Protein AF-A0A2V3IZK2-F1 (afdb_monomer_lite)

pLDDT: mean 74.85, std 21.61, range [37.19, 98.44]

InterPro domains:
  IPR001841 Zinc finger, RING-type [PF13639] (96-141)
  IPR001841 Zinc finger, RING-type [PS50089] (97-141)
  IPR001841 Zinc finger, RING-type [SM00184] (97-140)
  IPR013083 Zinc finger, RING/FYVE/PHD-type [G3DSA:3.30.40.10] (54-206)

Organism: NCBI:txid448386

Sequence (424 aa):
MDPDFFPVSSSDSEECQLRERSRQIFDITNSHSDDSVIDLCQTKPKLQFEGITAIVKNMMEDVSTASKRVQVLMQQRTAEHAASSIEEYASSSASECPICREVLFASEACTTMCGHIFHSACIQKLSECKRTKQVSCPICRADVHVGELITIKSGLPEGTSLPSSQQRNDKFGISKERETPLDRAITKALTAFSKFSKEKNMFQKSIAGIQREARMIILEAKREAKAAKSEYLSRVESMKNKEREILKTTSRIAEREERVVVSQEKLNNDLAICAKQKSDLRAMEETLKFKRKEVEQKSRELEEKLFDIAAKERRLVRLKEGLEVKSQVYERKRSQPSMPESPRQRKRRRAESEIGETHTVQSNPFPGKVRLPSAVNRPPPPRRAGQKQRTSSTLGLLSFAPKRGGIQRPIGGVAQRDSKRNRI

Radius of gyration: 71.78 Å; chains: 1; bounding box: 134×84×221 Å

Foldseek 3Di:
DDDDDDDDDPPVVVVVVVVVVVVVVVCVVVVPPPPPVPPPPPPDVPPPVVVVVVVVVVVVVVVVVVVVVVVVVVVVVVVVVLVVVVVVVVVDDFDAAPQPRHGDDLQQWWAFPVGDIHGLVRQVVQCVPDPDNWDADPPPRHTGHNVPIHRRPPPDDDDDDDDDDDDDDDDDDDDDDDDDPVNVVVVVVVVVVVVVVVVVVVVVVVVVVVVVVVVVVVVVVVVVVVVVVVVVVVVVVVVVVVVVVVVVVVVVVVVVVVVVVVVVVVVVVVVVVVVVVVVVVVVVVVVVVVVVVVVVVVVVVVVVVVVVVVVVVVVVVVVVVVVVVVVVVVVVVVVDDDDDDDPPVVVPVVPPPPDDPDDDDDDDDDDDPDDDDDDDPDDDDDDPDDDDDDPDDDDDDDDDDDDDDDDDDDDDDDDDDDDDDDDD

Secondary structure (DSSP, 8-state):
-----PPPPTHHHHHHHHHHHHHHHHHHHHTT--SSTTSSS----TTSHHHHHHHHHHHHHHHHHHHHHHHHHHHHHHHHHHHHHHHHHTTS--PBPTTT--B--TTTEEE-TTS-EEEHHHHHHHHHH-SSS-EE-TTT--EE-GGG-EE------S-------PPP--------PPPPHHHHHHHHHHHHHHHHHHHHHHHHHHHHHHHHHHHHHHHHHHHHHHHHHHHHHHHHHHHHHHHHHHHHHHHHHHHHHHHHHHHHHHHHHHHHHHHHHHHHHHHHHHHHHHHHHHHHHHHHHHHHHHHHHHHHHHHHHHHHHHHHHHHHHHHHHHTS--PPPPGGGGGTTTSSSSS----------------------PPPPPP-----------------PPP--PPPPPP--PPP--------

Structure (mmCIF, N/CA/C/O backbone):
data_AF-A0A2V3IZK2-F1
#
_entry.id   AF-A0A2V3IZK2-F1
#
loop_
_atom_site.group_PDB
_atom_site.id
_atom_site.type_symbol
_atom_site.label_atom_id
_atom_site.label_alt_id
_atom_site.label_comp_id
_atom_site.label_asym_id
_atom_site.label_entity_id
_atom_site.label_seq_id
_atom_site.pdbx_PDB_ins_code
_atom_site.Cartn_x
_atom_site.Cartn_y
_atom_site.Cartn_z
_atom_site.occupancy
_atom_site.B_iso_or_equiv
_atom_site.auth_seq_id
_atom_site.auth_comp_id
_atom_site.auth_asym_id
_atom_site.auth_atom_id
_atom_site.pdbx_PDB_model_num
ATOM 1 N N . MET A 1 1 ? 3.576 -31.011 56.234 1.00 44.28 1 MET A N 1
ATOM 2 C CA . MET A 1 1 ? 4.047 -32.220 55.550 1.00 44.28 1 MET A CA 1
ATOM 3 C C . MET A 1 1 ? 2.864 -32.808 54.785 1.00 44.28 1 MET A C 1
ATOM 5 O O . MET A 1 1 ? 2.187 -33.667 55.322 1.00 44.28 1 MET A O 1
ATOM 9 N N . ASP A 1 2 ? 2.423 -32.340 53.624 1.00 39.38 2 ASP A N 1
ATOM 10 C CA . ASP A 1 2 ? 2.788 -31.231 52.738 1.00 39.38 2 ASP A CA 1
ATOM 11 C C . ASP A 1 2 ? 1.535 -30.884 51.914 1.00 39.38 2 ASP A C 1
ATOM 13 O O . ASP A 1 2 ? 0.814 -31.808 51.531 1.00 39.38 2 ASP A O 1
ATOM 17 N N . PRO A 1 3 ? 1.236 -29.598 51.665 1.00 57.69 3 PRO A N 1
ATOM 18 C CA . PRO A 1 3 ? 0.127 -29.204 50.814 1.00 57.69 3 PRO A CA 1
ATOM 19 C C . PRO A 1 3 ? 0.589 -28.894 49.376 1.00 57.69 3 PRO A C 1
ATOM 21 O O . PRO A 1 3 ? 1.674 -28.365 49.150 1.00 57.69 3 PRO A O 1
ATOM 24 N N . ASP A 1 4 ? -0.311 -29.181 48.436 1.00 47.22 4 ASP A N 1
ATOM 25 C CA . ASP A 1 4 ? -0.507 -28.491 47.156 1.00 47.22 4 ASP A CA 1
ATOM 26 C C . ASP A 1 4 ? 0.540 -28.658 46.038 1.00 47.22 4 ASP A C 1
ATOM 28 O O . ASP A 1 4 ? 1.407 -27.818 45.805 1.00 47.22 4 ASP A O 1
ATOM 32 N N . PHE A 1 5 ? 0.334 -29.696 45.218 1.00 56.94 5 PHE A N 1
ATOM 33 C CA . PHE A 1 5 ? 0.841 -29.781 43.846 1.00 56.94 5 PHE A CA 1
ATOM 34 C C . PHE A 1 5 ? -0.351 -29.677 42.878 1.00 56.94 5 PHE A C 1
ATOM 36 O O . PHE A 1 5 ? -1.009 -30.671 42.569 1.00 56.94 5 PHE A O 1
ATOM 43 N N . PHE A 1 6 ? -0.678 -28.459 42.440 1.00 46.84 6 PHE A N 1
ATOM 44 C CA . PHE A 1 6 ? -1.683 -28.233 41.395 1.00 46.84 6 PHE A CA 1
ATOM 45 C C . PHE A 1 6 ? -1.039 -28.369 40.004 1.00 46.84 6 PHE A C 1
ATOM 47 O O . PHE A 1 6 ? 0.016 -27.775 39.767 1.00 46.84 6 PHE A O 1
ATOM 54 N N . PRO A 1 7 ? -1.653 -29.112 39.065 1.00 50.75 7 PRO A N 1
ATOM 55 C CA . PRO A 1 7 ? -1.159 -29.208 37.700 1.00 50.75 7 PRO A CA 1
ATOM 56 C C . PRO A 1 7 ? -1.420 -27.890 36.964 1.00 50.75 7 PRO A C 1
ATOM 58 O O . PRO A 1 7 ? -2.556 -27.429 36.856 1.00 50.75 7 PRO A O 1
ATOM 61 N N . VAL A 1 8 ? -0.344 -27.283 36.467 1.00 49.44 8 VAL A N 1
ATOM 62 C CA . VAL A 1 8 ? -0.378 -26.092 35.614 1.00 49.44 8 VAL A CA 1
ATOM 63 C C . VAL A 1 8 ? -1.113 -26.438 34.317 1.00 49.44 8 VAL A C 1
ATOM 65 O O . VAL A 1 8 ? -0.774 -27.404 33.633 1.00 49.44 8 VAL A O 1
ATOM 68 N N . SER A 1 9 ? -2.147 -25.660 34.009 1.00 53.31 9 SER A N 1
ATOM 69 C CA . SER A 1 9 ? -2.990 -25.790 32.825 1.00 53.31 9 SER A CA 1
ATOM 70 C C . SER A 1 9 ? -2.188 -25.576 31.541 1.00 53.31 9 SER A C 1
ATOM 72 O O . SER A 1 9 ? -1.465 -24.595 31.392 1.00 53.31 9 SER A O 1
ATOM 74 N N . SER A 1 10 ? -2.370 -26.484 30.585 1.00 56.12 10 SER A N 1
ATOM 75 C CA . SER A 1 10 ? -1.682 -26.587 29.290 1.00 56.12 10 SER A CA 1
ATOM 76 C C . SER A 1 10 ? -1.939 -25.446 28.290 1.00 56.12 10 SER A C 1
ATOM 78 O O . SER A 1 10 ? -1.458 -25.515 27.162 1.00 56.12 10 SER A O 1
ATOM 80 N N . SER A 1 11 ? -2.672 -24.400 28.673 1.00 55.59 11 SER A N 1
ATOM 81 C CA . SER A 1 11 ? -3.034 -23.269 27.808 1.00 55.59 11 SER A CA 1
ATOM 82 C C . SER A 1 11 ? -1.871 -22.305 27.545 1.00 55.59 11 SER A C 1
ATOM 84 O O . SER A 1 11 ? -1.764 -21.762 26.449 1.00 55.59 11 SER A O 1
ATOM 86 N N . ASP A 1 12 ? -0.938 -22.164 28.488 1.00 52.50 12 ASP A N 1
ATOM 87 C CA . ASP A 1 12 ? 0.174 -21.204 28.358 1.00 52.50 12 ASP A CA 1
ATOM 88 C C . ASP A 1 12 ? 1.300 -21.734 27.442 1.00 52.50 12 ASP A C 1
ATOM 90 O O . ASP A 1 12 ? 2.156 -20.988 26.961 1.00 52.50 12 ASP A O 1
ATOM 94 N N . SER A 1 13 ? 1.278 -23.039 27.144 1.00 59.62 13 SER A N 1
ATOM 95 C CA . SER A 1 13 ? 2.205 -23.696 26.216 1.00 59.62 13 SER A CA 1
ATOM 96 C C . SER A 1 13 ? 1.904 -23.347 24.756 1.00 59.62 13 SER A C 1
ATOM 98 O O . SER A 1 13 ? 2.830 -23.170 23.964 1.00 59.62 13 SER A O 1
ATOM 100 N N . GLU A 1 14 ? 0.631 -23.235 24.372 1.00 65.19 14 GLU A N 1
ATOM 101 C CA . GLU A 1 14 ? 0.257 -22.990 22.971 1.00 65.19 14 GLU A CA 1
ATOM 102 C C . GLU A 1 14 ? 0.523 -21.540 22.549 1.00 65.19 14 GLU A C 1
ATOM 104 O O . GLU A 1 14 ? 1.001 -21.294 21.440 1.00 65.19 14 GLU A O 1
ATOM 109 N N . GLU A 1 15 ? 0.320 -20.579 23.452 1.00 71.56 15 GLU A N 1
ATOM 110 C CA . GLU A 1 15 ? 0.592 -19.163 23.182 1.00 71.56 15 GLU A CA 1
ATOM 111 C C . GLU A 1 15 ? 2.104 -18.877 23.080 1.00 71.56 15 GLU A C 1
ATOM 113 O O . GLU A 1 15 ? 2.552 -18.093 22.236 1.00 71.56 15 GLU A O 1
ATOM 118 N N . CYS A 1 16 ? 2.915 -19.596 23.866 1.00 70.62 16 CYS A N 1
ATOM 119 C CA . CYS A 1 16 ? 4.373 -19.569 23.763 1.00 70.62 16 CYS A CA 1
ATOM 120 C C . CYS A 1 16 ? 4.857 -20.186 22.435 1.00 70.62 16 CYS A C 1
ATOM 122 O O . CYS A 1 16 ? 5.690 -19.599 21.742 1.00 70.62 16 CYS A O 1
ATOM 124 N N . GLN A 1 17 ? 4.263 -21.307 22.005 1.00 76.00 17 GLN A N 1
ATOM 125 C CA . GLN A 1 17 ? 4.577 -21.937 20.716 1.00 76.00 17 GLN A CA 1
ATOM 126 C C . GLN A 1 17 ? 4.149 -21.087 19.507 1.00 76.00 17 GLN A C 1
ATOM 128 O O . GLN A 1 17 ? 4.849 -21.084 18.491 1.00 76.00 17 GLN A O 1
ATOM 133 N N . LEU A 1 18 ? 3.046 -20.331 19.597 1.00 74.56 18 LEU A N 1
ATOM 134 C CA . LEU A 1 18 ? 2.645 -19.390 18.545 1.00 74.56 18 LEU A CA 1
ATOM 135 C C . LEU A 1 18 ? 3.605 -18.198 18.441 1.00 74.56 18 LEU A C 1
ATOM 137 O O . LEU A 1 18 ? 3.942 -17.788 17.330 1.00 74.56 18 LEU A O 1
ATOM 141 N N . ARG A 1 19 ? 4.089 -17.658 19.569 1.00 73.62 19 ARG A N 1
ATOM 142 C CA . ARG A 1 19 ? 5.106 -16.589 19.563 1.00 73.62 19 ARG A CA 1
ATOM 143 C C . ARG A 1 19 ? 6.448 -17.066 19.008 1.00 73.62 19 ARG A C 1
ATOM 145 O O . ARG A 1 19 ? 7.068 -16.331 18.240 1.00 73.62 19 ARG A O 1
ATOM 152 N N . GLU A 1 20 ? 6.863 -18.288 19.336 1.00 76.69 20 GLU A N 1
ATOM 153 C CA . GLU A 1 20 ? 8.087 -18.897 18.800 1.00 76.69 20 GLU A CA 1
ATOM 154 C C . GLU A 1 20 ? 7.974 -19.136 17.282 1.00 76.69 20 GLU A C 1
ATOM 156 O O . GLU A 1 20 ? 8.892 -18.813 16.528 1.00 76.69 20 GLU A O 1
ATOM 161 N N . ARG A 1 21 ? 6.811 -19.605 16.798 1.00 73.06 21 ARG A N 1
ATOM 162 C CA . ARG A 1 21 ? 6.537 -19.765 15.357 1.00 73.06 21 ARG A CA 1
ATOM 163 C C . ARG A 1 21 ? 6.494 -18.434 14.610 1.00 73.06 21 ARG A C 1
ATOM 165 O O . ARG A 1 21 ? 7.042 -18.348 13.515 1.00 73.06 21 ARG A O 1
ATOM 172 N N . SER A 1 22 ? 5.905 -17.391 15.191 1.00 72.06 22 SER A N 1
ATOM 173 C CA . SER A 1 22 ? 5.894 -16.053 14.584 1.00 72.06 22 SER A CA 1
ATOM 174 C C . SER A 1 22 ? 7.296 -15.437 14.510 1.00 72.06 22 SER A C 1
ATOM 176 O O . SER A 1 22 ? 7.610 -14.778 13.520 1.00 72.06 22 SER A O 1
ATOM 178 N N . ARG A 1 23 ? 8.173 -15.702 15.492 1.00 71.50 23 ARG A N 1
ATOM 179 C CA . ARG A 1 23 ? 9.599 -15.332 15.415 1.00 71.50 23 ARG A CA 1
ATOM 180 C C . ARG A 1 23 ? 10.340 -16.106 14.327 1.00 71.50 23 ARG A C 1
ATOM 182 O O . ARG A 1 23 ? 11.030 -15.488 13.527 1.00 71.50 23 ARG A O 1
ATOM 189 N N . GLN A 1 24 ? 10.124 -17.419 14.225 1.00 72.06 24 GLN A N 1
ATOM 190 C CA . GLN A 1 24 ? 10.730 -18.233 13.164 1.00 72.06 24 GLN A CA 1
ATOM 191 C C . GLN A 1 24 ? 10.289 -17.795 11.759 1.00 72.06 24 GLN A C 1
ATOM 193 O O . GLN A 1 24 ? 11.104 -17.792 10.842 1.00 72.06 24 GLN A O 1
ATOM 198 N N . ILE A 1 25 ? 9.033 -17.372 11.574 1.00 66.62 25 ILE A N 1
ATOM 199 C CA . ILE A 1 25 ? 8.556 -16.837 10.287 1.00 66.62 25 ILE A CA 1
ATOM 200 C C . ILE A 1 25 ? 9.224 -15.489 9.968 1.00 66.62 25 ILE A C 1
ATOM 202 O O . ILE A 1 25 ? 9.628 -15.277 8.826 1.00 66.62 25 ILE A O 1
ATOM 206 N N . PHE A 1 26 ? 9.402 -14.613 10.963 1.00 61.41 26 PHE A N 1
ATOM 207 C CA . PHE A 1 26 ? 10.073 -13.320 10.781 1.00 61.41 26 PHE A CA 1
ATOM 208 C C . PHE A 1 26 ? 11.566 -13.482 10.435 1.00 61.41 26 PHE A C 1
ATOM 210 O O . PHE A 1 26 ? 12.073 -12.792 9.546 1.00 61.41 26 PHE A O 1
ATOM 217 N N . ASP A 1 27 ? 12.245 -14.453 11.053 1.00 56.09 27 ASP A N 1
ATOM 218 C CA . ASP A 1 27 ? 13.649 -14.773 10.770 1.00 56.09 27 ASP A CA 1
ATOM 219 C C . ASP A 1 27 ? 13.840 -15.420 9.387 1.00 56.09 27 ASP A C 1
ATOM 221 O O . ASP A 1 27 ? 14.833 -15.142 8.717 1.00 56.09 27 ASP A O 1
ATOM 225 N N . ILE A 1 28 ? 12.874 -16.203 8.886 1.00 61.03 28 ILE A N 1
ATOM 226 C CA . ILE A 1 28 ? 12.905 -16.736 7.507 1.00 61.03 28 ILE A CA 1
ATOM 227 C C . ILE A 1 28 ? 12.723 -15.613 6.472 1.00 61.03 28 ILE A C 1
ATOM 229 O O . ILE A 1 28 ? 13.337 -15.654 5.407 1.00 61.03 28 ILE A O 1
ATOM 233 N N . THR A 1 29 ? 11.931 -14.579 6.777 1.00 51.72 29 THR A N 1
ATOM 234 C CA . THR A 1 29 ? 11.730 -13.445 5.856 1.00 51.72 29 THR A CA 1
ATOM 235 C C . THR A 1 29 ? 12.860 -12.411 5.875 1.00 51.72 29 THR A C 1
ATOM 237 O O . THR A 1 29 ? 13.046 -11.727 4.873 1.00 51.72 29 THR A O 1
ATOM 240 N N . ASN A 1 30 ? 13.641 -12.319 6.959 1.00 50.56 30 ASN A N 1
ATOM 241 C CA . ASN A 1 30 ? 14.784 -11.397 7.066 1.00 50.56 30 ASN A CA 1
ATOM 242 C C . ASN A 1 30 ? 16.153 -12.043 6.786 1.00 50.56 30 ASN A C 1
ATOM 244 O O . ASN A 1 30 ? 17.121 -11.320 6.575 1.00 50.56 30 ASN A O 1
ATOM 248 N N . SER A 1 31 ? 16.261 -13.376 6.745 1.00 47.84 31 SER A N 1
ATOM 249 C CA . SER A 1 31 ? 17.516 -14.076 6.403 1.00 47.84 31 SER A CA 1
ATOM 250 C C . SER A 1 31 ? 17.731 -14.300 4.899 1.00 47.84 31 SER A C 1
ATOM 252 O O . SER A 1 31 ? 18.782 -14.799 4.504 1.00 47.84 31 SER A O 1
ATOM 254 N N . HIS A 1 32 ? 16.787 -13.865 4.056 1.00 47.12 32 HIS A N 1
ATOM 255 C CA . HIS A 1 32 ? 16.916 -13.821 2.593 1.00 47.12 32 HIS A CA 1
ATOM 256 C C . HIS A 1 32 ? 17.033 -12.385 2.050 1.00 47.12 32 HIS A C 1
ATOM 258 O O . HIS A 1 32 ? 16.507 -12.052 0.988 1.00 47.12 32 HIS A O 1
ATOM 264 N N . SER A 1 33 ? 17.764 -11.509 2.747 1.00 48.12 33 SER A N 1
ATOM 265 C CA . SER A 1 33 ? 18.458 -10.414 2.062 1.00 48.12 33 SER A CA 1
ATOM 266 C C . SER A 1 33 ? 19.616 -11.024 1.265 1.00 48.12 33 SER A C 1
ATOM 268 O O . SER A 1 33 ? 20.740 -11.151 1.753 1.00 48.12 33 SER A O 1
ATOM 270 N N . ASP A 1 34 ? 19.288 -11.488 0.059 1.00 48.41 34 ASP A N 1
ATOM 271 C CA . ASP A 1 34 ? 20.191 -12.046 -0.945 1.00 48.41 34 ASP A CA 1
ATOM 272 C C . ASP A 1 34 ? 21.212 -10.992 -1.428 1.00 48.41 34 ASP A C 1
ATOM 274 O O . ASP A 1 34 ? 21.143 -10.503 -2.553 1.00 48.41 34 ASP A O 1
ATOM 278 N N . ASP A 1 35 ? 22.217 -10.691 -0.606 1.00 47.41 35 ASP A N 1
ATOM 279 C CA . ASP A 1 35 ? 23.469 -10.057 -1.054 1.00 47.41 35 ASP A CA 1
ATOM 280 C C . ASP A 1 35 ? 24.429 -11.080 -1.702 1.00 47.41 35 ASP A C 1
ATOM 282 O O . ASP A 1 35 ? 25.492 -10.725 -2.206 1.00 47.41 35 ASP A O 1
ATOM 286 N N . SER A 1 36 ? 24.055 -12.365 -1.753 1.00 46.88 36 SER A N 1
ATOM 287 C CA . SER A 1 36 ? 24.892 -13.449 -2.294 1.00 46.88 36 SER A CA 1
ATOM 288 C C . SER A 1 36 ? 24.564 -13.868 -3.736 1.00 46.88 36 SER A C 1
ATOM 290 O O . SER A 1 36 ? 25.292 -14.667 -4.322 1.00 46.88 36 SER A O 1
ATOM 292 N N . VAL A 1 37 ? 23.527 -13.299 -4.367 1.00 48.25 37 VAL A N 1
ATOM 293 C CA . VAL A 1 37 ? 23.154 -13.627 -5.764 1.00 48.25 37 VAL A CA 1
ATOM 294 C C . VAL A 1 37 ? 23.787 -12.664 -6.790 1.00 48.25 37 VAL A C 1
ATOM 296 O O . VAL A 1 37 ? 23.682 -12.872 -7.998 1.00 48.25 37 VAL A O 1
ATOM 299 N N . ILE A 1 38 ? 24.538 -11.649 -6.344 1.00 50.34 38 ILE A N 1
ATOM 300 C CA . ILE A 1 38 ? 25.249 -10.701 -7.230 1.00 50.34 38 ILE A CA 1
ATOM 301 C C . ILE A 1 38 ? 26.705 -11.127 -7.521 1.00 50.34 38 ILE A C 1
ATOM 303 O O . ILE A 1 38 ? 27.403 -10.446 -8.271 1.00 50.34 38 ILE A O 1
ATOM 307 N N . ASP A 1 39 ? 27.170 -12.284 -7.034 1.00 46.69 39 ASP A N 1
ATOM 308 C CA . ASP A 1 39 ? 28.596 -12.644 -7.152 1.00 46.69 39 ASP A CA 1
ATOM 309 C C . ASP A 1 39 ? 28.940 -13.718 -8.202 1.00 46.69 39 ASP A C 1
ATOM 311 O O . ASP A 1 39 ? 30.111 -13.980 -8.468 1.00 46.69 39 ASP A O 1
ATOM 315 N N . LEU A 1 40 ? 27.951 -14.285 -8.909 1.00 46.09 40 LEU A N 1
ATOM 316 C CA . LEU A 1 40 ? 28.215 -15.297 -9.952 1.00 46.09 40 LEU A CA 1
ATOM 317 C C . LEU A 1 40 ? 28.282 -14.752 -11.392 1.00 46.09 40 LEU A C 1
ATOM 319 O O . LEU A 1 40 ? 28.512 -15.512 -12.328 1.00 46.09 40 LEU A O 1
ATOM 323 N N . CYS A 1 41 ? 28.147 -13.434 -11.580 1.00 45.19 41 CYS A N 1
ATOM 324 C CA . CYS A 1 41 ? 28.334 -12.761 -12.878 1.00 45.19 41 CYS A CA 1
ATOM 325 C C . CYS A 1 41 ? 29.611 -11.898 -12.952 1.00 45.19 41 CYS A C 1
ATOM 327 O O . CYS A 1 41 ? 29.826 -11.209 -13.954 1.00 45.19 41 CYS A O 1
ATOM 329 N N . GLN A 1 42 ? 30.470 -11.911 -11.922 1.00 47.53 42 GLN A N 1
ATOM 330 C CA . GLN A 1 42 ? 31.681 -11.075 -11.880 1.00 47.53 42 GLN A CA 1
ATOM 331 C C . GLN A 1 42 ? 32.966 -11.769 -12.347 1.00 47.53 42 GLN A C 1
ATOM 333 O O . GLN A 1 42 ? 33.958 -11.084 -12.608 1.00 47.53 42 GLN A O 1
ATOM 338 N N . THR A 1 43 ? 32.958 -13.078 -12.607 1.00 49.62 43 THR A N 1
ATOM 339 C CA . THR A 1 43 ? 34.060 -13.753 -13.314 1.00 49.62 43 THR A CA 1
ATOM 340 C C . THR A 1 43 ? 33.930 -13.559 -14.827 1.00 49.62 43 THR A C 1
ATOM 342 O O . THR A 1 43 ? 33.874 -14.494 -15.623 1.00 49.62 43 THR A O 1
ATOM 345 N N . LYS A 1 44 ? 33.909 -12.290 -15.255 1.00 51.62 44 LYS A N 1
ATOM 346 C CA . LYS A 1 44 ? 34.204 -11.932 -16.646 1.00 51.62 44 LYS A CA 1
ATOM 347 C C . LYS A 1 44 ? 35.588 -12.495 -16.998 1.00 51.62 44 LYS A C 1
ATOM 349 O O . LYS A 1 44 ? 36.529 -12.245 -16.239 1.00 51.62 44 LYS A O 1
ATOM 354 N N . PRO A 1 45 ? 35.772 -13.151 -18.156 1.00 47.81 45 PRO A N 1
ATOM 355 C CA . PRO A 1 45 ? 37.097 -13.460 -18.680 1.00 47.81 45 PRO A CA 1
ATOM 356 C C . PRO A 1 45 ? 37.774 -12.144 -19.104 1.00 47.81 45 PRO A C 1
ATOM 358 O O . PRO A 1 45 ? 37.766 -11.756 -20.267 1.00 47.81 45 PRO A O 1
ATOM 361 N N . LYS A 1 46 ? 38.325 -11.402 -18.135 1.00 51.31 46 LYS A N 1
ATOM 362 C CA . LYS A 1 46 ? 39.019 -10.120 -18.351 1.00 51.31 46 LYS A CA 1
ATOM 363 C C . LYS A 1 46 ? 40.392 -10.275 -19.020 1.00 51.31 46 LYS A C 1
ATOM 365 O O . LYS A 1 46 ? 40.993 -9.273 -19.374 1.00 51.31 46 LYS A O 1
ATOM 370 N N . LEU A 1 47 ? 40.886 -11.495 -19.238 1.00 51.38 47 LEU A N 1
ATOM 371 C CA . LEU A 1 47 ? 42.294 -11.723 -19.587 1.00 51.38 47 LEU A CA 1
ATOM 372 C C . LEU A 1 47 ? 42.634 -11.804 -21.087 1.00 51.38 47 LEU A C 1
ATOM 374 O O . LEU A 1 47 ? 43.791 -12.048 -21.404 1.00 51.38 47 LEU A O 1
ATOM 378 N N . GLN A 1 48 ? 41.705 -11.561 -22.023 1.00 54.19 48 GLN A N 1
ATOM 379 C CA . GLN A 1 48 ? 42.059 -11.532 -23.462 1.00 54.19 48 GLN A CA 1
ATOM 380 C C . GLN A 1 48 ? 41.496 -10.360 -24.279 1.00 54.19 48 GLN A C 1
ATOM 382 O O . GLN A 1 48 ? 41.861 -10.200 -25.442 1.00 54.19 48 GLN A O 1
ATOM 387 N N . PHE A 1 49 ? 40.656 -9.494 -23.703 1.00 53.81 49 PHE A N 1
ATOM 388 C CA . PHE A 1 49 ? 40.031 -8.420 -24.485 1.00 53.81 49 PHE A CA 1
ATOM 389 C C . PHE A 1 49 ? 40.888 -7.148 -24.580 1.00 53.81 49 PHE A C 1
ATOM 391 O O . PHE A 1 49 ? 40.824 -6.445 -25.587 1.00 53.81 49 PHE A O 1
ATOM 398 N N . GLU A 1 50 ? 41.741 -6.860 -23.591 1.00 60.00 50 GLU A N 1
ATOM 399 C CA . GLU A 1 50 ? 42.557 -5.632 -23.587 1.00 60.00 50 GLU A CA 1
ATOM 400 C C . GLU A 1 50 ? 43.549 -5.583 -24.762 1.00 60.00 50 GLU A C 1
ATOM 402 O O . GLU A 1 50 ? 43.686 -4.541 -25.404 1.00 60.00 50 GLU A O 1
ATOM 407 N N . GLY A 1 51 ? 44.140 -6.724 -25.139 1.00 67.81 51 GLY A N 1
ATOM 408 C CA . GLY A 1 51 ? 45.045 -6.810 -26.291 1.00 67.81 51 GLY A CA 1
ATOM 409 C C . GLY A 1 51 ? 44.349 -6.552 -27.632 1.00 67.81 51 GLY A C 1
ATOM 410 O O . GLY A 1 51 ? 44.846 -5.783 -28.453 1.00 67.81 51 GLY A O 1
ATOM 411 N N . ILE A 1 52 ? 43.157 -7.121 -27.838 1.00 69.56 52 ILE A N 1
ATOM 412 C CA . ILE A 1 52 ? 42.380 -6.914 -29.072 1.00 69.56 52 ILE A CA 1
ATOM 413 C C . ILE A 1 52 ? 41.900 -5.461 -29.160 1.00 69.56 52 ILE A C 1
ATOM 415 O O . ILE A 1 52 ? 41.957 -4.851 -30.228 1.00 69.56 52 ILE A O 1
ATOM 419 N N . THR A 1 53 ? 41.494 -4.871 -28.033 1.00 71.62 53 THR A N 1
ATOM 420 C CA . THR A 1 53 ? 41.027 -3.478 -28.001 1.00 71.62 53 THR A CA 1
ATOM 421 C C . THR A 1 53 ? 42.148 -2.500 -28.368 1.00 71.62 53 THR A C 1
ATOM 423 O O . THR A 1 53 ? 41.909 -1.553 -29.116 1.00 71.62 53 THR A O 1
ATOM 426 N N . ALA A 1 54 ? 43.381 -2.747 -27.911 1.00 73.88 54 ALA A N 1
ATOM 427 C CA . ALA A 1 54 ? 44.543 -1.931 -28.265 1.00 73.88 54 ALA A CA 1
ATOM 428 C C . ALA A 1 54 ? 44.911 -2.043 -29.757 1.00 73.88 54 ALA A C 1
ATOM 430 O O . ALA A 1 54 ? 45.166 -1.029 -30.405 1.00 73.88 54 ALA A O 1
ATOM 431 N N . ILE A 1 55 ? 44.866 -3.254 -30.327 1.00 74.19 55 ILE A N 1
ATOM 432 C CA . ILE A 1 55 ? 45.152 -3.478 -31.754 1.00 74.19 55 ILE A CA 1
ATOM 433 C C . ILE A 1 55 ? 44.120 -2.763 -32.634 1.00 74.19 55 ILE A C 1
ATOM 435 O O . ILE A 1 55 ? 44.490 -2.043 -33.561 1.00 74.19 55 ILE A O 1
ATOM 439 N N . VAL A 1 56 ? 42.828 -2.898 -32.317 1.00 78.12 56 VAL A N 1
ATOM 440 C CA . VAL A 1 56 ? 41.759 -2.220 -33.067 1.00 78.12 56 VAL A CA 1
ATOM 441 C C . VAL A 1 56 ? 41.891 -0.701 -32.954 1.00 78.12 56 VAL A C 1
ATOM 443 O O . VAL A 1 56 ? 41.706 -0.001 -33.949 1.00 78.12 56 VAL A O 1
ATOM 446 N N . LYS A 1 57 ? 42.265 -0.179 -31.779 1.00 82.44 57 LYS A N 1
ATOM 447 C CA . LYS A 1 57 ? 42.473 1.259 -31.581 1.00 82.44 57 LYS A CA 1
ATOM 448 C C . LYS A 1 57 ? 4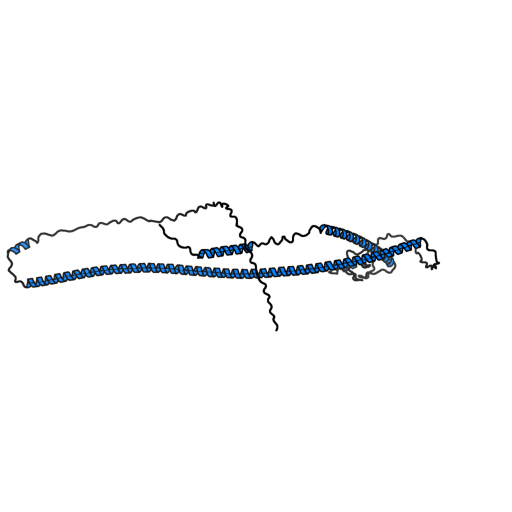3.593 1.806 -32.473 1.00 82.44 57 LYS A C 1
ATOM 450 O O . LYS A 1 57 ? 43.362 2.790 -33.172 1.00 82.44 57 LYS A O 1
ATOM 455 N N . ASN A 1 58 ? 44.742 1.132 -32.528 1.00 82.19 58 ASN A N 1
ATOM 456 C CA . ASN A 1 58 ? 45.859 1.541 -33.389 1.00 82.19 58 ASN A CA 1
ATOM 457 C C . ASN A 1 58 ? 45.474 1.489 -34.877 1.00 82.19 58 ASN A C 1
ATOM 459 O O . ASN A 1 58 ? 45.707 2.442 -35.615 1.00 82.19 58 ASN A O 1
ATOM 463 N N . MET A 1 59 ? 44.777 0.430 -35.307 1.00 79.94 59 MET A N 1
ATOM 464 C CA . MET A 1 59 ? 44.292 0.329 -36.690 1.00 79.94 59 MET A CA 1
ATOM 465 C C . MET A 1 59 ? 43.300 1.446 -37.048 1.00 79.94 59 MET A C 1
ATOM 467 O O . MET A 1 59 ? 43.311 1.954 -38.169 1.00 79.94 59 MET A O 1
ATOM 471 N N . MET A 1 60 ? 42.436 1.854 -36.115 1.00 80.88 60 MET A N 1
ATOM 472 C CA . MET A 1 60 ? 41.503 2.961 -36.339 1.00 80.88 60 MET A CA 1
ATOM 473 C C . MET A 1 60 ? 42.211 4.320 -36.417 1.00 80.88 60 MET A C 1
ATOM 475 O O . MET A 1 60 ? 41.797 5.170 -37.208 1.00 80.88 60 MET A O 1
ATOM 479 N N . GLU A 1 61 ? 43.276 4.532 -35.642 1.00 85.19 61 GLU A N 1
ATOM 480 C CA . GLU A 1 61 ? 44.097 5.747 -35.710 1.00 85.19 61 GLU A CA 1
ATOM 481 C C . GLU A 1 61 ? 44.854 5.847 -37.044 1.00 85.19 61 GLU A C 1
ATOM 483 O O . GLU A 1 61 ? 44.856 6.915 -37.671 1.00 85.19 61 GLU A O 1
ATOM 488 N N . ASP A 1 62 ? 45.380 4.732 -37.554 1.00 83.12 62 ASP A N 1
ATOM 489 C CA . ASP A 1 62 ? 46.031 4.671 -38.868 1.00 83.12 62 ASP A CA 1
ATOM 490 C C . ASP A 1 62 ? 45.046 4.949 -40.012 1.00 83.12 62 ASP A C 1
ATOM 492 O O . ASP A 1 62 ? 45.326 5.753 -40.908 1.00 83.12 62 ASP A O 1
ATOM 496 N N . VAL A 1 63 ? 43.847 4.356 -39.960 1.00 83.31 63 VAL A N 1
ATOM 497 C CA . VAL A 1 63 ? 42.782 4.608 -40.947 1.00 83.31 63 VAL A CA 1
ATOM 498 C C . VAL A 1 63 ? 42.298 6.059 -40.883 1.00 83.31 63 VAL A C 1
ATOM 500 O O . VAL A 1 63 ? 42.096 6.684 -41.925 1.00 83.31 63 VAL A O 1
ATOM 503 N N . SER A 1 64 ? 42.152 6.629 -39.685 1.00 84.00 64 SER A N 1
ATOM 504 C CA . SER A 1 64 ? 41.785 8.040 -39.497 1.00 84.00 64 SER A CA 1
ATOM 505 C C . SER A 1 64 ? 42.842 8.977 -40.088 1.00 84.00 64 SER A C 1
ATOM 507 O O . SER A 1 64 ? 42.519 9.925 -40.809 1.00 84.00 64 SER A O 1
ATOM 509 N N . THR A 1 65 ? 44.120 8.673 -39.864 1.00 86.44 65 THR A N 1
ATOM 510 C CA . THR A 1 65 ? 45.243 9.443 -40.411 1.00 86.44 65 THR A CA 1
ATOM 511 C C . THR A 1 65 ? 45.302 9.341 -41.936 1.00 86.44 65 THR A C 1
ATOM 513 O O . THR A 1 65 ? 45.463 10.357 -42.618 1.00 86.44 65 THR A O 1
ATOM 516 N N . ALA A 1 66 ? 45.094 8.147 -42.496 1.00 81.12 66 ALA A N 1
ATOM 517 C CA . ALA A 1 66 ? 44.997 7.947 -43.939 1.00 81.12 66 ALA A CA 1
ATOM 518 C C . ALA A 1 66 ? 43.798 8.698 -44.547 1.00 81.12 66 ALA A C 1
ATOM 520 O O . ALA A 1 66 ? 43.946 9.354 -45.577 1.00 81.12 66 ALA A O 1
ATOM 521 N N . SER A 1 67 ? 42.637 8.683 -43.882 1.00 82.81 67 SER A N 1
ATOM 522 C CA . SER A 1 67 ? 41.441 9.416 -44.316 1.00 82.81 67 SER A CA 1
ATOM 523 C C . SER A 1 67 ? 41.683 10.924 -44.369 1.00 82.81 67 SER A C 1
ATOM 525 O O . SER A 1 67 ? 41.313 11.567 -45.350 1.00 82.81 67 SER A O 1
ATOM 527 N N . LYS A 1 68 ? 42.352 11.495 -43.359 1.00 83.50 68 LYS A N 1
ATOM 528 C CA . LYS A 1 68 ? 42.714 12.923 -43.346 1.00 83.50 68 LYS A CA 1
ATOM 529 C C . LYS A 1 68 ? 43.648 13.282 -44.500 1.00 83.50 68 LYS A C 1
ATOM 531 O O . LYS A 1 68 ? 43.448 14.303 -45.148 1.00 83.50 68 LYS A O 1
ATOM 536 N N . ARG A 1 69 ? 44.630 12.428 -44.813 1.00 83.75 69 ARG A N 1
ATOM 537 C CA . ARG A 1 69 ? 45.526 12.637 -45.965 1.00 83.75 69 ARG A CA 1
ATOM 538 C C . ARG A 1 69 ? 44.766 12.608 -47.291 1.00 83.75 69 ARG A C 1
ATOM 540 O O . ARG A 1 69 ? 44.992 13.471 -48.131 1.00 83.75 69 ARG A O 1
ATOM 547 N N . VAL A 1 70 ? 43.833 11.669 -47.464 1.00 77.88 70 VAL A N 1
ATOM 548 C CA . VAL A 1 70 ? 42.980 11.607 -48.664 1.00 77.88 70 VAL A CA 1
ATOM 549 C C . VAL A 1 70 ? 42.081 12.842 -48.776 1.00 77.88 70 VAL A C 1
ATOM 551 O O . VAL A 1 70 ? 41.934 13.380 -49.869 1.00 77.88 70 VAL A O 1
ATOM 554 N N . GLN A 1 71 ? 41.528 13.329 -47.662 1.00 79.44 71 GLN A N 1
ATOM 555 C CA . GLN A 1 71 ? 40.707 14.542 -47.640 1.00 79.44 71 GLN A CA 1
ATOM 556 C C . GLN A 1 71 ? 41.507 15.787 -48.045 1.00 79.44 71 GLN A C 1
ATOM 558 O O . GLN A 1 71 ? 41.030 16.566 -48.866 1.00 79.44 71 GLN A O 1
ATOM 563 N N . VAL A 1 72 ? 42.735 15.942 -47.540 1.00 80.75 72 VAL A N 1
ATOM 564 C CA . VAL A 1 72 ? 43.636 17.040 -47.935 1.00 80.75 72 VAL A CA 1
ATOM 565 C C . VAL A 1 72 ? 43.975 16.965 -49.426 1.00 80.75 72 VAL A C 1
ATOM 567 O O . VAL A 1 72 ? 43.903 17.976 -50.118 1.00 80.75 72 VAL A O 1
ATOM 570 N N . LEU A 1 73 ? 44.267 15.771 -49.952 1.00 77.19 73 LEU A N 1
ATOM 571 C CA . LEU A 1 73 ? 44.536 15.584 -51.383 1.00 77.19 73 LEU A CA 1
ATOM 572 C C . LEU A 1 73 ? 43.302 15.878 -52.255 1.00 77.19 73 LEU A C 1
ATOM 574 O O . LEU A 1 73 ? 43.435 16.454 -53.332 1.00 77.19 73 LEU A O 1
ATOM 578 N N . MET A 1 74 ? 42.095 15.522 -51.799 1.00 74.44 74 MET A N 1
ATOM 579 C CA . MET A 1 74 ? 40.855 15.903 -52.486 1.00 74.44 74 MET A CA 1
ATOM 580 C C . MET A 1 74 ? 40.650 17.418 -52.482 1.00 74.44 74 MET A C 1
ATOM 582 O O . MET A 1 74 ? 40.325 17.967 -53.529 1.00 74.44 74 MET A O 1
ATOM 586 N N . GLN A 1 75 ? 40.885 18.090 -51.351 1.00 72.75 75 GLN A N 1
ATOM 587 C CA . GLN A 1 75 ? 40.778 19.549 -51.246 1.00 72.75 75 GLN A CA 1
ATOM 588 C C . GLN A 1 75 ? 41.773 20.268 -52.167 1.00 72.75 75 GLN A C 1
ATOM 590 O O . GLN A 1 75 ? 41.392 21.219 -52.848 1.00 72.75 75 GLN A O 1
ATOM 595 N N . GLN A 1 76 ? 43.016 19.782 -52.246 1.00 78.06 76 GLN A N 1
ATOM 596 C CA . GLN A 1 76 ? 44.025 20.297 -53.178 1.00 78.06 76 GLN A CA 1
ATOM 597 C C . GLN A 1 76 ? 43.563 20.154 -54.629 1.00 78.06 76 GLN A C 1
ATOM 599 O O . GLN A 1 76 ? 43.555 21.130 -55.371 1.00 78.06 76 GLN A O 1
ATOM 604 N N . ARG A 1 77 ? 43.055 18.978 -55.009 1.00 73.38 77 ARG A N 1
ATOM 605 C CA . ARG A 1 77 ? 42.571 18.734 -56.372 1.00 73.38 77 ARG A CA 1
ATOM 606 C C . ARG A 1 77 ? 41.330 19.558 -56.727 1.00 73.38 77 ARG A C 1
ATOM 608 O O . ARG A 1 77 ? 41.182 19.982 -57.868 1.00 73.38 77 ARG A O 1
ATOM 615 N N . THR A 1 78 ? 40.433 19.802 -55.768 1.00 68.44 78 THR A N 1
ATOM 616 C CA . THR A 1 78 ? 39.288 20.703 -55.977 1.00 68.44 78 THR A CA 1
ATOM 617 C C . THR A 1 78 ? 39.716 22.161 -56.075 1.00 68.44 78 THR A C 1
ATOM 619 O O . THR A 1 78 ? 39.113 22.897 -56.844 1.00 68.44 78 THR A O 1
ATOM 622 N N . ALA A 1 79 ? 40.757 22.577 -55.348 1.00 66.44 79 ALA A N 1
ATOM 623 C CA . ALA A 1 79 ? 41.311 23.923 -55.464 1.00 66.44 79 ALA A CA 1
ATOM 624 C C . ALA A 1 79 ? 41.996 24.130 -56.825 1.00 66.44 79 ALA A C 1
ATOM 626 O O . ALA A 1 79 ? 41.793 25.165 -57.448 1.00 66.44 79 ALA A O 1
ATOM 627 N N . GLU A 1 80 ? 42.723 23.126 -57.325 1.00 72.06 80 GLU A N 1
ATOM 628 C CA . GLU A 1 80 ? 43.317 23.132 -58.670 1.00 72.06 80 GLU A CA 1
ATOM 629 C C . GLU A 1 80 ? 42.244 23.176 -59.769 1.00 72.06 80 GLU A C 1
ATOM 631 O O . GLU A 1 80 ? 42.334 23.985 -60.689 1.00 72.06 80 GLU A O 1
ATOM 636 N N . HIS A 1 81 ? 41.181 22.368 -59.657 1.00 66.94 81 HIS A N 1
ATOM 637 C CA . HIS A 1 81 ? 40.059 22.423 -60.600 1.00 66.94 81 HIS A CA 1
ATOM 638 C C . HIS A 1 81 ? 39.266 23.732 -60.508 1.00 66.94 81 HIS A C 1
ATOM 640 O O . HIS A 1 81 ? 38.825 24.236 -61.539 1.00 66.94 81 HIS A O 1
ATOM 646 N N . ALA A 1 82 ? 39.090 24.294 -59.309 1.00 64.31 82 ALA A N 1
ATOM 647 C CA . ALA A 1 82 ? 38.462 25.598 -59.133 1.00 64.31 82 ALA A CA 1
ATOM 648 C C . ALA A 1 82 ? 39.317 26.703 -59.767 1.00 64.31 82 ALA A C 1
ATOM 650 O O . ALA A 1 82 ? 38.775 27.519 -60.499 1.00 64.31 82 ALA A O 1
ATOM 651 N N . ALA A 1 83 ? 40.639 26.687 -59.574 1.00 65.50 83 ALA A N 1
ATOM 652 C CA . ALA A 1 83 ? 41.557 27.626 -60.218 1.00 65.50 83 ALA A CA 1
ATOM 653 C C . ALA A 1 83 ? 41.513 27.509 -61.752 1.00 65.50 83 ALA A C 1
ATOM 655 O O . ALA A 1 83 ? 41.356 28.516 -62.435 1.00 65.50 83 ALA A O 1
ATOM 656 N N . SER A 1 84 ? 41.535 26.283 -62.288 1.00 64.81 84 SER A N 1
ATOM 657 C CA . SER A 1 84 ? 41.421 26.037 -63.733 1.00 64.81 84 SER A CA 1
ATOM 658 C C . SER A 1 84 ? 40.062 26.458 -64.302 1.00 64.81 84 SER A C 1
ATOM 660 O O . SER A 1 84 ? 39.999 26.942 -65.426 1.00 64.81 84 SER A O 1
ATOM 662 N N . SER A 1 85 ? 38.979 26.303 -63.533 1.00 60.31 85 SER A N 1
ATOM 663 C CA . SER A 1 85 ? 37.648 26.766 -63.946 1.00 60.31 85 SER A CA 1
ATOM 664 C C . SER A 1 85 ? 37.561 28.293 -63.889 1.00 60.31 85 SER A C 1
ATOM 666 O O . SER A 1 85 ? 36.953 28.902 -64.756 1.00 60.31 85 SER A O 1
ATOM 668 N N . ILE A 1 86 ? 38.204 28.940 -62.913 1.00 61.62 86 ILE A N 1
ATOM 669 C CA . ILE A 1 86 ? 38.236 30.406 -62.805 1.00 61.62 86 ILE A CA 1
ATOM 670 C C . ILE A 1 86 ? 38.962 31.038 -64.007 1.00 61.62 86 ILE A C 1
ATOM 672 O O . ILE A 1 86 ? 38.495 32.060 -64.506 1.00 61.62 86 ILE A O 1
ATOM 676 N N . GLU A 1 87 ? 40.038 30.430 -64.519 1.00 62.84 87 GLU A N 1
ATOM 677 C CA . GLU A 1 87 ? 40.728 30.923 -65.727 1.00 62.84 87 GLU A CA 1
ATOM 678 C C . GLU A 1 87 ? 39.865 30.812 -66.997 1.00 62.84 87 GLU A C 1
ATOM 680 O O . GLU A 1 87 ? 39.861 31.727 -67.823 1.00 62.84 87 GLU A O 1
ATOM 685 N N . GLU A 1 88 ? 39.069 29.746 -67.130 1.00 61.59 88 GLU A N 1
ATOM 686 C CA . GLU A 1 88 ? 38.134 29.576 -68.252 1.00 61.59 88 GLU A CA 1
ATOM 687 C C . GLU A 1 88 ? 36.925 30.535 -68.143 1.00 61.59 88 GLU A C 1
ATOM 689 O O . GLU A 1 88 ? 36.447 31.062 -69.150 1.00 61.59 88 GLU A O 1
ATOM 694 N N . TYR A 1 89 ? 36.491 30.860 -66.917 1.00 54.81 89 TYR A N 1
ATOM 695 C CA . TYR A 1 89 ? 35.412 31.819 -66.639 1.00 54.81 89 TYR A CA 1
ATOM 696 C C . TYR A 1 89 ? 35.834 33.294 -66.757 1.00 54.81 89 TYR A C 1
ATOM 698 O O . TYR A 1 89 ? 34.995 34.139 -67.065 1.00 54.81 89 TYR A O 1
ATOM 706 N N . ALA A 1 90 ? 37.115 33.634 -66.576 1.00 54.97 90 ALA A N 1
ATOM 707 C CA . ALA A 1 90 ? 37.603 35.010 -66.735 1.00 54.97 90 ALA A CA 1
ATOM 708 C C . ALA A 1 90 ? 37.512 35.524 -68.188 1.00 54.97 90 ALA A 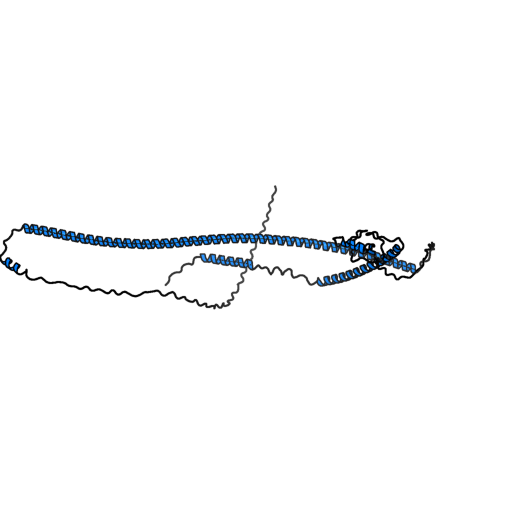C 1
ATOM 710 O O . ALA A 1 90 ? 37.539 36.733 -68.418 1.00 54.97 90 ALA A O 1
ATOM 711 N N . SER A 1 91 ? 37.365 34.620 -69.164 1.00 55.19 91 SER A N 1
ATOM 712 C CA . SER A 1 91 ? 37.271 34.954 -70.592 1.00 55.19 91 SER A CA 1
ATOM 713 C C . SER A 1 91 ? 35.836 34.964 -71.146 1.00 55.19 91 SER A C 1
ATOM 715 O O . SER A 1 91 ? 35.639 35.324 -72.305 1.00 55.19 91 SER A O 1
ATOM 717 N N . SER A 1 92 ? 34.820 34.598 -70.352 1.00 53.09 92 SER A N 1
ATOM 718 C CA . SER A 1 92 ? 33.430 34.475 -70.814 1.00 53.09 92 SER A CA 1
ATOM 719 C C . SER A 1 92 ? 32.469 35.207 -69.873 1.00 53.09 92 SER A C 1
ATOM 721 O O . SER A 1 92 ? 32.228 34.757 -68.762 1.00 53.09 92 SER A O 1
ATOM 723 N N . SER A 1 93 ? 31.970 36.367 -70.321 1.00 52.75 93 SER A N 1
ATOM 724 C CA . SER A 1 93 ? 30.833 37.146 -69.786 1.00 52.75 93 SER A CA 1
ATOM 725 C C . SER A 1 93 ? 30.527 36.993 -68.284 1.00 52.75 93 SER A C 1
ATOM 727 O O . SER A 1 93 ? 29.878 36.032 -67.879 1.00 52.75 93 SER A O 1
ATOM 729 N N . ALA A 1 94 ? 30.939 37.994 -67.497 1.00 61.25 94 ALA A N 1
ATOM 730 C CA . ALA A 1 94 ? 30.572 38.261 -66.101 1.00 61.25 94 ALA A CA 1
ATOM 731 C C . ALA A 1 94 ? 29.401 37.412 -65.557 1.00 61.25 94 ALA A C 1
ATOM 733 O O . ALA A 1 94 ? 28.232 37.711 -65.797 1.00 61.25 94 ALA A O 1
ATOM 734 N N . SER A 1 95 ? 29.715 36.352 -64.808 1.00 74.88 95 SER A N 1
ATOM 735 C CA . SER A 1 95 ? 28.702 35.501 -64.184 1.00 74.88 95 SER A CA 1
ATOM 736 C C . SER A 1 95 ? 27.940 36.277 -63.105 1.00 74.88 95 SER A C 1
ATOM 738 O O . SER A 1 95 ? 28.540 36.782 -62.154 1.00 74.88 95 SER A O 1
ATOM 740 N N . GLU A 1 96 ? 26.620 36.360 -63.235 1.00 93.88 96 GLU A N 1
ATOM 741 C CA . GLU A 1 96 ? 25.734 36.950 -62.229 1.00 93.88 96 GLU A CA 1
ATOM 742 C C . GLU A 1 96 ? 25.478 35.973 -61.072 1.00 93.88 96 GLU A C 1
ATOM 744 O O . GLU A 1 96 ? 25.399 34.755 -61.246 1.00 93.88 96 GLU A O 1
ATOM 749 N N . CYS A 1 97 ? 25.309 36.508 -59.866 1.00 95.12 97 CYS A N 1
ATOM 750 C CA . CYS A 1 97 ? 24.959 35.731 -58.688 1.00 95.12 97 CYS A CA 1
ATOM 751 C C . CYS A 1 97 ? 23.528 35.184 -58.812 1.00 95.12 97 CYS A C 1
ATOM 753 O O . CYS A 1 97 ? 22.590 35.971 -58.919 1.00 95.12 97 CYS A O 1
ATOM 755 N N . PRO A 1 98 ? 23.289 33.869 -58.679 1.00 94.00 98 PRO A N 1
ATOM 756 C CA . PRO A 1 98 ? 21.944 33.304 -58.830 1.00 94.00 98 PRO A CA 1
ATOM 757 C C . PRO A 1 98 ? 20.922 33.775 -57.779 1.00 94.00 98 PRO A C 1
ATOM 759 O O . PRO A 1 98 ? 19.725 33.548 -57.949 1.00 94.00 98 PRO A O 1
ATOM 762 N N . ILE A 1 99 ? 21.379 34.382 -56.674 1.00 95.38 99 ILE A N 1
ATOM 763 C CA . ILE A 1 99 ? 20.525 34.848 -55.570 1.00 95.38 99 ILE A CA 1
ATOM 764 C C . ILE A 1 99 ? 20.063 36.293 -55.802 1.00 95.38 99 ILE A C 1
ATOM 766 O O . ILE A 1 99 ? 18.862 36.547 -55.762 1.00 95.38 99 ILE A O 1
ATOM 770 N N . CYS A 1 100 ? 20.987 37.231 -56.039 1.00 96.31 100 CYS A N 1
ATOM 771 C CA . CYS A 1 100 ? 20.659 38.654 -56.225 1.00 96.31 100 CYS A CA 1
ATOM 772 C C . CYS A 1 100 ? 20.633 39.109 -57.692 1.00 96.31 100 CYS A C 1
ATOM 774 O O . CYS A 1 100 ? 20.112 40.183 -57.967 1.00 96.31 100 CYS A O 1
ATOM 776 N N . ARG A 1 101 ? 21.141 38.291 -58.625 1.00 94.38 101 ARG A N 1
ATOM 777 C CA . ARG A 1 101 ? 21.306 38.596 -60.060 1.00 94.38 101 ARG A CA 1
ATOM 778 C C . ARG A 1 101 ? 22.222 39.786 -60.356 1.00 94.38 101 ARG A C 1
ATOM 780 O O . ARG A 1 101 ? 22.132 40.399 -61.409 1.00 94.38 101 ARG A O 1
ATOM 787 N N . GLU A 1 102 ? 23.113 40.112 -59.427 1.00 95.25 102 GLU A N 1
ATOM 788 C CA . GLU A 1 102 ? 24.154 41.122 -59.624 1.00 95.25 102 GLU A CA 1
ATOM 789 C C . GLU A 1 102 ? 25.463 40.456 -60.056 1.00 95.25 102 GLU A C 1
ATOM 791 O O . GLU A 1 102 ? 25.704 39.282 -59.760 1.00 95.25 102 GLU A O 1
ATOM 796 N N . VAL A 1 103 ? 26.327 41.211 -60.734 1.00 92.00 103 VAL A N 1
ATOM 797 C CA . VAL A 1 103 ? 27.634 40.731 -61.202 1.00 92.00 103 VAL A CA 1
ATOM 798 C C . VAL A 1 103 ? 28.498 40.268 -60.021 1.00 92.00 103 VAL A C 1
ATOM 800 O O . VAL A 1 103 ? 28.615 40.954 -59.003 1.00 92.00 103 VAL A O 1
ATOM 803 N N . LEU A 1 104 ? 29.109 39.086 -60.147 1.00 90.75 104 LEU A N 1
ATOM 804 C CA . LEU A 1 104 ? 30.030 38.553 -59.145 1.00 90.75 104 LEU A CA 1
ATOM 805 C C . LEU A 1 104 ? 31.423 39.167 -59.317 1.00 90.75 104 LEU A C 1
ATOM 807 O O . LEU A 1 104 ? 32.125 38.874 -60.284 1.00 90.75 104 LEU A O 1
ATOM 811 N N . PHE A 1 105 ? 31.856 39.969 -58.345 1.00 87.88 105 PHE A N 1
ATOM 812 C CA . PHE A 1 105 ? 33.253 40.387 -58.240 1.00 87.88 105 PHE A CA 1
ATOM 813 C C . PHE A 1 105 ? 34.081 39.290 -57.564 1.00 87.88 105 PHE A C 1
ATOM 815 O O . PHE A 1 105 ? 33.649 38.699 -56.572 1.00 87.88 105 PHE A O 1
ATOM 822 N N . ALA A 1 106 ? 35.294 39.039 -58.069 1.00 83.25 106 ALA A N 1
ATOM 823 C CA . ALA A 1 106 ? 36.187 38.001 -57.542 1.00 83.25 106 ALA A CA 1
ATOM 824 C C . ALA A 1 106 ? 36.462 38.154 -56.034 1.00 83.25 106 ALA A C 1
ATOM 826 O O . ALA A 1 106 ? 36.587 37.158 -55.331 1.00 83.25 106 ALA A O 1
ATOM 827 N N . SER A 1 107 ? 36.485 39.391 -55.529 1.00 84.94 107 SER A N 1
ATOM 828 C CA . SER A 1 107 ? 36.688 39.718 -54.114 1.00 84.94 107 SER A CA 1
ATOM 829 C C . SER A 1 107 ? 35.542 39.284 -53.195 1.00 84.94 107 SER A C 1
ATOM 831 O O . SER A 1 107 ? 35.755 39.096 -51.999 1.00 84.94 107 SER A O 1
ATOM 833 N N . GLU A 1 108 ? 34.330 39.132 -53.729 1.00 89.94 108 GLU A N 1
ATOM 834 C CA . GLU A 1 108 ? 33.115 38.862 -52.948 1.00 89.94 108 GLU A CA 1
ATOM 835 C C . GLU A 1 108 ? 32.500 37.491 -53.246 1.00 89.94 108 GLU A C 1
ATOM 837 O O . GLU A 1 108 ? 31.586 37.047 -52.540 1.00 89.94 108 GLU A O 1
ATOM 842 N N . ALA A 1 109 ? 33.014 36.806 -54.268 1.00 92.06 109 ALA A N 1
ATOM 843 C CA . ALA A 1 109 ? 32.580 35.488 -54.684 1.00 92.06 109 ALA A CA 1
ATOM 844 C C . ALA A 1 109 ? 33.085 34.387 -53.732 1.00 92.06 109 ALA A C 1
ATOM 846 O O . ALA A 1 109 ? 34.249 34.329 -53.324 1.00 92.06 109 ALA A O 1
ATOM 847 N N . CYS A 1 110 ? 32.190 33.463 -53.400 1.00 93.00 110 CYS A N 1
ATOM 848 C CA . CYS A 1 110 ? 32.490 32.247 -52.660 1.00 93.00 110 CYS A CA 1
ATOM 849 C C . CYS A 1 110 ? 31.958 31.031 -53.416 1.00 93.00 110 CYS A C 1
ATOM 851 O O . CYS A 1 110 ? 30.896 31.092 -54.041 1.00 93.00 110 CYS A O 1
ATOM 853 N N . THR A 1 111 ? 32.693 29.921 -53.342 1.00 93.75 111 THR A N 1
ATOM 854 C CA . THR A 1 111 ? 32.302 28.658 -53.977 1.00 93.75 111 THR A CA 1
ATOM 855 C C . THR A 1 111 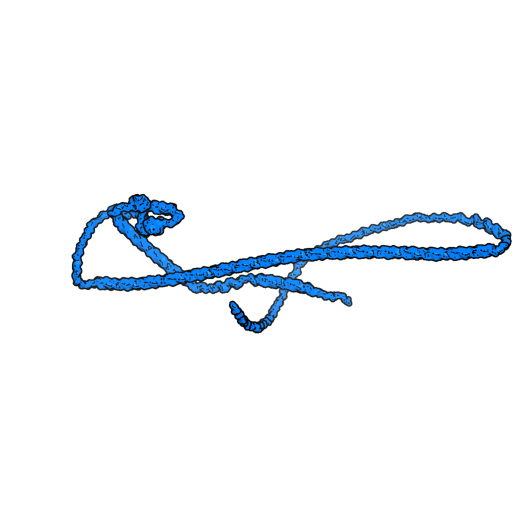? 31.859 27.659 -52.915 1.00 93.75 111 THR A C 1
ATOM 857 O O . THR A 1 111 ? 32.535 27.443 -51.908 1.00 93.75 111 THR A O 1
ATOM 860 N N . THR A 1 112 ? 30.695 27.053 -53.132 1.00 93.69 112 THR A N 1
ATOM 861 C CA . THR A 1 112 ? 30.166 25.964 -52.294 1.00 93.69 112 THR A CA 1
ATOM 862 C C . THR A 1 112 ? 30.881 24.643 -52.596 1.00 93.69 112 THR A C 1
ATOM 864 O O . THR A 1 112 ? 31.422 24.468 -53.683 1.00 93.69 112 THR A O 1
ATOM 867 N N . MET A 1 113 ? 30.828 23.655 -51.692 1.00 90.69 113 MET A N 1
ATOM 868 C CA . MET A 1 113 ? 31.450 22.335 -51.929 1.00 90.69 113 MET A CA 1
ATOM 869 C C . MET A 1 113 ? 30.929 21.608 -53.179 1.00 90.69 113 MET A C 1
ATOM 871 O O . MET A 1 113 ? 31.613 20.755 -53.735 1.00 90.69 113 MET A O 1
ATOM 875 N N . CYS A 1 114 ? 29.719 21.945 -53.629 1.00 92.12 114 CYS A N 1
ATOM 876 C CA . CYS A 1 114 ? 29.140 21.419 -54.861 1.00 92.12 114 CYS A CA 1
ATOM 877 C C . CYS A 1 114 ? 29.584 22.159 -56.139 1.00 92.12 114 CYS A C 1
ATOM 879 O O . CYS A 1 114 ? 29.102 21.819 -57.214 1.00 92.12 114 CYS A O 1
ATOM 881 N N . GLY A 1 115 ? 30.465 23.160 -56.031 1.00 91.12 115 GLY A N 1
ATOM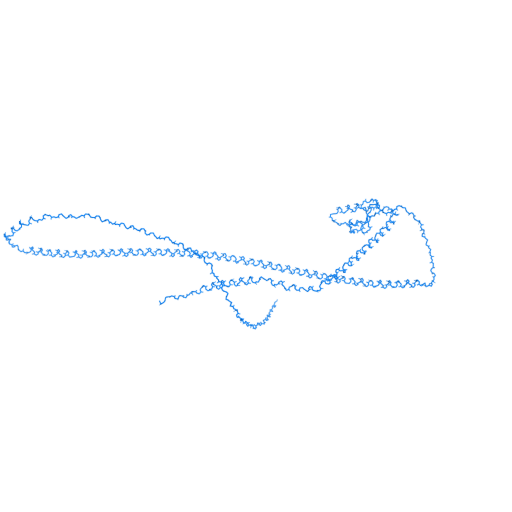 882 C CA . GLY A 1 115 ? 31.060 23.882 -57.162 1.00 91.12 115 GLY A CA 1
ATOM 883 C C . GLY A 1 115 ? 30.311 25.137 -57.626 1.00 91.12 115 GLY A C 1
ATOM 884 O O . GLY A 1 115 ? 30.775 25.808 -58.537 1.00 91.12 115 GLY A O 1
ATOM 885 N N . HIS A 1 116 ? 29.178 25.494 -57.013 1.00 94.25 116 HIS A N 1
ATOM 886 C CA . HIS A 1 116 ? 28.413 26.690 -57.394 1.00 94.25 116 HIS A CA 1
ATOM 887 C C . HIS A 1 116 ? 28.905 27.955 -56.677 1.00 94.25 116 HIS A C 1
ATOM 889 O O . HIS A 1 116 ? 29.185 27.896 -55.472 1.00 94.25 116 HIS A O 1
ATOM 895 N N . ILE A 1 117 ? 28.943 29.078 -57.407 1.00 94.12 117 ILE A N 1
ATOM 896 C CA . ILE A 1 117 ? 29.496 30.373 -56.976 1.00 94.12 117 ILE A CA 1
ATOM 897 C C . ILE A 1 117 ? 28.373 31.366 -56.621 1.00 94.12 117 ILE A C 1
ATOM 899 O O . ILE A 1 117 ? 27.393 31.494 -57.354 1.00 94.12 117 ILE A O 1
ATOM 903 N N . PHE A 1 118 ? 28.520 32.078 -55.500 1.00 95.50 118 PHE A N 1
ATOM 904 C CA . PHE A 1 118 ? 27.592 33.113 -55.013 1.00 95.50 118 PHE A CA 1
ATOM 905 C C . PHE A 1 118 ? 28.364 34.252 -54.333 1.00 95.50 118 PHE A C 1
ATOM 907 O O . PHE A 1 118 ? 29.502 34.042 -53.914 1.00 95.50 118 PHE A O 1
ATOM 914 N N . HIS A 1 119 ? 27.749 35.421 -54.107 1.00 95.94 119 HIS A N 1
ATOM 915 C CA . HIS A 1 119 ? 28.317 36.376 -53.144 1.00 95.94 119 HIS A CA 1
ATOM 916 C C . HIS A 1 119 ? 28.303 35.766 -51.741 1.00 95.94 119 HIS A C 1
ATOM 918 O O . HIS A 1 119 ? 27.294 35.191 -51.314 1.00 95.94 119 HIS A O 1
ATOM 924 N N . SER A 1 120 ? 29.393 35.951 -51.000 1.00 94.56 120 SER A N 1
ATOM 925 C CA . SER A 1 120 ? 29.514 35.514 -49.602 1.00 94.56 120 SER A CA 1
ATOM 926 C C . SER A 1 120 ? 28.365 36.034 -48.726 1.00 94.56 120 SER A C 1
ATOM 928 O O . SER A 1 120 ? 27.750 35.267 -47.983 1.00 94.56 120 SER A O 1
ATOM 930 N N . ALA A 1 121 ? 27.982 37.302 -48.899 1.00 95.38 121 ALA A N 1
ATOM 931 C CA . ALA A 1 121 ? 26.859 37.911 -48.192 1.00 95.38 121 ALA A CA 1
ATOM 932 C C . ALA A 1 121 ? 25.501 37.283 -48.563 1.00 95.38 121 ALA A C 1
ATOM 934 O O . ALA A 1 121 ? 24.635 37.114 -47.704 1.00 95.38 121 ALA A O 1
ATOM 935 N N . CYS A 1 122 ? 25.301 36.909 -49.830 1.00 96.50 122 CYS A N 1
ATOM 936 C CA . CYS A 1 122 ? 24.037 36.341 -50.302 1.00 96.50 122 CYS A CA 1
ATOM 937 C C . CYS A 1 122 ? 23.778 34.951 -49.710 1.00 96.50 122 CYS A C 1
ATOM 939 O O . 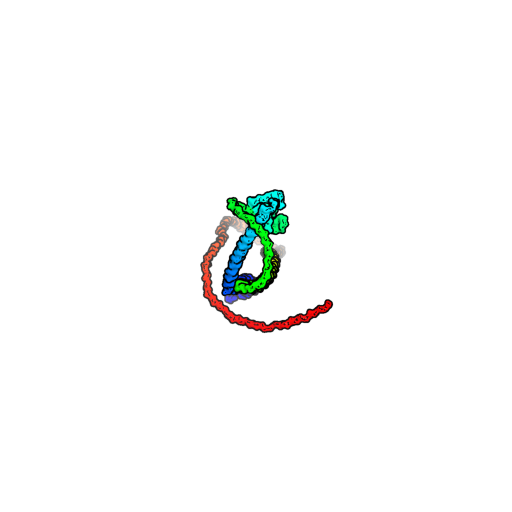CYS A 1 122 ? 22.666 34.665 -49.262 1.00 96.50 122 CYS A O 1
ATOM 941 N N . ILE A 1 123 ? 24.802 34.094 -49.656 1.00 94.31 123 ILE A N 1
ATOM 942 C CA . ILE A 1 123 ? 24.663 32.756 -49.068 1.00 94.31 123 ILE A CA 1
ATOM 943 C C . ILE A 1 123 ? 24.567 32.805 -47.532 1.00 94.31 123 ILE A C 1
ATOM 945 O O . ILE A 1 123 ? 23.836 32.008 -46.942 1.00 94.31 123 ILE A O 1
ATOM 949 N N . GLN A 1 124 ? 25.222 33.777 -46.883 1.00 94.12 124 GLN A N 1
ATOM 950 C CA . GLN A 1 124 ? 25.084 34.017 -45.441 1.00 94.12 124 GLN A CA 1
ATOM 951 C C . GLN A 1 124 ? 23.674 34.488 -45.072 1.00 94.12 124 GLN A C 1
ATOM 953 O O . GLN A 1 124 ? 23.044 33.871 -44.212 1.00 94.12 124 GLN A O 1
ATOM 958 N N . LYS A 1 125 ? 23.113 35.476 -45.780 1.00 95.12 125 LYS A N 1
ATOM 959 C CA . LYS A 1 125 ? 21.719 35.912 -45.574 1.00 95.12 125 LYS A CA 1
ATOM 960 C C . LYS A 1 125 ? 20.726 34.765 -45.764 1.00 95.12 125 LYS A C 1
ATOM 962 O O . LYS A 1 125 ? 19.801 34.603 -44.972 1.00 95.12 125 LYS A O 1
ATOM 967 N N . LEU A 1 126 ? 20.944 33.913 -46.771 1.00 93.81 126 LEU A N 1
ATOM 968 C CA . LEU A 1 126 ? 20.112 32.725 -46.989 1.00 93.81 126 LEU A CA 1
ATOM 969 C C . LEU A 1 126 ? 20.153 31.757 -45.792 1.00 93.81 126 LEU A C 1
ATOM 971 O O . LEU A 1 126 ? 19.157 31.089 -45.509 1.00 93.81 126 LEU A O 1
ATOM 975 N N . SER A 1 127 ? 21.287 31.690 -45.090 1.00 92.38 127 SER A N 1
ATOM 976 C CA . SER A 1 127 ? 21.439 30.889 -43.874 1.00 92.38 127 SER A CA 1
ATOM 977 C C . SER A 1 127 ? 20.700 31.466 -42.674 1.00 92.38 127 SER A C 1
ATOM 979 O O . SER A 1 127 ? 20.061 30.717 -41.941 1.00 92.38 127 SER A O 1
ATOM 981 N N . GLU A 1 128 ? 20.716 32.788 -42.523 1.00 91.81 128 GLU A N 1
ATOM 982 C CA . GLU A 1 128 ? 20.055 33.501 -41.428 1.00 91.81 128 GLU A CA 1
ATOM 983 C C . GLU A 1 128 ? 18.528 33.470 -41.566 1.00 91.81 128 GLU A C 1
ATOM 985 O O . GLU A 1 128 ? 17.809 33.366 -40.573 1.00 91.81 128 GLU A O 1
ATOM 990 N N . CYS A 1 129 ? 18.011 33.495 -42.799 1.00 87.56 129 CYS A N 1
ATOM 991 C CA . CYS A 1 129 ? 16.573 33.418 -43.052 1.00 87.56 129 CYS A CA 1
ATOM 992 C C . CYS A 1 129 ? 15.967 32.033 -42.758 1.00 87.56 129 CYS A C 1
ATOM 994 O O . CYS A 1 129 ? 14.755 31.925 -42.548 1.00 87.56 129 CYS A O 1
ATOM 996 N N . LYS A 1 130 ? 16.764 30.955 -42.743 1.00 84.50 130 LYS A N 1
ATOM 997 C CA . LYS A 1 130 ? 16.268 29.607 -42.435 1.00 84.50 130 LYS A CA 1
ATOM 998 C C . LYS A 1 130 ? 16.335 29.352 -40.927 1.00 84.50 130 LYS A C 1
ATOM 1000 O O . LYS A 1 130 ? 17.390 29.411 -40.315 1.00 84.50 130 LYS A O 1
ATOM 1005 N N . ARG A 1 131 ? 15.208 28.945 -40.324 1.00 80.12 131 ARG A N 1
ATOM 1006 C CA . ARG A 1 131 ? 15.155 28.518 -38.904 1.00 80.12 131 ARG A CA 1
ATOM 1007 C C . ARG A 1 131 ? 16.006 27.275 -38.608 1.00 80.12 131 ARG A C 1
ATOM 1009 O O . ARG A 1 131 ? 16.248 26.947 -37.451 1.00 80.12 131 ARG A O 1
ATOM 1016 N N . THR A 1 132 ? 16.428 26.557 -39.644 1.00 78.75 132 THR A N 1
ATOM 1017 C CA . THR A 1 132 ? 17.249 25.352 -39.555 1.00 78.75 132 THR A CA 1
ATOM 1018 C C . THR A 1 132 ? 18.704 25.680 -39.863 1.00 78.75 132 THR A C 1
ATOM 1020 O O . THR A 1 132 ? 18.984 26.320 -40.870 1.00 78.75 132 THR A O 1
ATOM 1023 N N . LYS A 1 133 ? 19.643 25.138 -39.076 1.00 77.88 133 LYS A N 1
ATOM 1024 C CA . LYS A 1 133 ? 21.101 25.291 -39.284 1.00 77.88 133 LYS A CA 1
ATOM 1025 C C . LYS A 1 133 ? 21.634 24.690 -40.602 1.00 77.88 133 LYS A C 1
ATOM 1027 O O . LYS A 1 133 ? 22.832 24.746 -40.853 1.00 77.88 133 LYS A O 1
ATOM 1032 N N . GLN A 1 134 ? 20.774 24.079 -41.415 1.00 85.56 134 GLN A N 1
ATOM 1033 C CA . GLN A 1 134 ? 21.119 23.464 -42.694 1.00 85.56 134 GLN A CA 1
ATOM 1034 C C . GLN A 1 134 ? 20.649 24.355 -43.848 1.00 85.56 134 GLN A C 1
ATOM 1036 O O . GLN A 1 134 ? 19.454 24.626 -44.003 1.00 85.56 134 GLN A O 1
ATOM 1041 N N . VAL A 1 135 ? 21.605 24.811 -44.655 1.00 92.56 135 VAL A N 1
ATOM 1042 C CA . VAL A 1 135 ? 21.365 25.556 -45.894 1.00 92.56 135 VAL A CA 1
ATOM 1043 C C . VAL A 1 135 ? 21.562 24.600 -47.056 1.00 92.56 135 VAL A C 1
ATOM 1045 O O . VAL A 1 135 ? 22.439 23.751 -47.017 1.00 92.56 135 VAL A O 1
ATOM 1048 N N . SER A 1 136 ? 20.749 24.740 -48.095 1.00 95.38 136 SER A N 1
ATOM 1049 C CA . SER A 1 136 ? 20.819 23.922 -49.305 1.00 95.38 136 SER A CA 1
ATOM 1050 C C . SER A 1 136 ? 21.177 24.829 -50.478 1.00 95.38 136 SER A C 1
ATOM 1052 O O . SER A 1 136 ? 20.618 25.924 -50.579 1.00 95.38 136 SER A O 1
ATOM 1054 N N . CYS A 1 137 ? 22.066 24.386 -51.366 1.00 95.75 137 CYS A N 1
ATOM 1055 C CA . CYS A 1 137 ? 22.482 25.127 -52.553 1.00 95.75 137 CYS A CA 1
ATOM 1056 C C . CYS A 1 137 ? 21.256 25.499 -53.414 1.00 95.75 137 CYS A C 1
ATOM 1058 O O . CYS A 1 137 ? 20.483 24.606 -53.766 1.00 95.75 137 CYS A O 1
ATOM 1060 N N . PRO A 1 138 ? 21.068 26.775 -53.799 1.00 94.38 138 PRO A N 1
ATOM 1061 C CA . PRO A 1 138 ? 19.951 27.182 -54.656 1.00 94.38 138 PRO A CA 1
ATOM 1062 C C . PRO A 1 138 ? 19.917 26.495 -56.027 1.00 94.38 138 PRO A C 1
ATOM 1064 O O . PRO A 1 138 ? 18.837 26.320 -56.583 1.00 94.38 138 PRO A O 1
ATOM 1067 N N . ILE A 1 139 ? 21.077 26.090 -56.558 1.00 94.50 139 ILE A N 1
ATOM 1068 C CA . ILE A 1 139 ? 21.180 25.495 -57.896 1.00 94.50 139 ILE A CA 1
ATOM 1069 C C . ILE A 1 139 ? 20.936 23.981 -57.848 1.00 94.50 139 ILE A C 1
ATOM 1071 O O . ILE A 1 139 ? 20.028 23.483 -58.506 1.00 94.50 139 ILE A O 1
ATOM 1075 N N . CYS A 1 140 ? 21.706 23.237 -57.047 1.00 95.38 140 CYS A N 1
ATOM 1076 C CA . CYS A 1 140 ? 21.650 21.766 -57.041 1.00 95.38 140 CYS A CA 1
ATOM 1077 C C . CYS A 1 140 ? 21.022 21.140 -55.790 1.00 95.38 140 CYS A C 1
ATOM 1079 O O . CYS A 1 140 ? 20.923 19.919 -55.708 1.00 95.38 140 CYS A O 1
ATOM 1081 N N . ARG A 1 141 ? 20.601 21.950 -54.809 1.00 94.88 141 ARG A N 1
ATOM 1082 C CA . ARG A 1 141 ? 20.003 21.516 -53.530 1.00 94.88 141 ARG A CA 1
ATOM 1083 C C . ARG A 1 141 ? 20.902 20.671 -52.618 1.00 94.88 141 ARG A C 1
ATOM 1085 O O . ARG A 1 141 ? 20.410 20.189 -51.606 1.00 94.88 141 ARG A O 1
ATOM 1092 N N . ALA A 1 142 ? 22.193 20.529 -52.923 1.00 94.38 142 ALA A N 1
ATOM 1093 C CA . ALA A 1 142 ? 23.158 19.903 -52.019 1.00 94.38 142 ALA A CA 1
ATOM 1094 C C . ALA A 1 142 ? 23.282 20.689 -50.703 1.00 94.38 142 ALA A C 1
ATOM 1096 O O . ALA A 1 142 ? 23.134 21.913 -50.707 1.00 94.38 142 ALA A O 1
ATOM 1097 N N . ASP A 1 143 ? 23.570 20.007 -49.596 1.00 93.31 143 ASP A N 1
ATOM 1098 C CA . ASP A 1 143 ? 23.782 20.659 -48.302 1.00 93.31 143 ASP A CA 1
ATOM 1099 C C . ASP A 1 143 ? 25.036 21.546 -48.340 1.00 93.31 143 ASP A C 1
ATOM 1101 O O . ASP A 1 143 ? 26.094 21.152 -48.833 1.00 93.31 143 ASP A O 1
ATOM 1105 N N . VAL A 1 144 ? 24.902 22.773 -47.839 1.00 92.88 144 VAL A N 1
ATOM 1106 C CA . VAL A 1 144 ? 25.951 23.794 -47.802 1.00 92.88 144 VAL A CA 1
ATOM 1107 C C . VAL A 1 144 ? 26.224 24.163 -46.350 1.00 92.88 144 VAL A C 1
ATOM 1109 O O . VAL A 1 144 ? 25.356 24.682 -45.643 1.00 92.88 144 VAL A O 1
ATOM 1112 N N . HIS A 1 145 ? 27.461 23.941 -45.915 1.00 90.38 145 HIS A N 1
ATOM 1113 C CA . HIS A 1 145 ? 27.949 24.399 -44.621 1.00 90.38 145 HIS A CA 1
ATOM 1114 C C . HIS A 1 145 ? 28.580 25.786 -44.769 1.00 90.38 145 HIS A C 1
ATOM 1116 O O . HIS A 1 145 ? 29.617 25.950 -45.402 1.00 90.38 145 HIS A O 1
ATOM 1122 N N . VAL A 1 146 ? 27.949 26.800 -44.169 1.00 86.44 146 VAL A N 1
ATOM 1123 C CA . VAL A 1 146 ? 28.375 28.211 -44.275 1.00 86.44 146 VAL A CA 1
ATOM 1124 C C . VAL A 1 146 ? 29.792 28.435 -43.724 1.00 86.44 146 VAL A C 1
ATOM 1126 O O . VAL A 1 146 ? 30.507 29.305 -44.207 1.00 86.44 146 VAL A O 1
ATOM 1129 N N . GLY A 1 147 ? 30.229 27.622 -42.756 1.00 86.69 147 GLY A N 1
ATOM 1130 C CA . GLY A 1 147 ? 31.590 27.674 -42.209 1.00 86.69 147 GLY A CA 1
ATOM 1131 C C . GLY A 1 147 ? 32.680 27.100 -43.123 1.00 86.69 147 GLY A C 1
ATOM 1132 O O . GLY A 1 147 ? 33.855 27.292 -42.836 1.00 86.69 147 GLY A O 1
ATOM 1133 N N . GLU A 1 148 ? 32.312 26.414 -44.208 1.00 86.81 148 GLU A N 1
ATOM 1134 C CA . GLU A 1 148 ? 33.240 25.735 -45.129 1.00 86.81 148 GLU A CA 1
ATOM 1135 C C . GLU A 1 148 ? 33.258 26.382 -46.524 1.00 86.81 148 GLU A C 1
ATOM 1137 O O . GLU A 1 148 ? 33.705 25.779 -47.500 1.00 86.81 148 GLU A O 1
ATOM 1142 N N . LEU A 1 149 ? 32.751 27.612 -46.645 1.00 88.00 149 LEU A N 1
ATOM 1143 C CA . LEU A 1 149 ? 32.764 28.347 -47.906 1.00 88.00 149 LEU A CA 1
ATOM 1144 C C . LEU A 1 149 ? 34.200 28.711 -48.298 1.00 88.00 149 LEU A C 1
ATOM 1146 O O . LEU A 1 149 ? 34.956 29.278 -47.509 1.00 88.00 149 LEU A O 1
ATOM 1150 N N . ILE A 1 150 ? 34.560 28.414 -49.546 1.00 88.56 150 ILE A N 1
ATOM 1151 C CA . ILE A 1 150 ? 35.877 28.739 -50.092 1.00 88.56 150 ILE A CA 1
ATOM 1152 C C . ILE A 1 150 ? 35.793 30.151 -50.678 1.00 88.56 150 ILE A C 1
ATOM 1154 O O . ILE A 1 150 ? 35.199 30.354 -51.740 1.00 88.56 150 ILE A O 1
ATOM 1158 N N . THR A 1 151 ? 36.352 31.137 -49.971 1.00 86.81 151 THR A N 1
ATOM 1159 C CA . THR A 1 151 ? 36.504 32.505 -50.489 1.00 86.81 151 THR A CA 1
ATOM 1160 C C . THR A 1 151 ? 37.595 32.519 -51.550 1.00 86.81 151 THR A C 1
ATOM 1162 O O . THR A 1 151 ? 38.732 32.125 -51.274 1.00 86.81 151 THR A O 1
ATOM 1165 N N . ILE A 1 152 ? 37.265 33.001 -52.747 1.00 82.81 152 ILE A N 1
ATOM 1166 C CA . ILE A 1 152 ? 38.239 33.182 -53.822 1.00 82.81 152 ILE A CA 1
ATOM 1167 C C . ILE A 1 152 ? 39.079 34.405 -53.447 1.00 82.81 152 ILE A C 1
ATOM 1169 O O . ILE A 1 152 ? 38.713 35.544 -53.706 1.00 82.81 152 ILE A O 1
ATOM 1173 N N . LYS A 1 153 ? 40.197 34.193 -52.749 1.00 75.44 153 LYS A N 1
ATOM 1174 C CA . LYS A 1 153 ? 41.149 35.279 -52.513 1.00 75.44 153 LYS A CA 1
ATOM 1175 C C . LYS A 1 153 ? 41.823 35.573 -53.846 1.00 75.44 153 LYS A C 1
ATOM 1177 O O . LYS A 1 153 ? 42.579 34.738 -54.336 1.00 75.44 153 LYS A O 1
ATOM 1182 N N . SER A 1 154 ? 41.556 36.744 -54.416 1.00 60.62 154 SER A N 1
ATOM 1183 C CA . SER A 1 154 ? 42.273 37.294 -55.569 1.00 60.62 154 SER A CA 1
ATOM 1184 C C . SER A 1 154 ? 43.713 37.631 -55.166 1.00 60.62 154 SER A C 1
ATOM 1186 O O . SER A 1 154 ? 44.078 38.785 -54.973 1.00 60.62 154 SER A O 1
ATOM 1188 N N . GLY A 1 155 ? 44.514 36.597 -54.930 1.00 54.16 155 GLY A N 1
ATOM 1189 C CA . GLY A 1 155 ? 45.942 36.687 -54.681 1.00 54.16 155 GLY A CA 1
ATOM 1190 C C . GLY A 1 155 ? 46.685 36.315 -55.950 1.00 54.16 155 GLY A C 1
ATOM 1191 O O . GLY A 1 155 ? 47.255 35.232 -56.012 1.00 54.16 155 GLY A O 1
ATOM 1192 N N . LEU A 1 156 ? 46.656 37.192 -56.953 1.00 43.62 156 LEU A N 1
ATOM 1193 C CA . LEU A 1 156 ? 47.612 37.133 -58.052 1.00 43.62 156 LEU A CA 1
ATOM 1194 C C . LEU A 1 156 ? 48.358 38.475 -58.113 1.00 43.62 156 LEU A C 1
ATOM 1196 O O . LEU A 1 156 ? 47.697 39.512 -58.194 1.00 43.62 156 LEU A O 1
ATOM 1200 N N . PRO A 1 157 ? 49.701 38.485 -58.026 1.00 50.00 157 PRO A N 1
ATOM 1201 C CA . PRO A 1 157 ? 50.490 39.684 -58.270 1.00 50.00 157 PRO A CA 1
ATOM 1202 C C . PRO A 1 157 ? 50.321 40.120 -59.729 1.00 50.00 157 PRO A C 1
ATOM 1204 O O . PRO A 1 157 ? 50.451 39.315 -60.651 1.00 50.00 157 PRO A O 1
ATOM 1207 N N . GLU A 1 158 ? 50.015 41.399 -59.929 1.00 47.84 158 GLU A N 1
ATOM 1208 C CA . GLU A 1 158 ? 49.973 42.035 -61.243 1.00 47.84 158 GLU A CA 1
ATOM 1209 C C . GLU A 1 158 ? 51.324 41.874 -61.956 1.00 47.84 158 GLU A C 1
ATOM 1211 O O . GLU A 1 158 ? 52.356 42.335 -61.471 1.00 47.84 158 GLU A O 1
ATOM 1216 N N . GLY A 1 159 ? 51.305 41.251 -63.138 1.00 50.56 159 GLY A N 1
ATOM 1217 C CA . GLY A 1 159 ? 52.372 41.382 -64.127 1.00 50.56 159 GLY A CA 1
ATOM 1218 C C . GLY A 1 159 ? 53.115 40.094 -64.462 1.00 50.56 159 GLY A C 1
ATOM 1219 O O . GLY A 1 159 ? 54.180 39.813 -63.923 1.00 50.56 159 GLY A O 1
ATOM 1220 N N . THR A 1 160 ? 52.616 39.352 -65.450 1.00 42.50 160 THR A N 1
ATOM 1221 C CA . THR A 1 160 ? 53.468 38.668 -66.440 1.00 42.50 160 THR A CA 1
ATOM 1222 C C . THR A 1 160 ? 52.620 38.259 -67.641 1.00 42.50 160 THR A C 1
ATOM 1224 O O . THR A 1 160 ? 51.843 37.313 -67.601 1.00 42.50 160 THR A O 1
ATOM 1227 N N . SER A 1 161 ? 52.757 39.010 -68.731 1.00 49.09 161 SER A N 1
ATOM 1228 C CA . SER A 1 161 ? 52.253 38.642 -70.051 1.00 49.09 161 SER A CA 1
ATOM 1229 C C . SER A 1 161 ? 53.052 37.455 -70.601 1.00 49.09 161 SER A C 1
ATOM 1231 O O . SER A 1 161 ? 54.273 37.561 -70.738 1.00 49.09 161 SER A O 1
ATOM 1233 N N . LEU A 1 162 ? 52.377 36.363 -70.963 1.00 41.22 162 LEU A N 1
ATOM 1234 C CA . LEU A 1 162 ? 52.941 35.261 -71.751 1.00 41.22 162 LEU A CA 1
ATOM 1235 C C . LEU A 1 162 ? 52.143 35.062 -73.056 1.00 41.22 162 LEU A C 1
ATOM 1237 O O . LEU A 1 162 ? 50.965 35.415 -73.114 1.00 41.22 162 LEU A O 1
ATOM 1241 N N . PRO A 1 163 ? 52.797 34.563 -74.123 1.00 44.00 163 PRO A N 1
ATOM 1242 C CA . PRO A 1 163 ? 52.372 34.778 -75.498 1.00 44.00 163 PRO A CA 1
ATOM 1243 C C . PRO A 1 163 ? 51.419 33.705 -76.034 1.00 44.00 163 PRO A C 1
ATOM 1245 O O . PRO A 1 163 ? 51.562 32.509 -75.771 1.00 44.00 163 PRO A O 1
ATOM 1248 N N . SER A 1 164 ? 50.513 34.161 -76.902 1.00 48.38 164 SER A N 1
ATOM 1249 C CA . SER A 1 164 ? 49.737 33.359 -77.848 1.00 48.38 164 SER A CA 1
ATOM 1250 C C . SER A 1 164 ? 50.602 32.325 -78.564 1.00 48.38 164 SER A C 1
ATOM 1252 O O . SER A 1 164 ? 51.515 32.680 -79.308 1.00 48.38 164 SER A O 1
ATOM 1254 N N . SER A 1 165 ? 50.262 31.048 -78.400 1.00 45.97 165 SER A N 1
ATOM 1255 C CA . SER A 1 165 ? 50.840 29.955 -79.182 1.00 45.97 165 SER A CA 1
ATOM 1256 C C . SER A 1 165 ? 49.732 29.241 -79.949 1.00 45.97 165 SER A C 1
ATOM 1258 O O . SER A 1 165 ? 48.900 28.531 -79.389 1.00 45.97 165 SER A O 1
ATOM 1260 N N . GLN A 1 166 ? 49.721 29.503 -81.256 1.00 45.47 166 GLN A N 1
ATOM 1261 C CA . GLN A 1 166 ? 48.865 28.900 -82.270 1.00 45.47 166 GLN A CA 1
ATOM 1262 C C . GLN A 1 166 ? 49.002 27.372 -82.288 1.00 45.47 166 GLN A C 1
ATOM 1264 O O . GLN A 1 166 ? 50.093 26.836 -82.479 1.00 45.47 166 GLN A O 1
ATOM 1269 N N . GLN A 1 167 ? 47.869 26.678 -82.183 1.00 42.44 167 GLN A N 1
ATOM 1270 C CA . GLN A 1 167 ? 47.741 25.267 -82.536 1.00 42.44 167 GLN A CA 1
ATOM 1271 C C . GLN A 1 167 ? 47.940 25.089 -84.049 1.00 42.44 167 GLN A C 1
ATOM 1273 O O . GLN A 1 167 ? 47.161 25.607 -84.851 1.00 42.44 167 GLN A O 1
ATOM 1278 N N . ARG A 1 168 ? 48.962 24.321 -84.442 1.00 38.09 168 ARG A N 1
ATOM 1279 C CA . ARG A 1 168 ? 49.055 23.700 -85.769 1.00 38.09 168 ARG A CA 1
ATOM 1280 C C . ARG A 1 168 ? 48.708 22.220 -85.643 1.00 38.09 168 ARG A C 1
ATOM 1282 O O . ARG A 1 168 ? 49.348 21.485 -84.898 1.00 38.09 168 ARG A O 1
ATOM 1289 N N . ASN A 1 169 ? 47.675 21.819 -86.374 1.00 48.69 169 ASN A N 1
ATOM 1290 C CA . ASN A 1 169 ? 47.288 20.433 -86.598 1.00 48.69 169 ASN A CA 1
ATOM 1291 C C . ASN A 1 169 ? 48.085 19.891 -87.788 1.00 48.69 169 ASN A C 1
ATOM 1293 O O . ASN A 1 169 ? 47.680 20.122 -88.925 1.00 48.69 169 ASN A O 1
ATOM 1297 N N . ASP A 1 170 ? 49.160 19.142 -87.538 1.00 38.09 170 ASP A N 1
ATOM 1298 C CA . ASP A 1 170 ? 49.859 18.395 -88.586 1.00 38.09 170 ASP A CA 1
ATOM 1299 C C . ASP A 1 170 ? 49.614 16.886 -88.433 1.00 38.09 170 ASP A C 1
ATOM 1301 O O . ASP A 1 170 ? 50.016 16.237 -87.467 1.00 38.09 170 ASP A O 1
ATOM 1305 N N . LYS A 1 171 ? 48.912 16.334 -89.431 1.00 51.28 171 LYS A N 1
ATOM 1306 C CA . LYS A 1 171 ? 48.764 14.901 -89.706 1.00 51.28 171 LYS A CA 1
ATOM 1307 C C . LYS A 1 171 ? 50.128 14.325 -90.098 1.00 51.28 171 LYS A C 1
ATOM 1309 O O . LYS A 1 171 ? 50.582 14.572 -91.211 1.00 51.28 171 LYS A O 1
ATOM 1314 N N . PHE A 1 172 ? 50.721 13.487 -89.251 1.00 38.88 172 PHE A N 1
ATOM 1315 C CA . PHE A 1 172 ? 51.835 12.621 -89.648 1.00 38.88 172 PHE A CA 1
ATOM 1316 C C . PHE A 1 172 ? 51.383 11.163 -89.773 1.00 38.88 172 PHE A C 1
ATOM 1318 O O . PHE A 1 172 ? 50.814 10.578 -88.852 1.00 38.88 172 PHE A O 1
ATOM 1325 N N . GLY A 1 173 ? 51.619 10.599 -90.960 1.00 47.16 173 GLY A N 1
ATOM 1326 C CA . GLY A 1 173 ? 51.400 9.195 -91.285 1.00 47.16 173 GLY A CA 1
ATOM 1327 C C . GLY A 1 173 ? 52.461 8.310 -90.634 1.00 47.16 173 GLY A C 1
ATOM 1328 O O . GLY A 1 173 ? 53.659 8.527 -90.807 1.00 47.16 173 GLY A O 1
ATOM 1329 N N . ILE A 1 174 ? 52.004 7.308 -89.885 1.00 42.72 174 ILE A N 1
ATOM 1330 C CA . ILE A 1 174 ? 52.849 6.369 -89.147 1.00 42.72 174 ILE A CA 1
ATOM 1331 C C . ILE A 1 174 ? 53.395 5.321 -90.118 1.00 42.72 174 ILE A C 1
ATOM 1333 O O . ILE A 1 174 ? 52.668 4.464 -90.624 1.00 42.72 174 ILE A O 1
ATOM 1337 N N . SER A 1 175 ? 54.699 5.403 -90.358 1.00 48.47 175 SER A N 1
ATOM 1338 C CA . SER A 1 175 ? 55.496 4.347 -90.979 1.00 48.47 175 SER A CA 1
ATOM 1339 C C . SER A 1 175 ? 55.861 3.309 -89.910 1.00 48.47 175 SER A C 1
ATOM 1341 O O . SER A 1 175 ? 56.092 3.665 -88.759 1.00 48.47 175 SER A O 1
ATOM 1343 N N . LYS A 1 176 ? 55.889 2.018 -90.268 1.00 51.84 176 LYS A N 1
ATOM 1344 C CA . LYS A 1 176 ? 56.241 0.895 -89.376 1.00 51.84 176 LYS A CA 1
ATOM 1345 C C . LYS A 1 176 ? 57.687 1.020 -88.875 1.00 51.84 176 LYS A C 1
ATOM 1347 O O . LYS A 1 176 ? 58.613 0.554 -89.536 1.00 51.84 176 LYS A O 1
ATOM 1352 N N . GLU A 1 177 ? 57.871 1.623 -87.708 1.00 50.53 177 GLU A N 1
ATOM 1353 C CA . GLU A 1 177 ? 59.161 1.693 -87.025 1.00 50.53 177 GLU A CA 1
ATOM 1354 C C . GLU A 1 177 ? 59.426 0.442 -86.181 1.00 50.53 177 GLU A C 1
ATOM 1356 O O . GLU A 1 177 ? 58.524 -0.205 -85.647 1.00 50.53 177 GLU A O 1
ATOM 1361 N N . ARG A 1 178 ? 60.707 0.075 -86.105 1.00 57.22 178 ARG A N 1
ATOM 1362 C CA . ARG A 1 178 ? 61.216 -0.999 -85.252 1.00 57.22 178 ARG A CA 1
ATOM 1363 C C . ARG A 1 178 ? 61.045 -0.574 -83.793 1.00 57.22 178 ARG A C 1
ATOM 1365 O O . ARG A 1 178 ? 61.571 0.467 -83.418 1.00 57.22 178 ARG A O 1
ATOM 1372 N N . GLU A 1 179 ? 60.356 -1.396 -82.997 1.00 56.06 179 GLU A N 1
ATOM 1373 C CA . GLU A 1 179 ? 60.160 -1.174 -81.557 1.00 56.06 179 GLU A CA 1
ATOM 1374 C C . GLU A 1 179 ? 61.472 -0.785 -80.876 1.00 56.06 179 GLU A C 1
ATOM 1376 O O . GLU A 1 179 ? 62.450 -1.546 -80.875 1.00 56.06 179 GLU A O 1
ATOM 1381 N N . THR A 1 180 ? 61.485 0.396 -80.272 1.00 76.75 180 THR A N 1
ATOM 1382 C CA . THR A 1 180 ? 62.630 0.841 -79.492 1.00 76.75 180 THR A CA 1
ATOM 1383 C C . THR A 1 180 ? 62.670 0.070 -78.162 1.00 76.75 180 THR A C 1
ATOM 1385 O O . THR A 1 180 ? 61.635 -0.380 -77.655 1.00 76.75 180 THR A O 1
ATOM 1388 N N . PRO A 1 181 ? 63.844 -0.100 -77.526 1.00 82.06 181 PRO A N 1
ATOM 1389 C CA . PRO A 1 181 ? 63.936 -0.663 -76.174 1.00 82.06 181 PRO A CA 1
ATOM 1390 C C . PRO A 1 181 ? 63.021 0.036 -75.150 1.00 82.06 181 PRO A C 1
ATOM 1392 O O . PRO A 1 181 ? 62.581 -0.593 -74.184 1.00 82.06 181 PRO A O 1
ATOM 1395 N N . LEU A 1 182 ? 62.696 1.311 -75.389 1.00 84.31 182 LEU A N 1
ATOM 1396 C CA . LEU A 1 182 ? 61.772 2.107 -74.591 1.00 84.31 182 LEU A CA 1
ATOM 1397 C C . LEU A 1 182 ? 60.320 1.609 -74.711 1.00 84.31 182 LEU A C 1
ATOM 1399 O O . LEU A 1 182 ? 59.659 1.440 -73.688 1.00 84.31 182 LEU A O 1
ATOM 1403 N N . ASP A 1 183 ? 59.852 1.262 -75.913 1.00 82.44 183 ASP A N 1
ATOM 1404 C CA . ASP A 1 183 ? 58.486 0.752 -76.139 1.00 82.44 183 ASP A CA 1
ATOM 1405 C C . ASP A 1 183 ? 58.241 -0.581 -75.416 1.00 82.44 183 ASP A C 1
ATOM 1407 O O . ASP A 1 183 ? 57.178 -0.820 -74.828 1.00 82.44 183 ASP A O 1
ATOM 1411 N N . ARG A 1 184 ? 59.268 -1.441 -75.358 1.0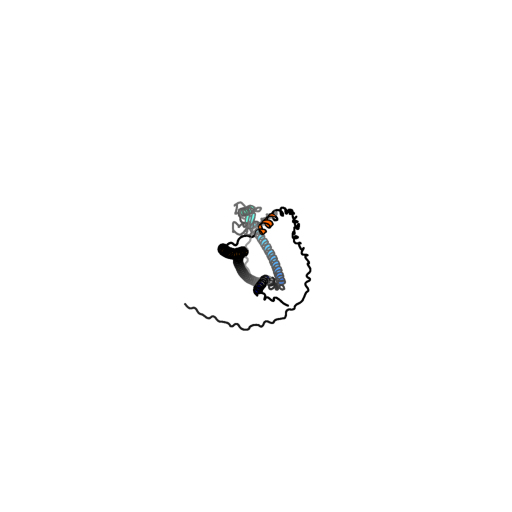0 83.38 184 ARG A N 1
ATOM 1412 C CA . ARG A 1 184 ? 59.222 -2.683 -74.569 1.00 83.38 184 ARG A CA 1
ATOM 1413 C C . ARG A 1 184 ? 59.183 -2.419 -73.066 1.00 83.38 184 ARG A C 1
ATOM 1415 O O . ARG A 1 184 ? 58.496 -3.147 -72.346 1.00 83.38 184 ARG A O 1
ATOM 1422 N N . ALA A 1 185 ? 59.897 -1.405 -72.575 1.00 88.00 185 ALA A N 1
ATOM 1423 C CA . ALA A 1 185 ? 59.851 -1.014 -71.166 1.00 88.00 185 ALA A CA 1
ATOM 1424 C C . ALA A 1 185 ? 58.475 -0.438 -70.785 1.00 88.00 185 ALA A C 1
ATOM 1426 O O . ALA A 1 185 ? 57.906 -0.844 -69.770 1.00 88.00 185 ALA A O 1
ATOM 1427 N N . ILE A 1 186 ? 57.896 0.412 -71.639 1.00 89.50 186 ILE A N 1
ATOM 1428 C CA . ILE A 1 186 ? 56.545 0.965 -71.467 1.00 89.50 186 ILE A CA 1
ATOM 1429 C C . ILE A 1 186 ? 55.507 -0.161 -71.453 1.00 89.50 186 ILE A C 1
ATOM 1431 O O . ILE A 1 186 ? 54.685 -0.231 -70.542 1.00 89.50 186 ILE A O 1
ATOM 1435 N N . THR A 1 187 ? 55.585 -1.110 -72.388 1.00 88.31 187 THR A N 1
ATOM 1436 C CA . THR A 1 187 ? 54.656 -2.252 -72.436 1.00 88.31 187 THR A CA 1
ATOM 1437 C C . THR A 1 187 ? 54.757 -3.128 -71.178 1.00 88.31 187 THR A C 1
ATOM 1439 O O . THR A 1 187 ? 53.740 -3.547 -70.615 1.00 88.31 187 THR A O 1
ATOM 1442 N N . LYS A 1 188 ? 55.970 -3.370 -70.658 1.00 92.31 188 LYS A N 1
ATOM 1443 C CA . LYS A 1 188 ? 56.168 -4.073 -69.375 1.00 92.31 188 LYS A CA 1
ATOM 1444 C C . LYS A 1 188 ? 55.586 -3.296 -68.190 1.00 92.31 188 LYS A C 1
ATOM 1446 O O . LYS A 1 188 ? 54.940 -3.897 -67.334 1.00 92.31 188 LYS A O 1
ATOM 1451 N N . ALA A 1 189 ? 55.753 -1.976 -68.153 1.00 90.88 189 ALA A N 1
ATOM 1452 C CA . ALA A 1 189 ? 55.161 -1.141 -67.113 1.00 90.88 189 ALA A CA 1
ATOM 1453 C C . ALA A 1 189 ? 53.624 -1.173 -67.175 1.00 90.88 189 ALA A C 1
ATOM 1455 O O . ALA A 1 189 ? 52.974 -1.424 -66.163 1.00 90.88 189 ALA A O 1
ATOM 1456 N N . LEU A 1 190 ? 53.027 -1.014 -68.360 1.00 90.81 190 LEU A N 1
ATOM 1457 C CA . LEU A 1 190 ? 51.572 -1.044 -68.549 1.00 90.81 190 LEU A CA 1
ATOM 1458 C C . LEU A 1 190 ? 50.960 -2.401 -68.182 1.00 90.81 190 LEU A C 1
ATOM 1460 O O . LEU A 1 190 ? 49.912 -2.461 -67.535 1.00 90.81 190 LEU A O 1
ATOM 1464 N N . THR A 1 191 ? 51.624 -3.505 -68.536 1.00 90.94 191 THR A N 1
ATOM 1465 C CA . THR A 1 191 ? 51.175 -4.846 -68.129 1.00 90.94 191 THR A CA 1
ATOM 1466 C C . THR A 1 191 ? 51.285 -5.054 -66.615 1.00 90.94 191 THR A C 1
ATOM 1468 O O . THR A 1 191 ? 50.375 -5.643 -66.025 1.00 90.94 191 THR A O 1
ATOM 1471 N N . ALA A 1 192 ? 52.321 -4.521 -65.956 1.00 91.81 192 ALA A N 1
ATOM 1472 C CA . ALA A 1 192 ? 52.430 -4.519 -64.495 1.00 91.81 192 ALA A CA 1
ATOM 1473 C C . ALA A 1 192 ? 51.332 -3.666 -63.827 1.00 91.81 192 ALA A C 1
ATOM 1475 O O . ALA A 1 192 ? 50.673 -4.138 -62.901 1.00 91.81 192 ALA A O 1
ATOM 1476 N N . PHE A 1 193 ? 51.047 -2.466 -64.346 1.00 90.44 193 PHE A N 1
ATOM 1477 C CA . PHE A 1 193 ? 49.938 -1.623 -63.879 1.00 90.44 193 PHE A CA 1
ATOM 1478 C C . PHE A 1 193 ? 48.578 -2.305 -64.049 1.00 90.44 193 PHE A C 1
ATOM 1480 O O . PHE A 1 193 ? 47.733 -2.232 -63.156 1.00 90.44 193 PHE A O 1
ATOM 1487 N N . SER A 1 194 ? 48.363 -3.013 -65.163 1.00 92.00 194 SER A N 1
ATOM 1488 C CA . SER A 1 194 ? 47.138 -3.788 -65.386 1.00 92.00 194 SER A CA 1
ATOM 1489 C C . SER A 1 194 ? 46.969 -4.900 -64.343 1.00 92.00 194 SER A C 1
ATOM 1491 O O . SER A 1 194 ? 45.874 -5.069 -63.801 1.00 92.00 194 SER A O 1
ATOM 1493 N N . LYS A 1 195 ? 48.048 -5.623 -64.001 1.00 93.50 195 LYS A N 1
ATOM 1494 C CA . LYS A 1 195 ? 48.031 -6.640 -62.932 1.00 93.50 195 LYS A CA 1
ATOM 1495 C C . LYS A 1 195 ? 47.722 -6.021 -61.567 1.00 93.50 195 LYS A C 1
ATOM 1497 O O . LYS A 1 195 ? 46.786 -6.467 -60.908 1.00 93.50 195 LYS A O 1
ATOM 1502 N N . PHE A 1 196 ? 48.413 -4.942 -61.202 1.00 92.19 196 PHE A N 1
ATOM 1503 C CA . PHE A 1 196 ? 48.171 -4.223 -59.948 1.00 92.19 196 PHE A CA 1
ATOM 1504 C C . PHE A 1 196 ? 46.731 -3.691 -59.844 1.00 92.19 196 PHE A C 1
ATOM 1506 O O . PHE A 1 196 ? 46.089 -3.798 -58.801 1.00 92.19 196 PHE A O 1
ATOM 1513 N N . SER A 1 197 ? 46.177 -3.166 -60.941 1.00 92.69 197 SER A N 1
ATOM 1514 C CA . SER A 1 197 ? 44.786 -2.697 -60.995 1.00 92.69 197 SER A CA 1
ATOM 1515 C C . SER A 1 197 ? 43.782 -3.829 -60.738 1.00 92.69 197 SER A C 1
ATOM 1517 O O . SER A 1 197 ? 42.819 -3.656 -59.987 1.00 92.69 197 SER A O 1
ATOM 1519 N N . LYS A 1 198 ? 44.025 -5.027 -61.290 1.00 94.06 198 LYS A N 1
ATOM 1520 C CA . LYS A 1 198 ? 43.197 -6.215 -61.017 1.00 94.06 198 LYS A CA 1
ATOM 1521 C C . LYS A 1 198 ? 43.271 -6.634 -59.548 1.00 94.06 198 LYS A C 1
ATOM 1523 O O . LYS A 1 198 ? 42.224 -6.867 -58.946 1.00 94.06 198 LYS A O 1
ATOM 1528 N N . GLU A 1 199 ? 44.464 -6.678 -58.959 1.00 94.06 199 GLU A N 1
ATOM 1529 C CA . GLU A 1 199 ? 44.654 -7.004 -57.536 1.00 94.06 199 GLU A CA 1
ATOM 1530 C C . GLU A 1 199 ? 43.977 -5.979 -56.617 1.00 94.06 199 GLU A C 1
ATOM 1532 O O . GLU A 1 199 ? 43.244 -6.356 -55.702 1.00 94.06 199 GLU A O 1
ATOM 1537 N N . LYS A 1 200 ? 44.111 -4.681 -56.917 1.00 93.19 200 LYS A N 1
ATOM 1538 C CA . LYS A 1 200 ? 43.411 -3.606 -56.200 1.00 93.19 200 LYS A CA 1
ATOM 1539 C C . LYS A 1 200 ? 41.892 -3.787 -56.246 1.00 93.19 200 LYS A C 1
ATOM 1541 O O . LYS A 1 200 ? 41.236 -3.664 -55.213 1.00 93.19 200 LYS A O 1
ATOM 1546 N N . ASN A 1 201 ? 41.331 -4.114 -57.412 1.00 92.19 201 ASN A N 1
ATOM 1547 C CA . ASN A 1 201 ? 39.894 -4.369 -57.557 1.00 92.19 201 ASN A CA 1
ATOM 1548 C C . ASN A 1 201 ? 39.441 -5.606 -56.763 1.00 92.19 201 ASN A C 1
ATOM 1550 O O . ASN A 1 201 ? 38.363 -5.591 -56.168 1.00 92.19 201 ASN A O 1
ATOM 1554 N N . MET A 1 202 ? 40.255 -6.665 -56.713 1.00 93.38 202 MET A N 1
ATOM 1555 C CA . MET A 1 202 ? 39.980 -7.843 -55.881 1.00 93.38 202 MET A CA 1
ATOM 1556 C C . MET A 1 202 ? 39.997 -7.494 -54.387 1.00 93.38 202 MET A C 1
ATOM 1558 O O . MET A 1 202 ? 39.081 -7.872 -53.656 1.00 93.38 202 MET A O 1
ATOM 1562 N N . PHE A 1 203 ? 40.977 -6.705 -53.942 1.00 94.31 203 PHE A N 1
ATOM 1563 C CA . PHE A 1 203 ? 41.072 -6.253 -52.555 1.00 94.31 203 PHE A CA 1
ATOM 1564 C C . PHE A 1 203 ? 39.900 -5.342 -52.158 1.00 94.31 203 PHE A C 1
ATOM 1566 O O . PHE A 1 203 ? 39.290 -5.541 -51.110 1.00 94.31 203 PHE A O 1
ATOM 1573 N N . GLN A 1 204 ? 39.504 -4.405 -53.026 1.00 92.69 204 GLN A N 1
ATOM 1574 C CA . GLN A 1 204 ? 38.327 -3.556 -52.804 1.00 92.69 204 GLN A CA 1
ATOM 1575 C C . GLN A 1 204 ? 37.032 -4.371 -52.692 1.00 92.69 204 GLN A C 1
ATOM 1577 O O . GLN A 1 204 ? 36.213 -4.102 -51.811 1.00 92.69 204 GLN A O 1
ATOM 1582 N N . LYS A 1 205 ? 36.854 -5.401 -53.533 1.00 95.00 205 LYS A N 1
ATOM 1583 C CA . LYS A 1 205 ? 35.716 -6.328 -53.422 1.00 95.00 205 LYS A CA 1
ATOM 1584 C C . LYS A 1 205 ? 35.730 -7.095 -52.098 1.00 95.00 205 LYS A C 1
ATOM 1586 O O . LYS A 1 205 ? 34.671 -7.246 -51.491 1.00 95.00 205 LYS A O 1
ATOM 1591 N N . SER A 1 206 ? 36.904 -7.532 -51.640 1.00 96.19 206 SER A N 1
ATOM 1592 C CA . SER A 1 206 ? 37.070 -8.205 -50.346 1.00 96.19 206 SER A CA 1
ATOM 1593 C C . SER A 1 206 ? 36.701 -7.286 -49.174 1.00 96.19 206 SER A C 1
ATOM 1595 O O . SER A 1 206 ? 35.862 -7.651 -48.352 1.00 96.19 206 SER A O 1
ATOM 1597 N N . ILE A 1 207 ? 37.202 -6.042 -49.161 1.00 94.69 207 ILE A N 1
ATOM 1598 C CA . ILE A 1 207 ? 36.830 -5.031 -48.155 1.00 94.69 207 ILE A CA 1
ATOM 1599 C C . ILE A 1 207 ? 35.315 -4.808 -48.138 1.00 94.69 207 ILE A C 1
ATOM 1601 O O . ILE A 1 207 ? 34.706 -4.806 -47.071 1.00 94.69 207 ILE A O 1
ATOM 1605 N N . ALA A 1 208 ? 34.685 -4.651 -49.305 1.00 93.88 208 ALA A N 1
ATOM 1606 C CA . ALA A 1 208 ? 33.237 -4.479 -49.393 1.00 93.88 208 ALA A CA 1
ATOM 1607 C C . ALA A 1 208 ? 32.458 -5.723 -48.917 1.00 93.88 208 ALA A C 1
ATOM 1609 O O . ALA A 1 208 ? 31.321 -5.604 -48.456 1.00 93.88 208 ALA A O 1
ATOM 1610 N N . GLY A 1 209 ? 33.038 -6.922 -49.034 1.00 95.88 209 GLY A N 1
ATOM 1611 C CA . GLY A 1 209 ? 32.521 -8.152 -48.430 1.00 95.88 209 GLY A CA 1
ATOM 1612 C C . GLY A 1 209 ? 32.550 -8.088 -46.904 1.00 95.88 209 GLY A C 1
ATOM 1613 O O . GLY A 1 209 ? 31.496 -8.152 -46.275 1.00 95.88 209 GLY A O 1
ATOM 1614 N N . ILE A 1 210 ? 33.729 -7.839 -46.332 1.00 95.00 210 ILE A N 1
ATOM 1615 C CA . ILE A 1 210 ? 33.943 -7.739 -44.878 1.00 95.00 210 ILE A CA 1
ATOM 1616 C C . ILE A 1 210 ? 33.067 -6.638 -44.265 1.00 95.00 210 ILE A C 1
ATOM 1618 O O . ILE A 1 210 ? 32.444 -6.829 -43.225 1.00 95.00 210 ILE A O 1
ATOM 1622 N N . GLN A 1 211 ? 32.948 -5.483 -44.927 1.00 94.81 211 GLN A N 1
ATOM 1623 C CA . GLN A 1 211 ? 32.091 -4.390 -44.463 1.00 94.81 211 GLN A CA 1
ATOM 1624 C C . GLN A 1 211 ? 30.605 -4.768 -44.443 1.00 94.81 211 GLN A C 1
ATOM 1626 O O . GLN A 1 211 ? 29.877 -4.315 -43.558 1.00 94.81 211 GLN A O 1
ATOM 1631 N N . ARG A 1 212 ? 30.129 -5.575 -45.400 1.00 96.56 212 ARG A N 1
ATOM 1632 C CA . ARG A 1 212 ? 28.743 -6.070 -45.399 1.00 96.56 212 ARG A CA 1
ATOM 1633 C C . ARG A 1 212 ? 28.512 -7.052 -44.258 1.00 96.56 212 ARG A C 1
ATOM 1635 O O . ARG A 1 212 ? 27.515 -6.919 -43.557 1.00 96.56 212 ARG A O 1
ATOM 1642 N N . GLU A 1 213 ? 29.441 -7.973 -44.042 1.00 96.69 213 GLU A N 1
ATOM 1643 C CA . GLU A 1 213 ? 29.371 -8.942 -42.947 1.00 96.69 213 GLU A CA 1
ATOM 1644 C C . GLU A 1 213 ? 29.394 -8.251 -41.575 1.00 96.69 213 GLU A C 1
ATOM 1646 O O . GLU A 1 213 ? 28.499 -8.465 -40.759 1.00 96.69 213 GLU A O 1
ATOM 1651 N N . ALA A 1 214 ? 30.308 -7.299 -41.366 1.00 96.00 214 ALA A N 1
ATOM 1652 C CA . ALA A 1 214 ? 30.360 -6.497 -40.144 1.00 96.00 214 ALA A CA 1
ATOM 1653 C C . ALA A 1 214 ? 29.055 -5.718 -39.895 1.00 96.00 214 ALA A C 1
ATOM 1655 O O . ALA A 1 214 ? 28.576 -5.644 -38.763 1.00 96.00 214 ALA A O 1
ATOM 1656 N N . ARG A 1 215 ? 28.431 -5.160 -40.946 1.00 96.62 215 ARG A N 1
ATOM 1657 C CA . ARG A 1 215 ? 27.119 -4.497 -40.827 1.00 96.62 215 ARG A CA 1
ATOM 1658 C C . ARG A 1 215 ? 26.021 -5.469 -40.399 1.00 96.62 215 ARG A C 1
ATOM 1660 O O . ARG A 1 215 ? 25.181 -5.078 -39.592 1.00 96.62 215 ARG A O 1
ATOM 1667 N N . MET A 1 216 ? 26.025 -6.700 -40.909 1.00 97.44 216 MET A N 1
ATOM 1668 C CA . MET A 1 216 ? 25.050 -7.721 -40.515 1.00 97.44 216 MET A CA 1
ATOM 1669 C C . MET A 1 216 ? 25.204 -8.106 -39.043 1.00 97.44 216 MET A C 1
ATOM 1671 O O . MET A 1 216 ? 24.216 -8.049 -38.314 1.00 97.44 216 MET A O 1
ATOM 1675 N N . ILE A 1 217 ? 26.435 -8.353 -38.584 1.00 96.06 217 ILE A N 1
ATOM 1676 C CA . ILE A 1 217 ? 26.734 -8.662 -37.175 1.00 96.06 217 ILE A CA 1
ATOM 1677 C C . ILE A 1 217 ? 26.275 -7.519 -36.255 1.00 96.06 217 ILE A C 1
ATOM 1679 O O . ILE A 1 217 ? 25.620 -7.748 -35.241 1.00 96.06 217 ILE A O 1
ATOM 1683 N N . ILE A 1 218 ? 26.545 -6.260 -36.624 1.00 96.06 218 ILE A N 1
ATOM 1684 C CA . ILE A 1 218 ? 26.101 -5.094 -35.841 1.00 96.06 218 ILE A CA 1
ATOM 1685 C C . ILE A 1 218 ? 24.569 -5.004 -35.782 1.00 96.06 218 ILE A C 1
ATOM 1687 O O . ILE A 1 218 ? 24.009 -4.631 -34.748 1.00 96.06 218 ILE A O 1
ATOM 1691 N N . LEU A 1 219 ? 23.871 -5.292 -36.883 1.00 97.06 219 LEU A N 1
ATOM 1692 C CA . LEU A 1 219 ? 22.407 -5.266 -36.917 1.00 97.06 219 LEU A CA 1
ATOM 1693 C C . LEU A 1 219 ? 21.795 -6.386 -36.074 1.00 97.06 219 LEU A C 1
ATOM 1695 O O . LEU A 1 219 ? 20.797 -6.144 -35.394 1.00 97.06 219 LEU A O 1
ATOM 1699 N N . GLU A 1 220 ? 22.387 -7.575 -36.092 1.00 97.62 220 GLU A N 1
ATOM 1700 C CA . GLU A 1 220 ? 21.975 -8.708 -35.267 1.00 97.62 220 GLU A CA 1
ATOM 1701 C C . GLU A 1 220 ? 22.175 -8.414 -33.777 1.00 97.62 220 GLU A C 1
ATOM 1703 O O . GLU A 1 220 ? 21.202 -8.434 -33.023 1.00 97.62 220 GLU A O 1
ATOM 1708 N N . ALA A 1 221 ? 23.361 -7.946 -33.382 1.00 95.94 221 ALA A N 1
ATOM 1709 C CA . ALA A 1 221 ? 23.635 -7.523 -32.008 1.00 95.94 221 ALA A CA 1
ATOM 1710 C C . ALA A 1 221 ? 22.668 -6.421 -31.526 1.00 95.94 221 ALA A C 1
ATOM 1712 O O . ALA A 1 221 ? 22.219 -6.417 -30.379 1.00 95.94 221 ALA A O 1
ATOM 1713 N N . LYS A 1 222 ? 22.277 -5.484 -32.406 1.00 97.00 222 LYS A N 1
ATOM 1714 C CA . LYS A 1 222 ? 21.257 -4.467 -32.086 1.00 97.00 222 LYS A CA 1
ATOM 1715 C C . LYS A 1 222 ? 19.865 -5.068 -31.876 1.00 97.00 222 LYS A C 1
ATOM 1717 O O . LYS A 1 222 ? 19.117 -4.563 -31.037 1.00 97.00 222 LYS A O 1
ATOM 1722 N N . ARG A 1 223 ? 19.491 -6.104 -32.634 1.00 97.19 223 ARG A N 1
ATOM 1723 C CA . ARG A 1 223 ? 18.210 -6.810 -32.457 1.00 97.19 223 ARG A CA 1
ATOM 1724 C C . ARG A 1 223 ? 18.191 -7.568 -31.138 1.00 97.19 223 ARG A C 1
ATOM 1726 O O . ARG A 1 223 ? 17.225 -7.418 -30.395 1.00 97.19 223 ARG A O 1
ATOM 1733 N N . GLU A 1 224 ? 19.264 -8.283 -30.816 1.00 96.81 224 GLU A N 1
ATOM 1734 C CA . GLU A 1 224 ? 19.416 -8.988 -29.540 1.00 96.81 224 GLU A CA 1
ATOM 1735 C C . GLU A 1 224 ? 19.383 -8.021 -28.355 1.00 96.81 224 GLU A C 1
ATOM 1737 O O . GLU A 1 224 ? 18.615 -8.220 -27.417 1.00 96.81 224 GLU A O 1
ATOM 1742 N N . ALA A 1 225 ? 20.111 -6.902 -28.430 1.00 95.69 225 ALA A N 1
ATOM 1743 C CA . ALA A 1 225 ? 20.079 -5.874 -27.391 1.00 95.69 225 ALA A CA 1
ATOM 1744 C C . ALA A 1 225 ? 18.671 -5.280 -27.199 1.00 95.69 225 ALA A C 1
ATOM 1746 O O . ALA A 1 225 ? 18.247 -5.013 -26.072 1.00 95.69 225 ALA A O 1
ATOM 1747 N N . LYS A 1 226 ? 17.915 -5.087 -28.289 1.00 97.44 226 LYS A N 1
ATOM 1748 C CA . LYS A 1 226 ? 16.521 -4.626 -28.220 1.00 97.44 226 LYS A CA 1
ATOM 1749 C C . LYS A 1 226 ? 15.607 -5.685 -27.593 1.00 97.44 226 LYS A C 1
ATOM 1751 O O . LYS A 1 226 ? 14.764 -5.321 -26.774 1.00 97.44 226 LYS A O 1
ATOM 1756 N N . ALA A 1 227 ? 15.784 -6.958 -27.946 1.00 97.06 227 ALA A N 1
ATOM 1757 C CA . ALA A 1 227 ? 15.036 -8.072 -27.370 1.00 97.06 227 ALA A CA 1
ATOM 1758 C C . ALA A 1 227 ? 15.307 -8.197 -25.861 1.00 97.06 227 ALA A C 1
ATOM 1760 O O . ALA A 1 227 ? 14.367 -8.122 -25.070 1.00 97.06 227 ALA A O 1
ATOM 1761 N N . ALA A 1 228 ? 16.579 -8.222 -25.454 1.00 96.75 228 ALA A N 1
ATOM 1762 C CA . ALA A 1 228 ? 16.991 -8.261 -24.051 1.00 96.75 228 ALA A CA 1
ATOM 1763 C C . ALA A 1 228 ? 16.452 -7.060 -23.254 1.00 96.75 228 ALA A C 1
ATOM 1765 O O . ALA A 1 228 ? 15.947 -7.214 -22.142 1.00 96.75 228 ALA A O 1
ATOM 1766 N N . LYS A 1 229 ? 16.475 -5.852 -23.839 1.00 98.12 229 LYS A N 1
ATOM 1767 C CA . LYS A 1 229 ? 15.871 -4.664 -23.216 1.00 98.12 229 LYS A CA 1
ATOM 1768 C C . LYS A 1 229 ? 14.361 -4.825 -23.022 1.00 98.12 229 LYS A C 1
ATOM 1770 O O . LYS A 1 229 ? 13.846 -4.431 -21.978 1.00 98.12 229 LYS A O 1
ATOM 1775 N N . SER A 1 230 ? 13.646 -5.372 -24.006 1.00 97.69 230 SER A N 1
ATOM 1776 C CA . SER A 1 230 ? 12.198 -5.590 -23.895 1.00 97.69 230 SER A CA 1
ATOM 1777 C C . SER A 1 230 ? 11.843 -6.636 -22.834 1.00 97.69 230 SER A C 1
ATOM 1779 O O . SER A 1 230 ? 10.924 -6.414 -22.048 1.00 97.69 230 SER A O 1
ATOM 1781 N N . GLU A 1 231 ? 12.623 -7.714 -22.735 1.00 98.19 231 GLU A N 1
ATOM 1782 C CA . GLU A 1 231 ? 12.466 -8.745 -21.707 1.00 98.19 231 GLU A CA 1
ATOM 1783 C C . GLU A 1 231 ? 12.724 -8.181 -20.304 1.00 98.19 231 GLU A C 1
ATOM 1785 O O . GLU A 1 231 ? 11.917 -8.374 -19.392 1.00 98.19 231 GLU A O 1
ATOM 1790 N N . TYR A 1 232 ? 13.795 -7.397 -20.142 1.00 97.25 232 TYR A N 1
ATOM 1791 C CA . TYR A 1 232 ? 14.098 -6.708 -18.889 1.00 97.25 232 TYR A CA 1
ATOM 1792 C C . TYR A 1 232 ? 12.948 -5.794 -18.444 1.00 97.25 232 TYR A C 1
ATOM 1794 O O . TYR A 1 232 ? 12.515 -5.862 -17.294 1.00 97.25 232 TYR A O 1
ATOM 1802 N N . LEU A 1 233 ? 12.405 -4.975 -19.353 1.00 97.50 233 LEU A N 1
ATOM 1803 C CA . LEU A 1 233 ? 11.269 -4.101 -19.043 1.00 97.50 233 LEU A CA 1
ATOM 1804 C C . LEU A 1 233 ? 10.018 -4.901 -18.652 1.00 97.50 233 LEU A C 1
ATOM 1806 O O . LEU A 1 233 ? 9.344 -4.536 -17.690 1.00 97.50 233 LEU A O 1
ATOM 1810 N N . SER A 1 234 ? 9.745 -6.019 -19.331 1.00 98.00 234 SER A N 1
ATOM 1811 C CA . SER A 1 234 ? 8.647 -6.922 -18.965 1.00 98.00 234 SER A CA 1
ATOM 1812 C C . SER A 1 234 ? 8.833 -7.515 -17.563 1.00 98.00 234 SER A C 1
ATOM 1814 O O . SER A 1 234 ? 7.874 -7.620 -16.795 1.00 98.00 234 SER A O 1
ATOM 1816 N N . ARG A 1 235 ? 10.067 -7.874 -17.189 1.00 97.88 235 ARG A N 1
ATOM 1817 C CA . ARG A 1 235 ? 10.388 -8.375 -15.845 1.00 97.88 235 ARG A CA 1
ATOM 1818 C C . ARG A 1 235 ? 10.200 -7.296 -14.780 1.00 97.88 235 ARG A C 1
ATOM 1820 O O . ARG A 1 235 ? 9.628 -7.585 -13.732 1.00 97.88 235 ARG A O 1
ATOM 1827 N N . VAL A 1 236 ? 10.625 -6.061 -15.049 1.00 97.31 236 VAL A N 1
ATOM 1828 C CA . VAL A 1 236 ? 10.411 -4.918 -14.146 1.00 97.31 236 VAL A CA 1
ATOM 1829 C C . VAL A 1 236 ? 8.918 -4.653 -13.937 1.00 97.31 236 VAL A C 1
ATOM 1831 O O . VAL A 1 236 ? 8.490 -4.488 -12.797 1.00 97.31 236 VAL A O 1
ATOM 1834 N N . GLU A 1 237 ? 8.105 -4.682 -14.994 1.00 98.31 237 GLU A N 1
ATOM 1835 C CA . GLU A 1 237 ? 6.653 -4.497 -14.868 1.00 98.31 237 GLU A CA 1
ATOM 1836 C C . GLU A 1 237 ? 5.989 -5.643 -14.083 1.00 98.31 237 GLU A C 1
ATOM 1838 O O . GLU A 1 237 ? 5.131 -5.409 -13.231 1.00 98.31 237 GLU A O 1
ATOM 1843 N N . SER A 1 238 ? 6.439 -6.887 -14.285 1.00 98.00 238 SER A N 1
ATOM 1844 C CA . SER A 1 238 ? 5.996 -8.027 -13.473 1.00 98.00 238 SER A CA 1
ATOM 1845 C C . SER A 1 238 ? 6.342 -7.855 -11.988 1.00 98.00 238 SER A C 1
ATOM 1847 O O . SER A 1 238 ? 5.506 -8.157 -11.135 1.00 98.00 238 SER A O 1
ATOM 1849 N N . MET A 1 239 ? 7.528 -7.330 -11.657 1.00 96.62 239 MET A N 1
ATOM 1850 C CA . MET A 1 239 ? 7.901 -7.040 -10.266 1.00 96.62 239 MET A CA 1
ATOM 1851 C C . MET A 1 239 ? 7.026 -5.942 -9.653 1.00 96.62 239 MET A C 1
ATOM 1853 O O . MET A 1 239 ? 6.516 -6.137 -8.554 1.00 96.62 239 MET A O 1
ATOM 1857 N N . LYS A 1 240 ? 6.749 -4.854 -10.382 1.00 97.94 240 LYS A N 1
ATOM 1858 C CA . LYS A 1 240 ? 5.812 -3.805 -9.934 1.00 97.94 240 LYS A CA 1
ATOM 1859 C C . LYS A 1 240 ? 4.398 -4.341 -9.704 1.00 97.94 240 LYS A C 1
ATOM 1861 O O . LYS A 1 240 ? 3.714 -3.931 -8.771 1.00 97.94 240 LYS A O 1
ATOM 1866 N N . ASN A 1 241 ? 3.938 -5.276 -10.537 1.00 97.94 241 ASN A N 1
ATOM 1867 C CA . ASN A 1 241 ? 2.656 -5.953 -10.325 1.00 97.94 241 ASN A CA 1
ATOM 1868 C C . ASN A 1 241 ? 2.651 -6.778 -9.037 1.00 97.94 241 ASN A C 1
ATOM 1870 O O . ASN A 1 241 ? 1.697 -6.686 -8.268 1.00 97.94 241 ASN A O 1
ATOM 1874 N N . LYS A 1 242 ? 3.722 -7.534 -8.771 1.00 98.25 242 LYS A N 1
ATOM 1875 C CA . LYS A 1 242 ? 3.868 -8.282 -7.515 1.00 98.25 242 LYS A CA 1
ATOM 1876 C C . LYS A 1 242 ? 3.900 -7.351 -6.305 1.00 98.25 242 LYS A C 1
ATOM 1878 O O . LYS A 1 242 ? 3.216 -7.627 -5.330 1.00 98.25 242 LYS A O 1
ATOM 1883 N N . GLU A 1 243 ? 4.616 -6.235 -6.386 1.00 98.12 243 GLU A N 1
ATOM 1884 C CA . GLU A 1 243 ? 4.654 -5.214 -5.333 1.00 98.12 243 GLU A CA 1
ATOM 1885 C C . GLU A 1 243 ? 3.258 -4.637 -5.044 1.00 98.12 243 GLU A C 1
ATOM 1887 O O . GLU A 1 243 ? 2.843 -4.571 -3.888 1.00 98.12 243 GLU A O 1
ATOM 1892 N N . ARG A 1 244 ? 2.475 -4.315 -6.086 1.00 98.25 244 ARG A N 1
ATOM 1893 C CA . ARG A 1 244 ? 1.072 -3.886 -5.934 1.00 98.25 244 ARG A CA 1
ATOM 1894 C C . ARG A 1 244 ? 0.204 -4.941 -5.245 1.00 98.25 244 ARG A C 1
ATOM 1896 O O . ARG A 1 244 ? -0.633 -4.586 -4.419 1.00 98.25 244 ARG A O 1
ATOM 1903 N N . GLU A 1 245 ? 0.382 -6.219 -5.570 1.00 98.38 245 GLU A N 1
ATOM 1904 C CA . GLU A 1 245 ? -0.346 -7.305 -4.903 1.00 98.38 245 GLU A CA 1
ATOM 1905 C C . GLU A 1 245 ? 0.080 -7.468 -3.439 1.00 98.38 245 GLU A C 1
ATOM 1907 O O . GLU A 1 245 ? -0.787 -7.590 -2.574 1.00 98.38 245 GLU A O 1
ATOM 1912 N N . ILE A 1 246 ? 1.380 -7.368 -3.135 1.00 97.50 246 ILE A N 1
ATOM 1913 C CA . ILE A 1 246 ? 1.881 -7.372 -1.753 1.00 97.50 246 ILE A CA 1
ATOM 1914 C C . ILE A 1 246 ? 1.229 -6.232 -0.963 1.00 97.50 246 ILE A C 1
ATOM 1916 O O . ILE A 1 246 ? 0.627 -6.487 0.077 1.00 97.50 246 ILE A O 1
ATOM 1920 N N . LEU A 1 247 ? 1.229 -5.004 -1.489 1.00 97.94 247 LEU A N 1
ATOM 1921 C CA . LEU A 1 247 ? 0.596 -3.855 -0.831 1.00 97.94 247 LEU A CA 1
ATOM 1922 C C . LEU A 1 247 ? -0.903 -4.070 -0.567 1.00 97.94 247 LEU A C 1
ATOM 1924 O O . LEU A 1 247 ? -1.385 -3.764 0.525 1.00 97.94 247 LEU A O 1
ATOM 1928 N N . LYS A 1 248 ? -1.644 -4.659 -1.517 1.00 98.25 248 LYS A N 1
ATOM 1929 C CA . LYS A 1 248 ? -3.056 -5.026 -1.304 1.00 98.25 248 LYS A CA 1
ATOM 1930 C C . LYS A 1 248 ? -3.216 -6.051 -0.183 1.00 98.25 248 LYS A C 1
ATOM 1932 O O . LYS A 1 248 ? -4.141 -5.935 0.619 1.00 98.25 248 LYS A O 1
ATOM 1937 N N . THR A 1 249 ? -2.347 -7.062 -0.120 1.00 97.56 249 THR A N 1
ATOM 1938 C CA . THR A 1 249 ? -2.399 -8.063 0.957 1.00 97.56 249 THR A CA 1
ATOM 1939 C C . THR A 1 249 ? -2.073 -7.455 2.317 1.00 97.56 249 THR A C 1
ATOM 1941 O O . THR A 1 249 ? -2.811 -7.708 3.266 1.00 97.56 249 THR A O 1
ATOM 1944 N N . THR A 1 250 ? -1.068 -6.582 2.398 1.00 97.25 250 THR A N 1
ATOM 1945 C CA . THR A 1 250 ? -0.711 -5.855 3.623 1.00 97.25 250 THR A CA 1
ATOM 1946 C C . THR A 1 250 ? -1.865 -4.978 4.109 1.00 97.25 250 THR A C 1
ATOM 1948 O O . THR A 1 250 ? -2.205 -5.025 5.286 1.00 97.25 250 THR A O 1
ATOM 1951 N N . SER A 1 251 ? -2.549 -4.260 3.209 1.00 98.12 251 SER A N 1
ATOM 1952 C CA . SER A 1 251 ? -3.738 -3.465 3.561 1.00 98.12 251 SER A CA 1
ATOM 1953 C C . SER A 1 251 ? -4.861 -4.332 4.142 1.00 98.12 251 SER A C 1
ATOM 1955 O O . SER A 1 251 ? -5.464 -3.977 5.151 1.00 98.12 251 SER A O 1
ATOM 1957 N N . ARG A 1 252 ? -5.119 -5.511 3.557 1.00 97.94 252 ARG A N 1
ATOM 1958 C CA . ARG A 1 252 ? -6.130 -6.452 4.077 1.00 97.94 252 ARG A CA 1
ATOM 1959 C C . ARG A 1 252 ? -5.764 -7.012 5.451 1.00 97.94 252 ARG A C 1
ATOM 1961 O O . ARG A 1 252 ? -6.663 -7.303 6.238 1.00 97.94 252 ARG A O 1
ATOM 1968 N N . ILE A 1 253 ? -4.473 -7.217 5.721 1.00 96.56 253 ILE A N 1
ATOM 1969 C CA . ILE A 1 253 ? -3.986 -7.650 7.037 1.00 96.56 253 ILE A CA 1
ATOM 1970 C C . ILE A 1 253 ? -4.213 -6.534 8.059 1.00 96.56 253 ILE A C 1
ATOM 1972 O O . ILE A 1 253 ? -4.833 -6.803 9.083 1.00 96.56 253 ILE A O 1
ATOM 1976 N N . ALA A 1 254 ? -3.848 -5.291 7.736 1.00 97.44 254 ALA A N 1
ATOM 1977 C CA . ALA A 1 254 ? -4.070 -4.139 8.613 1.00 97.44 254 ALA A CA 1
ATOM 1978 C C . ALA A 1 254 ? -5.557 -3.967 8.992 1.00 97.44 254 ALA A C 1
ATOM 1980 O O . ALA A 1 254 ? -5.889 -3.843 10.167 1.00 97.44 254 ALA A O 1
ATOM 1981 N N . GLU A 1 255 ? -6.481 -4.082 8.031 1.00 98.00 255 GLU A N 1
ATOM 1982 C CA . GLU A 1 255 ? -7.927 -4.051 8.318 1.00 98.00 255 GLU A CA 1
ATOM 1983 C C . GLU A 1 255 ? -8.394 -5.208 9.221 1.00 98.00 255 GLU A C 1
ATOM 1985 O O . GLU A 1 255 ? -9.374 -5.095 9.960 1.00 98.00 255 GLU A O 1
ATOM 1990 N N . ARG A 1 256 ? -7.764 -6.389 9.123 1.00 98.00 256 ARG A N 1
ATOM 1991 C CA . ARG A 1 256 ? -8.070 -7.516 10.021 1.00 98.00 256 ARG A CA 1
ATOM 1992 C C . ARG A 1 256 ? -7.558 -7.243 11.427 1.00 98.00 256 ARG A C 1
ATOM 1994 O O . ARG A 1 256 ? -8.292 -7.525 12.368 1.00 98.00 256 ARG A O 1
ATOM 2001 N N . GLU A 1 257 ? -6.359 -6.691 11.563 1.00 97.75 257 GLU A N 1
ATOM 2002 C CA . GLU A 1 257 ? -5.792 -6.305 12.856 1.00 97.75 257 GLU A CA 1
ATOM 2003 C C . GLU A 1 257 ? -6.656 -5.246 13.544 1.00 97.75 257 GLU A C 1
ATOM 2005 O O . GLU A 1 257 ? -7.002 -5.418 14.709 1.00 97.75 257 GLU A O 1
ATOM 2010 N N . GLU A 1 258 ? -7.124 -4.231 12.814 1.00 97.88 258 GLU A N 1
ATOM 2011 C CA . GLU A 1 258 ? -8.049 -3.224 13.346 1.00 97.88 258 GLU A CA 1
ATOM 2012 C C . GLU A 1 258 ? -9.352 -3.859 13.864 1.00 97.88 258 GLU A C 1
ATOM 2014 O O . GLU A 1 258 ? -9.777 -3.594 14.990 1.00 97.88 258 GLU A O 1
ATOM 2019 N N . ARG A 1 259 ? -9.952 -4.786 13.102 1.00 97.62 259 ARG A N 1
ATOM 2020 C CA . ARG A 1 259 ? -11.141 -5.534 13.556 1.00 97.62 259 ARG A CA 1
ATOM 2021 C C . ARG A 1 259 ? -10.877 -6.363 14.813 1.00 97.62 259 ARG A C 1
ATOM 2023 O O . ARG A 1 259 ? -11.766 -6.469 15.662 1.00 97.62 259 ARG A O 1
ATOM 2030 N N . VAL A 1 260 ? -9.694 -6.964 14.935 1.00 97.81 260 VAL A N 1
ATOM 2031 C CA . VAL A 1 260 ? -9.300 -7.724 16.131 1.00 97.81 260 VAL A CA 1
ATOM 2032 C C . VAL A 1 260 ? -9.147 -6.791 17.329 1.00 97.81 260 VAL A C 1
ATOM 2034 O O . VAL A 1 260 ? -9.675 -7.107 18.390 1.00 97.81 260 VAL A O 1
ATOM 2037 N N . VAL A 1 261 ? -8.519 -5.624 17.162 1.00 97.62 261 VAL A N 1
ATOM 2038 C CA . VAL A 1 261 ? -8.380 -4.617 18.228 1.00 97.62 261 VAL A CA 1
ATOM 2039 C C . VAL A 1 261 ? -9.749 -4.141 18.719 1.00 97.62 261 VAL A C 1
ATOM 2041 O O . VAL A 1 261 ? -10.008 -4.183 19.920 1.00 97.62 261 VAL A O 1
ATOM 2044 N N . VAL A 1 262 ? -10.663 -3.787 17.808 1.00 97.56 262 VAL A N 1
ATOM 2045 C CA . VAL A 1 262 ? -12.036 -3.379 18.164 1.00 97.56 262 VAL A CA 1
ATOM 2046 C C . VAL A 1 262 ? -12.786 -4.507 18.884 1.00 97.56 262 VAL A C 1
ATOM 2048 O O . VAL A 1 262 ? -13.479 -4.277 19.876 1.00 97.56 262 VAL A O 1
ATOM 2051 N N . SER A 1 263 ? -12.631 -5.751 18.420 1.00 97.69 263 SER A N 1
ATOM 2052 C CA . SER A 1 263 ? -13.250 -6.916 19.067 1.00 97.69 263 SER A CA 1
ATOM 2053 C C . SER A 1 263 ? -12.686 -7.160 20.470 1.00 97.69 263 SER A C 1
ATOM 2055 O O . SER A 1 263 ? -13.442 -7.481 21.387 1.00 97.69 263 SER A O 1
ATOM 2057 N N . GLN A 1 264 ? -11.378 -6.966 20.657 1.00 97.69 264 GLN A N 1
ATOM 2058 C CA . GLN A 1 264 ? -10.708 -7.099 21.948 1.00 97.69 264 GLN A CA 1
ATOM 2059 C C . GLN A 1 264 ? -11.163 -6.021 22.938 1.00 97.69 264 GLN A C 1
ATOM 2061 O O . GLN A 1 264 ? -11.402 -6.320 24.107 1.00 97.69 264 GLN A O 1
ATOM 2066 N N . GLU A 1 265 ? -11.321 -4.777 22.485 1.00 98.25 265 GLU A N 1
ATOM 2067 C CA . GLU A 1 265 ? -11.836 -3.687 23.317 1.00 98.25 265 GLU A CA 1
ATOM 2068 C C . GLU A 1 265 ? -13.272 -3.963 23.778 1.00 98.25 265 GLU A C 1
ATOM 2070 O O . GLU A 1 265 ? -13.590 -3.798 24.957 1.00 98.25 265 GLU A O 1
ATOM 2075 N N . LYS A 1 266 ? -14.123 -4.481 22.883 1.00 98.19 266 LYS A N 1
ATOM 2076 C CA . LYS A 1 266 ? -15.479 -4.914 23.238 1.00 98.19 266 LYS A CA 1
ATOM 2077 C C . LYS A 1 266 ? -15.469 -6.008 24.312 1.00 98.19 266 LYS A C 1
ATOM 2079 O O . LYS A 1 266 ? -16.163 -5.870 25.313 1.00 98.19 266 LYS A O 1
ATOM 2084 N N . LEU A 1 267 ? -14.642 -7.042 24.145 1.00 98.12 267 LEU A N 1
ATOM 2085 C CA . LEU A 1 267 ? -14.464 -8.108 25.140 1.00 98.12 267 LEU A CA 1
ATOM 2086 C C . LEU A 1 267 ? -13.996 -7.566 26.498 1.00 98.12 267 LEU A C 1
ATOM 2088 O O . LEU A 1 267 ? -14.513 -7.974 27.536 1.00 98.12 267 LEU A O 1
ATOM 2092 N N . ASN A 1 268 ? -13.056 -6.620 26.505 1.00 97.38 268 ASN A N 1
ATOM 2093 C CA . ASN A 1 268 ? -12.580 -5.987 27.736 1.00 97.38 268 ASN A CA 1
ATOM 2094 C C . ASN A 1 268 ? -13.688 -5.172 28.429 1.00 97.38 268 ASN A C 1
ATOM 2096 O O . ASN A 1 268 ? -13.816 -5.230 29.654 1.00 97.38 268 ASN A O 1
ATOM 2100 N N . ASN A 1 269 ? -14.516 -4.456 27.662 1.00 97.88 269 ASN A N 1
ATOM 2101 C CA . ASN A 1 269 ? -15.674 -3.729 28.187 1.00 97.88 269 ASN A CA 1
ATOM 2102 C C . ASN A 1 269 ? -16.724 -4.683 28.777 1.00 97.88 269 ASN A C 1
ATOM 2104 O O . ASN A 1 269 ? -17.193 -4.463 29.895 1.00 97.88 269 ASN A O 1
ATOM 2108 N N . ASP A 1 270 ? -17.038 -5.776 28.080 1.00 97.50 270 ASP A N 1
ATOM 2109 C CA . ASP A 1 270 ? -17.973 -6.800 28.558 1.00 97.50 270 ASP A CA 1
ATOM 2110 C C . ASP A 1 270 ? -17.459 -7.471 29.849 1.00 97.50 270 ASP A C 1
ATOM 2112 O O . ASP A 1 270 ? -18.217 -7.675 30.804 1.00 97.50 270 ASP A O 1
ATOM 2116 N N . LEU A 1 271 ? -16.151 -7.744 29.936 1.00 98.25 271 LEU A N 1
ATOM 2117 C CA . LEU A 1 271 ? -15.506 -8.245 31.154 1.00 98.25 271 LEU A CA 1
ATOM 2118 C C . LEU A 1 271 ? -15.600 -7.247 32.315 1.00 98.25 271 LEU A C 1
ATOM 2120 O O . LEU A 1 271 ? -15.874 -7.653 33.448 1.00 98.25 271 LEU A O 1
ATOM 2124 N N . ALA A 1 272 ? -15.417 -5.950 32.056 1.00 97.88 272 ALA A N 1
ATOM 2125 C CA . ALA A 1 272 ? -15.558 -4.908 33.071 1.00 97.88 272 ALA A CA 1
ATOM 2126 C C . ALA A 1 272 ? -17.003 -4.804 33.593 1.00 97.88 272 ALA A C 1
ATOM 2128 O O . ALA A 1 272 ? -17.219 -4.688 34.805 1.00 97.88 272 ALA A O 1
ATOM 2129 N N . ILE A 1 273 ? -17.999 -4.917 32.706 1.00 97.81 273 ILE A N 1
ATOM 2130 C CA . ILE A 1 273 ? -19.421 -4.956 33.077 1.00 97.81 273 ILE A CA 1
ATOM 2131 C C . ILE A 1 273 ? -19.711 -6.181 33.955 1.00 97.81 273 ILE A C 1
ATOM 2133 O O . ILE A 1 273 ? -20.291 -6.034 35.033 1.00 97.81 273 ILE A O 1
ATOM 2137 N N . CYS A 1 274 ? -19.253 -7.370 33.554 1.00 97.56 274 CYS A N 1
ATOM 2138 C CA . CYS A 1 274 ? -19.396 -8.596 34.345 1.00 97.56 274 CYS A CA 1
ATOM 2139 C C . CYS A 1 274 ? -18.731 -8.478 35.728 1.00 97.56 274 CYS A C 1
ATOM 2141 O O . CYS A 1 274 ? -19.296 -8.908 36.738 1.00 97.56 274 CYS A O 1
ATOM 2143 N N . ALA A 1 275 ? -17.543 -7.869 35.804 1.00 97.81 275 ALA A N 1
ATOM 2144 C CA . ALA A 1 275 ? -16.843 -7.647 37.067 1.00 97.81 275 ALA A CA 1
ATOM 2145 C C . ALA A 1 275 ? -17.648 -6.743 38.016 1.00 97.81 275 ALA A C 1
ATOM 2147 O O . ALA A 1 275 ? -17.763 -7.060 39.204 1.00 97.81 275 ALA A O 1
ATOM 2148 N N . LYS A 1 276 ? -18.258 -5.674 37.485 1.00 98.12 276 LYS A N 1
ATOM 2149 C CA . LYS A 1 276 ? -19.140 -4.775 38.241 1.00 98.12 276 LYS A CA 1
ATOM 2150 C C . LYS A 1 276 ? -20.411 -5.482 38.721 1.00 98.12 276 LYS A C 1
ATOM 2152 O O . LYS A 1 276 ? -20.743 -5.420 39.900 1.00 98.12 276 LYS A O 1
ATOM 2157 N N . GLN A 1 277 ? -21.083 -6.237 37.854 1.00 98.06 277 GLN A N 1
ATOM 2158 C CA . GLN A 1 277 ? -22.261 -7.019 38.252 1.00 98.06 277 GLN A CA 1
ATOM 2159 C C . GLN A 1 277 ? -21.926 -8.007 39.379 1.00 98.06 277 GLN A C 1
ATOM 2161 O O . GLN A 1 277 ? -22.681 -8.150 40.340 1.00 98.06 277 GLN A O 1
ATOM 2166 N N . LYS A 1 278 ? -20.750 -8.644 39.319 1.00 98.25 278 LYS A N 1
ATOM 2167 C CA . LYS A 1 278 ? -20.272 -9.544 40.375 1.00 98.25 278 LYS A CA 1
ATOM 2168 C C . LYS A 1 278 ? -19.955 -8.818 41.688 1.00 98.25 278 LYS A C 1
ATOM 2170 O O . LYS A 1 278 ? -20.090 -9.429 42.750 1.00 98.25 278 LYS A O 1
ATOM 2175 N N . SER A 1 279 ? -19.492 -7.565 41.663 1.00 97.06 279 SER A N 1
ATOM 2176 C CA . SER A 1 279 ? -19.329 -6.777 42.896 1.00 97.06 279 SER A CA 1
ATOM 2177 C C . SER A 1 279 ? -20.674 -6.357 43.481 1.00 97.06 279 SER A C 1
ATOM 2179 O O . SER A 1 279 ? -20.859 -6.470 44.692 1.00 97.06 279 SER A O 1
ATOM 2181 N N . ASP A 1 280 ? -21.623 -5.962 42.632 1.00 97.81 280 ASP A N 1
ATOM 2182 C CA . ASP A 1 280 ? -22.961 -5.536 43.052 1.00 97.81 280 ASP A CA 1
ATOM 2183 C C . ASP A 1 280 ? -23.734 -6.702 43.689 1.00 97.81 280 ASP A C 1
ATOM 2185 O O . ASP A 1 280 ? -24.305 -6.553 44.770 1.00 97.81 280 ASP A O 1
ATOM 2189 N N . LEU A 1 281 ? -23.661 -7.901 43.096 1.00 98.12 281 LEU A N 1
ATOM 2190 C CA . LEU A 1 281 ? -24.230 -9.123 43.678 1.00 98.12 281 LEU A CA 1
ATOM 2191 C C . LEU A 1 281 ? -23.636 -9.439 45.056 1.00 98.12 281 LEU A C 1
ATOM 2193 O O . LEU A 1 281 ? -24.382 -9.729 45.989 1.00 98.12 281 LEU A O 1
ATOM 2197 N N . ARG A 1 282 ? -22.313 -9.316 45.223 1.00 98.12 282 ARG A N 1
ATOM 2198 C CA . ARG A 1 282 ? -21.663 -9.518 46.530 1.00 98.12 282 ARG A CA 1
ATOM 2199 C C . ARG A 1 282 ? -22.122 -8.492 47.571 1.00 98.12 282 ARG A C 1
ATOM 2201 O O . ARG A 1 282 ? -22.365 -8.857 48.718 1.00 98.12 282 ARG A O 1
ATOM 2208 N N . ALA A 1 283 ? -22.294 -7.229 47.184 1.00 98.06 283 ALA A N 1
ATOM 2209 C CA . ALA A 1 283 ? -22.825 -6.195 48.075 1.00 98.06 283 ALA A CA 1
ATOM 2210 C C . ALA A 1 283 ? -24.288 -6.469 48.481 1.00 98.06 283 ALA A C 1
ATOM 2212 O O . ALA A 1 283 ? -24.661 -6.291 49.647 1.00 98.06 283 ALA A O 1
ATOM 2213 N N . MET A 1 284 ? -25.113 -6.952 47.546 1.00 97.94 284 MET A N 1
ATOM 2214 C CA . MET A 1 284 ? -26.482 -7.387 47.837 1.00 97.94 284 MET A CA 1
ATOM 2215 C C . MET A 1 284 ? -26.509 -8.583 48.796 1.00 97.94 284 MET A C 1
ATOM 2217 O O . MET A 1 284 ? -27.290 -8.573 49.748 1.00 97.94 284 MET A O 1
ATOM 2221 N N . GLU A 1 285 ? -25.648 -9.584 48.600 1.00 98.44 285 GLU A N 1
ATOM 2222 C CA . GLU A 1 285 ? -25.535 -10.741 49.498 1.00 98.44 285 GLU A CA 1
ATOM 2223 C C . GLU A 1 285 ? -25.160 -10.332 50.926 1.00 98.44 285 GLU A C 1
ATOM 2225 O O . GLU A 1 285 ? -25.791 -10.793 51.877 1.00 98.44 285 GLU A O 1
ATOM 2230 N N . GLU A 1 286 ? -24.187 -9.435 51.099 1.00 98.44 286 GLU A N 1
ATOM 2231 C CA . GLU A 1 286 ? -23.814 -8.916 52.423 1.00 98.44 286 GLU A CA 1
ATOM 2232 C C . GLU A 1 286 ? -24.962 -8.137 53.081 1.00 98.44 286 GLU A C 1
ATOM 2234 O O . GLU A 1 286 ? -25.250 -8.317 54.268 1.00 98.44 286 GLU A O 1
ATOM 2239 N N . THR A 1 287 ? -25.703 -7.348 52.299 1.00 98.12 287 THR A N 1
ATOM 2240 C CA . THR A 1 287 ? -26.903 -6.646 52.785 1.00 98.12 287 THR A CA 1
ATOM 2241 C C . THR A 1 287 ? -27.981 -7.633 53.245 1.00 98.12 287 THR A C 1
ATOM 2243 O O . THR A 1 287 ? -28.606 -7.446 54.291 1.00 98.12 287 THR A O 1
ATOM 2246 N N . LEU A 1 288 ? -28.195 -8.718 52.494 1.00 98.12 288 LEU A N 1
ATOM 2247 C CA . LEU A 1 288 ? -29.134 -9.776 52.869 1.00 98.12 288 LEU A CA 1
ATOM 2248 C C . LEU A 1 288 ? -28.671 -10.542 54.112 1.00 98.12 288 LEU A C 1
ATOM 2250 O O . LEU A 1 288 ? -29.502 -10.847 54.966 1.00 98.12 288 LEU A O 1
ATOM 2254 N N . LYS A 1 289 ? -27.370 -10.816 54.262 1.00 98.31 289 LYS A N 1
ATOM 2255 C CA . LYS A 1 289 ? -26.811 -11.419 55.484 1.00 98.31 289 LYS A CA 1
ATOM 2256 C C . LYS A 1 289 ? -27.066 -10.539 56.706 1.00 98.31 289 LYS A C 1
ATOM 2258 O O . LYS A 1 289 ? -27.459 -11.060 57.747 1.00 98.31 289 LYS A O 1
ATOM 2263 N N . PHE A 1 290 ? -26.887 -9.223 56.582 1.00 98.12 290 PHE A N 1
ATOM 2264 C CA . PHE A 1 290 ? -27.187 -8.283 57.663 1.00 98.12 290 PHE A CA 1
ATOM 2265 C C . PHE A 1 290 ? -28.672 -8.320 58.051 1.00 98.12 290 PHE A C 1
ATOM 2267 O O . PHE A 1 290 ? -28.993 -8.518 59.222 1.00 98.12 290 PHE A O 1
ATOM 2274 N N . LYS A 1 291 ? -29.581 -8.242 57.069 1.00 98.12 291 LYS A N 1
ATOM 2275 C CA . LYS A 1 291 ? -31.031 -8.338 57.311 1.00 98.12 291 LYS A CA 1
ATOM 2276 C C . LYS A 1 291 ? -31.441 -9.669 57.948 1.00 98.12 291 LYS A C 1
ATOM 2278 O O . LYS A 1 291 ? -32.299 -9.679 58.823 1.00 98.12 291 LYS A O 1
ATOM 2283 N N . ARG A 1 292 ? -30.825 -10.792 57.552 1.00 97.94 292 ARG A N 1
ATOM 2284 C CA . ARG A 1 292 ? -31.069 -12.101 58.188 1.00 97.94 292 ARG A CA 1
ATOM 2285 C C . ARG A 1 292 ? -30.697 -12.082 59.669 1.00 97.94 292 ARG A C 1
ATOM 2287 O O . ARG A 1 292 ? -31.518 -12.475 60.488 1.00 97.94 292 ARG A O 1
ATOM 2294 N N . LYS A 1 293 ? -29.521 -11.550 60.020 1.00 98.25 293 LYS A N 1
ATOM 2295 C CA . LYS A 1 293 ? -29.097 -11.404 61.424 1.00 98.25 293 LYS A CA 1
ATOM 2296 C C . LYS A 1 293 ? -30.039 -10.507 62.230 1.00 98.25 293 LYS A C 1
ATOM 2298 O O . LYS A 1 293 ? -30.321 -10.810 63.384 1.00 98.25 293 LYS A O 1
ATOM 2303 N N . GLU A 1 294 ? -30.541 -9.430 61.628 1.00 98.38 294 GLU A N 1
ATOM 2304 C CA . GLU A 1 294 ? -31.522 -8.541 62.262 1.00 98.38 294 GLU A CA 1
ATOM 2305 C C . GLU A 1 294 ? -32.846 -9.270 62.553 1.00 98.38 294 GLU A C 1
ATOM 2307 O O . GLU A 1 294 ? -33.398 -9.149 63.646 1.00 98.38 294 GLU A O 1
ATOM 2312 N N . VAL A 1 295 ? -33.341 -10.069 61.601 1.00 98.19 295 VAL A N 1
ATOM 2313 C CA . VAL A 1 295 ? -34.540 -10.902 61.792 1.00 98.19 295 VAL A CA 1
ATOM 2314 C C . VAL A 1 295 ? -34.307 -11.965 62.867 1.00 98.19 295 VAL A C 1
ATOM 2316 O O . VAL A 1 295 ? -35.150 -12.129 63.743 1.00 98.19 295 VAL A O 1
ATOM 2319 N N . GLU A 1 296 ? -33.158 -12.645 62.862 1.00 98.19 296 GLU A N 1
ATOM 2320 C CA . GLU A 1 296 ? -32.782 -13.621 63.897 1.00 98.19 296 GLU A CA 1
ATOM 2321 C C . GLU A 1 296 ? -32.679 -12.986 65.290 1.00 98.19 296 GLU A C 1
ATOM 2323 O O . GLU A 1 296 ? -33.030 -13.608 66.292 1.00 98.19 296 GLU A O 1
ATOM 2328 N N . GLN A 1 297 ? -32.188 -11.749 65.384 1.00 98.38 297 GLN A N 1
ATOM 2329 C CA . GLN A 1 297 ? -32.166 -11.005 66.640 1.00 98.38 297 GLN A CA 1
ATOM 2330 C C . GLN A 1 297 ? -33.589 -10.681 67.111 1.00 98.38 297 GLN A C 1
ATOM 2332 O O . GLN A 1 297 ? -33.936 -10.993 68.247 1.00 98.38 297 GLN A O 1
ATOM 2337 N N . LYS A 1 298 ? -34.432 -10.130 66.231 1.00 98.19 298 LYS A N 1
ATOM 2338 C CA . LYS A 1 298 ? -35.841 -9.834 66.541 1.00 98.19 298 LYS A CA 1
ATOM 2339 C C . LYS A 1 298 ? -36.621 -11.088 66.945 1.00 98.19 298 LYS A C 1
ATOM 2341 O O . LYS A 1 298 ? -37.451 -11.018 67.845 1.00 98.19 298 LYS A O 1
ATOM 2346 N N . SER A 1 299 ? -36.338 -12.232 66.319 1.00 98.25 299 SER A N 1
ATOM 2347 C CA . SER A 1 299 ? -36.917 -13.526 66.699 1.00 98.25 299 SER A CA 1
ATOM 2348 C C . SER A 1 299 ? -36.550 -13.897 68.136 1.00 98.25 299 SER A C 1
ATOM 2350 O O . SER A 1 299 ? -37.435 -14.203 68.929 1.00 98.25 299 SER A O 1
ATOM 2352 N N . ARG A 1 300 ? -35.266 -13.784 68.503 1.00 98.25 300 ARG A N 1
ATOM 2353 C CA . ARG A 1 300 ? -34.793 -14.051 69.872 1.00 98.25 300 ARG A CA 1
ATOM 2354 C C . ARG A 1 300 ? -35.427 -13.122 70.910 1.00 98.25 300 ARG A C 1
ATOM 2356 O O . ARG A 1 300 ? -35.848 -13.584 71.963 1.00 98.25 300 ARG A O 1
ATOM 2363 N N . GLU A 1 301 ? -35.559 -11.832 70.602 1.00 98.25 301 GLU A N 1
ATOM 2364 C CA . GLU A 1 301 ? -36.240 -10.868 71.483 1.00 98.25 301 GLU A CA 1
ATOM 2365 C C . GLU A 1 301 ? -37.727 -11.212 71.690 1.00 98.25 301 GLU A C 1
ATOM 2367 O O . GLU A 1 301 ? -38.282 -10.993 72.768 1.00 98.25 301 GLU A O 1
ATOM 2372 N N . LEU A 1 302 ? -38.403 -11.734 70.661 1.00 98.31 302 LEU A N 1
ATOM 2373 C CA . LEU A 1 302 ? -39.789 -12.194 70.776 1.00 98.31 302 LEU A CA 1
ATOM 2374 C C . LEU A 1 302 ? -39.899 -13.479 71.602 1.00 98.31 302 LEU A C 1
ATOM 2376 O O . LEU A 1 302 ? -40.810 -13.585 72.421 1.00 98.31 302 LEU A O 1
ATOM 2380 N N . GLU A 1 303 ? -38.977 -14.425 71.429 1.00 98.19 303 GLU A N 1
ATOM 2381 C CA . GLU A 1 303 ? -38.909 -15.651 72.235 1.00 98.19 303 GLU A CA 1
ATOM 2382 C C . GLU A 1 303 ? -38.715 -15.343 73.726 1.00 98.19 303 GLU A C 1
ATOM 2384 O O . GLU A 1 303 ? -39.412 -15.908 74.569 1.00 98.19 303 GLU A O 1
ATOM 2389 N N . GLU A 1 304 ? -37.841 -14.390 74.058 1.00 98.31 304 GLU A N 1
ATOM 2390 C CA . GLU A 1 304 ? -37.639 -13.921 75.434 1.00 98.31 304 GLU A CA 1
ATOM 2391 C C . GLU A 1 304 ? -38.923 -13.307 76.018 1.00 98.31 304 GLU A C 1
ATOM 2393 O O . GLU A 1 304 ? -39.358 -13.668 77.114 1.00 98.31 304 GLU A O 1
ATOM 2398 N N . LYS A 1 305 ? -39.613 -12.452 75.251 1.00 98.12 305 LYS A N 1
ATOM 2399 C CA . LYS A 1 305 ? -40.904 -11.877 75.667 1.00 98.12 305 LYS A CA 1
ATOM 2400 C C . LYS A 1 305 ? -41.976 -12.943 75.890 1.00 98.12 305 LYS A C 1
ATOM 2402 O O . LYS A 1 305 ? -42.759 -12.829 76.833 1.00 98.12 305 LYS A O 1
ATOM 2407 N N . LEU A 1 306 ? -42.033 -13.970 75.041 1.00 98.25 306 LEU A N 1
ATOM 2408 C CA . LEU A 1 306 ? -42.958 -15.094 75.215 1.00 98.25 306 LEU A CA 1
ATOM 2409 C C . LEU A 1 306 ? -42.642 -15.883 76.488 1.00 98.25 306 LEU A C 1
ATOM 2411 O O . LEU A 1 306 ? -43.560 -16.252 77.224 1.00 98.25 306 LEU A O 1
ATOM 2415 N N . PHE A 1 307 ? -41.359 -16.091 76.788 1.00 98.06 307 PHE A N 1
ATOM 2416 C CA . PHE A 1 307 ? -40.932 -16.736 78.026 1.00 98.06 307 PHE A CA 1
ATOM 2417 C C . PHE A 1 307 ? -41.378 -15.948 79.270 1.00 98.06 307 PHE A C 1
ATOM 2419 O O . PHE A 1 307 ? -41.921 -16.536 80.214 1.00 98.06 307 PHE A O 1
ATOM 2426 N N . ASP A 1 308 ? -41.236 -14.621 79.249 1.00 97.56 308 ASP A N 1
ATOM 2427 C CA . ASP A 1 308 ? -41.702 -13.727 80.314 1.00 97.56 308 ASP A CA 1
ATOM 2428 C C . ASP A 1 308 ? -43.224 -13.750 80.492 1.00 97.56 308 ASP A C 1
ATOM 2430 O O . ASP A 1 308 ? -43.724 -13.771 81.623 1.00 97.56 308 ASP A O 1
ATOM 2434 N N . ILE A 1 309 ? -43.979 -13.749 79.390 1.00 97.06 309 ILE A N 1
ATOM 2435 C CA . ILE A 1 309 ? -45.443 -13.867 79.421 1.00 97.06 309 ILE A CA 1
ATOM 2436 C C . ILE A 1 309 ? -45.839 -15.196 80.067 1.00 97.06 309 ILE A C 1
ATOM 2438 O O . ILE A 1 309 ? -46.604 -15.195 81.031 1.00 97.06 309 ILE A O 1
ATOM 2442 N N . ALA A 1 310 ? -45.244 -16.309 79.635 1.00 97.56 310 ALA A N 1
ATOM 2443 C CA . ALA A 1 310 ? -45.507 -17.622 80.216 1.00 97.56 310 ALA A CA 1
ATOM 2444 C C . ALA A 1 310 ? -45.150 -17.678 81.716 1.00 97.56 310 ALA A C 1
ATOM 2446 O O . ALA A 1 310 ? -45.839 -18.319 82.514 1.00 97.56 310 ALA A O 1
ATOM 2447 N N . ALA A 1 311 ? -44.086 -16.990 82.148 1.00 97.69 311 ALA A N 1
ATOM 2448 C CA . ALA A 1 311 ? -43.739 -16.876 83.565 1.00 97.69 311 ALA A CA 1
ATOM 2449 C C . ALA A 1 311 ? -44.787 -16.081 84.365 1.00 97.69 311 ALA A C 1
ATOM 2451 O O . ALA A 1 311 ? -45.152 -16.483 85.477 1.00 97.69 311 ALA A O 1
ATOM 2452 N N . LYS A 1 312 ? -45.305 -14.982 83.802 1.00 97.75 312 LYS A N 1
ATOM 2453 C CA . LYS A 1 312 ? -46.396 -14.195 84.399 1.00 97.75 312 LYS A CA 1
ATOM 2454 C C . LYS A 1 312 ? -47.688 -15.001 84.492 1.00 97.75 312 LYS A C 1
ATOM 2456 O O . LYS A 1 312 ? -48.319 -14.977 85.546 1.00 97.75 312 LYS A O 1
ATOM 2461 N N . GLU A 1 313 ? -48.042 -15.759 83.459 1.00 97.75 313 GLU A N 1
ATOM 2462 C CA . GLU A 1 313 ? -49.197 -16.664 83.475 1.00 97.75 313 GLU A CA 1
ATOM 2463 C C . GLU A 1 313 ? -49.078 -17.703 84.591 1.00 97.75 313 GLU A C 1
ATOM 2465 O O . GLU A 1 313 ? -49.986 -17.824 85.413 1.00 97.75 313 GLU A O 1
ATOM 2470 N N . ARG A 1 314 ? -47.922 -18.372 84.720 1.00 97.31 314 ARG A N 1
ATOM 2471 C CA . ARG A 1 314 ? -47.668 -19.305 85.835 1.00 97.31 314 ARG A CA 1
ATOM 2472 C C . ARG A 1 314 ? -47.847 -18.639 87.202 1.00 97.31 314 ARG A C 1
ATOM 2474 O O . ARG A 1 314 ? -48.375 -19.255 88.127 1.00 97.31 314 ARG A O 1
ATOM 2481 N N . ARG A 1 315 ? -47.423 -17.381 87.355 1.00 96.88 315 ARG A N 1
ATOM 2482 C CA . ARG A 1 315 ? -47.612 -16.616 88.599 1.00 96.88 315 ARG A CA 1
ATOM 2483 C C . ARG A 1 315 ? -49.082 -16.280 88.852 1.00 96.88 315 ARG A C 1
ATOM 2485 O O . ARG A 1 315 ? -49.525 -16.388 89.993 1.00 96.88 315 ARG A O 1
ATOM 2492 N N . LEU A 1 316 ? -49.827 -15.889 87.819 1.00 96.81 316 LEU A N 1
ATOM 2493 C CA . LEU A 1 316 ? -51.263 -15.617 87.911 1.00 96.81 316 LEU A CA 1
ATOM 2494 C C . LEU A 1 316 ? -52.049 -16.870 88.299 1.00 96.81 316 LEU A C 1
ATOM 2496 O O . LEU A 1 316 ? -52.913 -16.780 89.166 1.00 96.81 316 LEU A O 1
ATOM 2500 N N . VAL A 1 317 ? -51.703 -18.032 87.738 1.00 97.50 317 VAL A N 1
ATOM 2501 C CA . VAL A 1 317 ? -52.291 -19.324 88.126 1.00 97.50 317 VAL A CA 1
ATOM 2502 C C . VAL A 1 317 ? -52.077 -19.586 89.620 1.00 97.50 317 VAL A C 1
ATOM 2504 O O . VAL A 1 317 ? -53.051 -19.781 90.339 1.00 97.50 317 VAL A O 1
ATOM 2507 N N . ARG A 1 318 ? -50.843 -19.452 90.129 1.00 96.00 318 ARG A N 1
ATOM 2508 C CA . ARG A 1 318 ? -50.552 -19.613 91.572 1.00 96.00 318 ARG A CA 1
ATOM 2509 C C . ARG A 1 318 ? -51.308 -18.622 92.459 1.00 96.00 318 ARG A C 1
ATOM 2511 O O . ARG A 1 318 ? -51.739 -18.967 93.556 1.00 96.00 318 ARG A O 1
ATOM 2518 N N . LEU A 1 319 ? -51.440 -17.366 92.023 1.00 96.06 319 LEU A N 1
ATOM 2519 C CA . LEU A 1 319 ? -52.209 -16.357 92.759 1.00 96.06 319 LEU A CA 1
ATOM 2520 C C . LEU A 1 319 ? -53.698 -16.707 92.792 1.00 96.06 319 LEU A C 1
ATOM 2522 O O . LEU A 1 319 ? -54.325 -16.555 93.839 1.00 96.06 319 LEU A O 1
ATOM 2526 N N . LYS A 1 320 ? -54.246 -17.195 91.675 1.00 96.62 320 LYS A N 1
ATOM 2527 C CA . LYS A 1 320 ? -55.632 -17.655 91.574 1.00 96.62 320 LYS A CA 1
ATOM 2528 C C . LYS A 1 320 ? -55.888 -18.831 92.518 1.00 96.62 320 LYS A C 1
ATOM 2530 O O . LYS A 1 320 ? -56.801 -18.742 93.330 1.00 96.62 320 LYS A O 1
ATOM 2535 N N . GLU A 1 321 ? -55.028 -19.849 92.496 1.00 95.62 321 GLU A N 1
ATOM 2536 C CA . GLU A 1 321 ? -55.074 -20.983 93.433 1.00 95.62 321 GLU A CA 1
ATOM 2537 C C . GLU A 1 321 ? -55.005 -20.508 94.895 1.00 95.62 321 GLU A C 1
ATOM 2539 O O . GLU A 1 321 ? -55.800 -20.919 95.738 1.00 95.62 321 GLU A O 1
ATOM 2544 N N . GLY A 1 322 ? -54.099 -19.575 95.206 1.00 93.62 322 GLY A N 1
ATOM 2545 C CA . GLY A 1 322 ? -53.974 -19.011 96.551 1.00 93.62 322 GLY A CA 1
ATOM 2546 C C . GLY A 1 322 ? -55.209 -18.226 97.015 1.00 93.62 322 GLY A C 1
ATOM 2547 O O . GLY A 1 322 ? -55.551 -18.264 98.199 1.00 93.62 322 GLY A O 1
ATOM 2548 N N . LEU A 1 323 ? -55.886 -17.514 96.110 1.00 94.69 323 LEU A N 1
ATOM 2549 C CA . LEU A 1 323 ? -57.147 -16.821 96.402 1.00 94.69 323 LEU A CA 1
ATOM 2550 C C . LEU A 1 323 ? -58.298 -17.805 96.617 1.00 94.69 323 LEU A C 1
ATOM 2552 O O . LEU A 1 323 ? -59.087 -17.617 97.540 1.00 94.69 323 LEU A O 1
ATOM 2556 N N . GLU A 1 324 ? -58.361 -18.867 95.820 1.00 94.06 324 GLU A N 1
ATOM 2557 C CA . GLU A 1 324 ? -59.370 -19.919 95.933 1.00 94.06 324 GLU A CA 1
ATOM 2558 C C . GLU A 1 324 ? -59.260 -20.651 97.279 1.00 94.06 324 GLU A C 1
ATOM 2560 O O . GLU A 1 324 ? -60.245 -20.765 98.010 1.00 94.06 324 GLU A O 1
ATOM 2565 N N . VAL A 1 325 ? -58.038 -21.004 97.698 1.00 92.81 325 VAL A N 1
ATOM 2566 C CA . VAL A 1 325 ? -57.768 -21.560 99.036 1.00 92.81 325 VAL A CA 1
ATOM 2567 C C . VAL A 1 325 ? -58.167 -20.581 100.145 1.00 92.81 325 VAL A C 1
ATOM 2569 O O . VAL A 1 325 ? -58.816 -20.975 101.115 1.00 92.81 325 VAL A O 1
ATOM 2572 N N . LYS A 1 326 ? -57.818 -19.290 100.029 1.00 91.75 326 LYS A N 1
ATOM 2573 C CA . LYS A 1 326 ? -58.226 -18.271 101.017 1.00 91.75 326 LYS A CA 1
ATOM 2574 C C . LYS A 1 326 ? -59.745 -18.138 101.113 1.00 91.75 326 LYS A C 1
ATOM 2576 O O . LYS A 1 326 ? -60.252 -18.010 102.226 1.00 91.75 326 LYS A O 1
ATOM 2581 N N . SER A 1 327 ? -60.455 -18.185 99.986 1.00 91.25 327 SER A N 1
ATOM 2582 C CA . SER A 1 327 ? -61.921 -18.154 99.956 1.00 91.25 327 SER A CA 1
ATOM 2583 C C . SER A 1 327 ? -62.506 -19.353 100.698 1.00 91.25 327 SER A C 1
ATOM 2585 O O . SER A 1 327 ? -63.337 -19.172 101.584 1.00 91.25 327 SER A O 1
ATOM 2587 N N . GLN A 1 328 ? -61.994 -20.561 100.441 1.00 89.12 328 GLN A N 1
ATOM 2588 C CA . GLN A 1 328 ? -62.428 -21.770 101.150 1.00 89.12 328 GLN A CA 1
ATOM 2589 C C . GLN A 1 328 ? -62.173 -21.678 102.663 1.00 89.12 328 GLN A C 1
ATOM 2591 O O . GLN A 1 328 ? -63.007 -22.089 103.469 1.00 89.12 328 GLN A O 1
ATOM 2596 N N . VAL A 1 329 ? -61.029 -21.123 103.083 1.00 87.25 329 VAL A N 1
ATOM 2597 C CA . VAL A 1 329 ? -60.728 -20.896 104.508 1.00 87.25 329 VAL A CA 1
ATOM 2598 C C . VAL A 1 329 ? -61.693 -19.886 105.125 1.00 87.25 329 VAL A C 1
ATOM 2600 O O . VAL A 1 329 ? -62.137 -20.082 106.257 1.00 87.25 329 VAL A O 1
ATOM 2603 N N . TYR A 1 330 ? -62.010 -18.808 104.408 1.00 86.19 330 TYR A N 1
ATOM 2604 C CA . TYR A 1 330 ? -62.967 -17.806 104.865 1.00 86.19 330 TYR A CA 1
ATOM 2605 C C . TYR A 1 330 ? -64.365 -18.409 105.036 1.00 86.19 330 TYR A C 1
ATOM 2607 O O . TYR A 1 330 ? -64.978 -18.217 106.084 1.00 86.19 330 TYR A O 1
ATOM 2615 N N . GLU A 1 331 ? -64.829 -19.208 104.074 1.00 82.56 331 GLU A N 1
ATOM 2616 C CA . GLU A 1 331 ? -66.083 -19.955 104.193 1.00 82.56 331 GLU A CA 1
ATOM 2617 C C . GLU A 1 331 ? -66.064 -20.904 105.393 1.00 82.56 331 GLU A C 1
ATOM 2619 O O . GLU A 1 331 ? -66.969 -20.847 106.218 1.00 82.56 331 GLU A O 1
ATOM 2624 N N . ARG A 1 332 ? -64.996 -21.693 105.587 1.00 80.12 332 ARG A N 1
ATOM 2625 C CA . ARG A 1 332 ? -64.864 -22.568 106.768 1.00 80.12 332 ARG A CA 1
ATOM 2626 C C . ARG A 1 332 ? -64.907 -21.802 108.089 1.00 80.12 332 ARG A C 1
ATOM 2628 O O . ARG A 1 332 ? -65.541 -22.268 109.031 1.00 80.12 332 ARG A O 1
ATOM 2635 N N . LYS A 1 333 ? -64.240 -20.645 108.178 1.00 76.94 333 LYS A N 1
ATOM 2636 C CA . LYS A 1 333 ? -64.274 -19.785 109.374 1.00 76.94 333 LYS A CA 1
ATOM 2637 C C . LYS A 1 333 ? -65.656 -19.188 109.608 1.00 76.94 333 LYS A C 1
ATOM 2639 O O . LYS A 1 333 ? -66.083 -19.107 110.751 1.00 76.94 333 LYS A O 1
ATOM 2644 N N . ARG A 1 334 ? -66.358 -18.801 108.541 1.00 74.44 334 ARG A N 1
ATOM 2645 C CA . ARG A 1 334 ? -67.743 -18.322 108.610 1.00 74.44 334 ARG A CA 1
ATOM 2646 C C . ARG A 1 334 ? -68.697 -19.407 109.123 1.00 74.44 334 ARG A C 1
ATOM 2648 O O . ARG A 1 334 ? -69.676 -19.076 109.780 1.00 74.44 334 ARG A O 1
ATOM 2655 N N . SER A 1 335 ? -68.386 -20.677 108.869 1.00 72.12 335 SER A N 1
ATOM 2656 C CA . SER A 1 335 ? -69.152 -21.839 109.338 1.00 72.12 335 SER A CA 1
ATOM 2657 C C . SER A 1 335 ? -68.813 -22.302 110.765 1.00 72.12 335 SER A C 1
ATOM 2659 O O . SER A 1 335 ? -69.458 -23.230 111.251 1.00 72.12 335 SER A O 1
ATOM 2661 N N . GLN A 1 336 ? -67.816 -21.717 111.446 1.00 48.59 336 GLN A N 1
ATOM 2662 C CA . GLN A 1 336 ? -67.493 -22.069 112.836 1.00 48.59 336 GLN A CA 1
ATOM 2663 C C . GLN A 1 336 ? -68.305 -21.222 113.840 1.00 48.59 336 GLN A C 1
ATOM 2665 O O . GLN A 1 336 ? -68.332 -19.998 113.712 1.00 48.59 336 GLN A O 1
ATOM 2670 N N . PRO A 1 337 ? -68.927 -21.827 114.874 1.00 47.03 337 PRO A N 1
ATOM 2671 C CA . PRO A 1 337 ? -69.620 -21.091 115.934 1.00 47.03 337 PRO A CA 1
ATOM 2672 C C . PRO A 1 337 ? -68.636 -20.262 116.772 1.00 47.03 337 PRO A C 1
ATOM 2674 O O . PRO A 1 337 ? -67.609 -20.770 117.224 1.00 47.03 337 PRO A O 1
ATOM 2677 N N . SER A 1 338 ? -68.953 -18.988 117.004 1.00 40.75 338 SER A N 1
ATOM 2678 C CA . SER A 1 338 ? -68.148 -18.079 117.825 1.00 40.75 338 SER A CA 1
ATOM 2679 C C . SER A 1 338 ? -68.121 -18.525 119.292 1.00 40.75 338 SER A C 1
ATOM 2681 O O . SER A 1 338 ? -69.146 -18.482 119.972 1.00 40.75 338 SER A O 1
ATOM 2683 N N . MET A 1 339 ? -66.947 -18.904 119.798 1.00 47.25 339 MET A N 1
ATOM 2684 C CA . MET A 1 339 ? -66.702 -19.046 121.237 1.00 47.25 339 MET A CA 1
ATOM 2685 C C . MET A 1 339 ? -66.404 -17.667 121.863 1.00 47.25 339 MET A C 1
ATOM 2687 O O . MET A 1 339 ? -65.749 -16.846 121.218 1.00 47.25 339 MET A O 1
ATOM 2691 N N . PRO A 1 340 ? -66.859 -17.392 123.100 1.00 43.75 340 PRO A N 1
ATOM 2692 C CA . PRO A 1 340 ? -66.738 -16.080 123.734 1.00 43.75 340 PRO A CA 1
ATOM 2693 C C . PRO A 1 340 ? -65.290 -15.744 124.128 1.00 43.75 340 PRO A C 1
ATOM 2695 O O . PRO A 1 340 ? -64.566 -16.562 124.696 1.00 43.75 340 PRO A O 1
ATOM 2698 N N . GLU A 1 341 ? -64.877 -14.513 123.821 1.00 40.44 341 GLU A N 1
ATOM 2699 C CA . GLU A 1 341 ? -63.537 -13.984 124.085 1.00 40.44 341 GLU A CA 1
ATOM 2700 C C . GLU A 1 341 ? -63.221 -13.872 125.587 1.00 40.44 341 GLU A C 1
ATOM 2702 O O . GLU A 1 341 ? -64.019 -13.403 126.399 1.00 40.44 341 GLU A O 1
ATOM 2707 N N . SER A 1 342 ? -61.993 -14.254 125.947 1.00 49.16 342 SER A N 1
ATOM 2708 C CA . SER A 1 342 ? -61.461 -14.182 127.310 1.00 49.16 342 SER A CA 1
ATOM 2709 C C . SER A 1 342 ? -60.924 -12.774 127.652 1.00 49.16 342 SER A C 1
ATOM 2711 O O . SER A 1 342 ? -60.116 -12.224 126.893 1.00 49.16 342 SER A O 1
ATOM 2713 N N . PRO A 1 343 ? -61.248 -12.205 128.835 1.00 53.09 343 PRO A N 1
ATOM 2714 C CA . PRO A 1 343 ? -60.852 -10.853 129.261 1.00 53.09 343 PRO A CA 1
ATOM 2715 C C . PRO A 1 343 ? -59.341 -10.544 129.290 1.00 53.09 343 PRO A C 1
ATOM 2717 O O . PRO A 1 343 ? -58.955 -9.375 129.355 1.00 53.09 343 PRO A O 1
ATOM 2720 N N . ARG A 1 344 ? -58.451 -11.548 129.227 1.00 49.94 344 ARG A N 1
ATOM 2721 C CA . ARG A 1 344 ? -56.989 -11.334 129.299 1.00 49.94 344 ARG A CA 1
ATOM 2722 C C . ARG A 1 344 ? -56.356 -10.812 128.003 1.00 49.94 344 ARG A C 1
ATOM 2724 O O . ARG A 1 344 ? -55.271 -10.238 128.063 1.00 49.94 344 ARG A O 1
ATOM 2731 N N . GLN A 1 345 ? -57.018 -10.927 126.851 1.00 50.81 345 GLN A N 1
ATOM 2732 C CA . GLN A 1 345 ? -56.451 -10.472 125.569 1.00 50.81 345 GLN A CA 1
ATOM 2733 C C . GLN A 1 345 ? -56.608 -8.960 125.321 1.00 50.81 345 GLN A C 1
ATOM 2735 O O . GLN A 1 345 ? -55.871 -8.386 124.518 1.00 50.81 345 GLN A O 1
ATOM 2740 N N . ARG A 1 346 ? -57.468 -8.272 126.087 1.00 52.16 346 ARG A N 1
ATOM 2741 C CA . ARG A 1 346 ? -57.693 -6.820 125.961 1.00 52.16 346 ARG A CA 1
ATOM 2742 C C . ARG A 1 346 ? -56.520 -5.958 126.454 1.00 52.16 346 ARG A C 1
ATOM 2744 O O . ARG A 1 346 ? -56.412 -4.807 126.048 1.00 52.16 346 ARG A O 1
ATOM 2751 N N . LYS A 1 347 ? -55.617 -6.498 127.287 1.00 51.19 347 LYS A N 1
ATOM 2752 C CA . LYS A 1 347 ? -54.469 -5.747 127.839 1.00 51.19 347 LYS A CA 1
ATOM 2753 C C . LYS A 1 347 ? -53.214 -5.747 126.959 1.00 51.19 347 LYS A C 1
ATOM 2755 O O . LYS A 1 347 ? -52.388 -4.860 127.124 1.00 51.19 347 LYS A O 1
ATOM 2760 N N . ARG A 1 348 ? -53.072 -6.676 126.005 1.00 48.62 348 ARG A N 1
ATOM 2761 C CA . ARG A 1 348 ? -51.863 -6.760 125.158 1.00 48.62 348 ARG A CA 1
ATOM 2762 C C . ARG A 1 348 ? -51.889 -5.809 123.955 1.00 48.62 348 ARG A C 1
ATOM 2764 O O . ARG A 1 348 ? -50.850 -5.300 123.567 1.00 48.62 348 ARG A O 1
ATOM 2771 N N . ARG A 1 349 ? -53.077 -5.465 123.442 1.00 49.81 349 ARG A N 1
ATOM 2772 C CA . ARG A 1 349 ? -53.236 -4.535 122.304 1.00 49.81 349 ARG A CA 1
ATOM 2773 C C . ARG A 1 349 ? -52.961 -3.058 122.614 1.00 49.81 349 ARG A C 1
ATOM 2775 O O . ARG A 1 349 ? -52.914 -2.266 121.685 1.00 49.81 349 ARG A O 1
ATOM 2782 N N . ARG A 1 350 ? -52.771 -2.678 123.883 1.00 51.22 350 ARG A N 1
ATOM 2783 C CA . ARG A 1 350 ? -52.363 -1.309 124.256 1.00 51.22 350 ARG A CA 1
ATOM 2784 C C . ARG A 1 350 ? -50.844 -1.111 124.353 1.00 51.22 350 ARG A C 1
ATOM 2786 O O . ARG A 1 350 ? -50.434 0.022 124.532 1.00 51.22 350 ARG A O 1
ATOM 2793 N N . ALA A 1 351 ? -50.029 -2.164 124.228 1.00 46.75 351 ALA A N 1
ATOM 2794 C CA . ALA A 1 351 ? -48.568 -2.070 124.371 1.00 46.75 351 ALA A CA 1
ATOM 2795 C C . ALA A 1 351 ? -47.790 -2.116 123.037 1.00 46.75 351 ALA A C 1
ATOM 2797 O O . ALA A 1 351 ? -46.574 -1.986 123.044 1.00 46.75 351 ALA A O 1
ATOM 2798 N N . GLU A 1 352 ? -48.463 -2.289 121.893 1.00 44.72 352 GLU A N 1
ATOM 2799 C CA . GLU A 1 352 ? -47.813 -2.410 120.571 1.00 44.72 352 GLU A CA 1
ATOM 2800 C C . GLU A 1 352 ? -48.086 -1.204 119.648 1.00 44.72 352 GLU A C 1
ATOM 2802 O O . GLU A 1 352 ? -47.804 -1.264 118.456 1.00 44.72 352 GLU A O 1
ATOM 2807 N N . SER A 1 353 ? -48.606 -0.088 120.182 1.00 50.09 353 SER A N 1
ATOM 2808 C CA . SER A 1 353 ? -48.805 1.164 119.429 1.00 50.09 353 SER A CA 1
ATOM 2809 C C . SER A 1 353 ? -47.720 2.226 119.666 1.00 50.09 353 SER A C 1
ATOM 2811 O O . SER A 1 353 ? -47.934 3.371 119.288 1.00 50.09 353 SER A O 1
ATOM 2813 N N . GLU A 1 354 ? -46.587 1.885 120.293 1.00 50.03 354 GLU A N 1
ATOM 2814 C CA . GLU A 1 354 ? -45.585 2.879 120.735 1.00 50.03 354 GLU A CA 1
ATOM 2815 C C . GLU A 1 354 ? -44.134 2.633 120.276 1.00 50.03 354 GLU A C 1
ATOM 2817 O O . GLU A 1 354 ? -43.221 3.298 120.754 1.00 50.03 354 GLU A O 1
ATOM 2822 N N . ILE A 1 355 ? -43.871 1.734 119.320 1.00 48.16 355 ILE A N 1
ATOM 2823 C CA . ILE A 1 355 ? -42.506 1.535 118.794 1.00 48.16 355 ILE A CA 1
ATOM 2824 C C . ILE A 1 355 ? -42.553 1.413 117.269 1.00 48.16 355 ILE A C 1
ATOM 2826 O O . ILE A 1 355 ? -43.022 0.400 116.755 1.00 48.16 355 ILE A O 1
ATOM 2830 N N . GLY A 1 356 ? -42.038 2.420 116.548 1.00 42.19 356 GLY A N 1
ATOM 2831 C CA . GLY A 1 356 ? -41.645 2.220 115.148 1.00 42.19 356 GLY A CA 1
ATOM 2832 C C . GLY A 1 356 ? -41.739 3.383 114.157 1.00 42.19 356 GLY A C 1
ATOM 2833 O O . GLY A 1 356 ? -41.761 3.109 112.962 1.00 42.19 356 GLY A O 1
ATOM 2834 N N . GLU A 1 357 ? -41.776 4.651 114.575 1.00 49.66 357 GLU A N 1
ATOM 2835 C CA . GLU A 1 357 ? -41.314 5.750 113.711 1.00 49.66 357 GLU A CA 1
ATOM 2836 C C . GLU A 1 357 ? -39.784 5.800 113.771 1.00 49.66 357 GLU A C 1
ATOM 2838 O O . GLU A 1 357 ? -39.226 6.048 114.835 1.00 49.66 357 GLU A O 1
ATOM 2843 N N . THR A 1 358 ? -39.116 5.507 112.651 1.00 49.59 358 THR A N 1
ATOM 2844 C CA . THR A 1 358 ? -37.814 6.036 112.179 1.00 49.59 358 THR A CA 1
ATOM 2845 C C . THR A 1 358 ? -37.199 5.042 111.191 1.00 49.59 358 THR A C 1
ATOM 2847 O O . THR A 1 358 ? -36.960 3.894 111.530 1.00 49.59 358 THR A O 1
ATOM 2850 N N . HIS A 1 359 ? -36.987 5.475 109.946 1.00 47.09 359 HIS A N 1
ATOM 2851 C CA . HIS A 1 359 ? -35.760 5.267 109.162 1.00 47.09 359 HIS A CA 1
ATOM 2852 C C . HIS A 1 359 ? -35.960 5.839 107.752 1.00 47.09 359 HIS A C 1
ATOM 2854 O O . HIS A 1 359 ? -36.363 5.171 106.802 1.00 47.09 359 HIS A O 1
ATOM 2860 N N . THR A 1 360 ? -35.642 7.124 107.636 1.00 48.34 360 THR A N 1
ATOM 2861 C CA . THR A 1 360 ? -35.155 7.766 106.418 1.00 48.34 360 THR A CA 1
ATOM 2862 C C . THR A 1 360 ? -33.875 7.055 105.964 1.00 48.34 360 THR A C 1
ATOM 2864 O O . THR A 1 360 ? -32.834 7.172 106.607 1.00 48.34 360 THR A O 1
ATOM 2867 N N . VAL A 1 361 ? -33.928 6.310 104.855 1.00 45.00 361 VAL A N 1
ATOM 2868 C CA . VAL A 1 361 ? -32.716 5.828 104.174 1.00 45.00 361 VAL A CA 1
ATOM 2869 C C . VAL A 1 361 ? -32.363 6.817 103.075 1.00 45.00 361 VAL A C 1
ATOM 2871 O O . VAL A 1 361 ? -32.900 6.812 101.972 1.00 45.00 361 VAL A O 1
ATOM 2874 N N . GLN A 1 362 ? -31.447 7.694 103.458 1.00 47.47 362 GLN A N 1
ATOM 2875 C CA . GLN A 1 362 ? -30.627 8.535 102.612 1.00 47.47 362 GLN A CA 1
ATOM 2876 C C . GLN A 1 362 ? -29.539 7.636 101.998 1.00 47.47 362 GLN A C 1
ATOM 2878 O O . GLN A 1 362 ? -28.738 7.051 102.727 1.00 47.47 362 GLN A O 1
ATOM 2883 N N . SER A 1 363 ? -29.488 7.504 100.672 1.00 45.31 363 SER A N 1
ATOM 2884 C CA . SER A 1 363 ? -28.292 7.010 99.983 1.00 45.31 363 SER A CA 1
ATOM 2885 C C . SER A 1 363 ? -27.985 7.873 98.759 1.00 45.31 363 SER A C 1
ATOM 2887 O O . SER A 1 363 ? -28.854 8.267 97.985 1.00 45.31 363 SER A O 1
ATOM 2889 N N . ASN A 1 364 ? -26.714 8.258 98.712 1.00 42.53 364 ASN A N 1
ATOM 2890 C CA . ASN A 1 364 ? -26.126 9.352 97.954 1.00 42.53 364 ASN A CA 1
ATOM 2891 C C . ASN A 1 364 ? -26.143 9.188 96.424 1.00 42.53 364 ASN A C 1
ATOM 2893 O O . ASN A 1 364 ? -26.108 8.067 95.915 1.00 42.53 364 ASN A O 1
ATOM 2897 N N . PRO A 1 365 ? -26.016 10.313 95.693 1.00 54.31 365 PRO A N 1
ATOM 2898 C CA . PRO A 1 365 ? -25.605 10.332 94.300 1.00 54.31 365 PRO A CA 1
ATOM 2899 C C . PRO A 1 365 ? -24.073 10.215 94.210 1.00 54.31 365 PRO A C 1
ATOM 2901 O O . PRO A 1 365 ? -23.347 11.021 94.787 1.00 54.31 365 PRO A O 1
ATOM 2904 N N . PHE A 1 366 ? -23.559 9.244 93.454 1.00 41.94 366 PHE A N 1
ATOM 2905 C CA . PHE A 1 366 ? -22.160 9.245 93.011 1.00 41.94 366 PHE A CA 1
ATOM 2906 C C . PHE A 1 366 ? -22.107 9.374 91.482 1.00 41.94 366 PHE A C 1
ATOM 2908 O O . PHE A 1 366 ? -22.627 8.501 90.784 1.00 41.94 366 PHE A O 1
ATOM 2915 N N . PRO A 1 367 ? -21.468 10.424 90.931 1.00 52.00 367 PRO A N 1
ATOM 2916 C CA . PRO A 1 367 ? -21.196 10.525 89.507 1.00 52.00 367 PRO A CA 1
ATOM 2917 C C . PRO A 1 367 ? -19.927 9.727 89.185 1.00 52.00 367 PRO A C 1
ATOM 2919 O O . PRO A 1 367 ? -18.802 10.144 89.471 1.00 52.00 367 PRO A O 1
ATOM 2922 N N . GLY A 1 368 ? -20.100 8.557 88.575 1.00 42.72 368 GLY A N 1
ATOM 2923 C CA . GLY A 1 368 ? -19.000 7.811 87.976 1.00 42.72 368 GLY A CA 1
ATOM 2924 C C . GLY A 1 368 ? -18.458 8.554 86.756 1.00 42.72 368 GLY A C 1
ATOM 2925 O O . GLY A 1 368 ? -19.055 8.521 85.685 1.00 42.72 368 GLY A O 1
ATOM 2926 N N . LYS A 1 369 ? -17.305 9.213 86.914 1.00 52.53 369 LYS A N 1
ATOM 2927 C CA . LYS A 1 369 ? -16.438 9.637 85.808 1.00 52.53 369 LYS A CA 1
ATOM 2928 C C . LYS A 1 369 ? -16.084 8.412 84.957 1.00 52.53 369 LYS A C 1
ATOM 2930 O O . LYS A 1 369 ? -15.204 7.640 85.332 1.00 52.53 369 LYS A O 1
ATOM 2935 N N . VAL A 1 370 ? -16.715 8.258 83.796 1.00 49.97 370 VAL A N 1
ATOM 2936 C CA . VAL A 1 370 ? -16.195 7.383 82.741 1.00 49.97 370 VAL A CA 1
ATOM 2937 C C . VAL A 1 370 ? -15.104 8.157 82.010 1.00 49.97 370 VAL A C 1
ATOM 2939 O O . VAL A 1 370 ? -15.351 9.180 81.372 1.00 49.97 370 VAL A O 1
ATOM 2942 N N . ARG A 1 371 ? -13.866 7.684 82.168 1.00 43.44 371 ARG A N 1
ATOM 2943 C CA . ARG A 1 371 ? -12.711 8.105 81.377 1.00 43.44 371 ARG A CA 1
ATOM 2944 C C . ARG A 1 371 ? -12.997 7.863 79.892 1.00 43.44 371 ARG A C 1
ATOM 2946 O O . ARG A 1 371 ? -13.299 6.742 79.496 1.00 43.44 371 ARG A O 1
ATOM 2953 N N . LEU A 1 372 ? -12.810 8.903 79.086 1.00 54.66 372 LEU A N 1
ATOM 2954 C CA . LEU A 1 372 ? -12.490 8.787 77.665 1.00 54.66 372 LEU A CA 1
ATOM 2955 C C . LEU A 1 372 ? -11.234 7.914 77.493 1.00 54.66 372 LEU A C 1
ATOM 2957 O O . LEU A 1 372 ? -10.212 8.224 78.114 1.00 54.66 372 LEU A O 1
ATOM 2961 N N . PRO A 1 373 ? -11.230 6.893 76.624 1.00 53.38 373 PRO A N 1
ATOM 2962 C CA . PRO A 1 373 ? -9.992 6.443 76.023 1.00 53.38 373 PRO A CA 1
ATOM 2963 C C . PRO A 1 373 ? -9.627 7.399 74.879 1.00 53.38 373 PRO A C 1
ATOM 2965 O O . PRO A 1 373 ? -10.185 7.349 73.784 1.00 53.38 373 PRO A O 1
ATOM 2968 N N . SER A 1 374 ? -8.650 8.267 75.141 1.00 51.91 374 SER A N 1
ATOM 2969 C CA . SER A 1 374 ? -7.760 8.770 74.095 1.00 51.91 374 SER A CA 1
ATOM 2970 C C . SER A 1 374 ? -6.972 7.592 73.530 1.00 51.91 374 SER A C 1
ATOM 2972 O O . SER A 1 374 ? -6.123 7.050 74.229 1.00 51.91 374 SER A O 1
ATOM 2974 N N . ALA A 1 375 ? -7.221 7.218 72.277 1.00 44.25 375 ALA A N 1
ATOM 2975 C CA . ALA A 1 375 ? -6.222 6.590 71.411 1.00 44.25 375 ALA A CA 1
ATOM 2976 C C . ALA A 1 375 ? -6.716 6.607 69.961 1.00 44.25 375 ALA A C 1
ATOM 2978 O O . ALA A 1 375 ? -7.371 5.690 69.470 1.00 44.25 375 ALA A O 1
ATOM 2979 N N . VAL A 1 376 ? -6.370 7.686 69.265 1.00 51.62 376 VAL A N 1
ATOM 2980 C CA . VAL A 1 376 ? -6.339 7.745 67.806 1.00 51.62 376 VAL A CA 1
ATOM 2981 C C . VAL A 1 376 ? -5.264 6.762 67.332 1.00 51.62 376 VAL A C 1
ATOM 2983 O O . VAL A 1 376 ? -4.087 7.104 67.270 1.00 51.62 376 VAL A O 1
ATOM 2986 N N . ASN A 1 377 ? -5.655 5.535 66.993 1.00 48.03 377 ASN A N 1
ATOM 2987 C CA . ASN A 1 377 ? -4.831 4.653 66.170 1.00 48.03 377 ASN A CA 1
ATOM 2988 C C . ASN A 1 377 ? -4.991 5.083 64.709 1.00 48.03 377 ASN A C 1
ATOM 2990 O O . ASN A 1 377 ? -5.851 4.587 63.983 1.00 48.03 377 ASN A O 1
ATOM 2994 N N . ARG A 1 378 ? -4.164 6.042 64.278 1.00 53.72 378 ARG A N 1
ATOM 2995 C CA . ARG A 1 378 ? -3.888 6.233 62.850 1.00 53.72 378 ARG A CA 1
ATOM 2996 C C . ARG A 1 378 ? -2.918 5.134 62.400 1.00 53.72 378 ARG A C 1
ATOM 2998 O O . ARG A 1 378 ? -1.863 4.998 63.020 1.00 53.72 378 ARG A O 1
ATOM 3005 N N . PRO A 1 379 ? -3.216 4.379 61.331 1.00 67.06 379 PRO A N 1
ATOM 3006 C CA . PRO A 1 379 ? -2.225 3.507 60.716 1.00 67.06 379 PRO A CA 1
ATOM 3007 C C . PRO A 1 379 ? -1.095 4.348 60.087 1.00 67.06 379 PRO A C 1
ATOM 3009 O O . PRO A 1 379 ? -1.360 5.441 59.573 1.00 67.06 379 PRO A O 1
ATOM 3012 N N . PRO A 1 380 ? 0.165 3.876 60.114 1.00 69.94 380 PRO A N 1
ATOM 3013 C CA . PRO A 1 380 ? 1.265 4.557 59.441 1.00 69.94 380 PRO A CA 1
ATOM 3014 C C . PRO A 1 380 ? 1.103 4.461 57.912 1.00 69.94 380 PRO A C 1
ATOM 3016 O O . PRO A 1 380 ? 0.587 3.457 57.412 1.00 69.94 380 PRO A O 1
ATOM 3019 N N . PRO A 1 381 ? 1.557 5.465 57.140 1.00 68.31 381 PRO A N 1
ATOM 3020 C CA . PRO A 1 381 ? 1.557 5.381 55.685 1.00 68.31 381 PRO A CA 1
ATOM 3021 C C . PRO A 1 381 ? 2.556 4.314 55.200 1.00 68.31 381 PRO A C 1
ATOM 3023 O O . PRO A 1 381 ? 3.593 4.097 55.839 1.00 68.31 381 PRO A O 1
ATOM 3026 N N . PRO A 1 382 ? 2.293 3.659 54.055 1.00 63.25 382 PRO A N 1
ATOM 3027 C CA . PRO A 1 382 ? 3.198 2.657 53.514 1.00 63.25 382 PRO A CA 1
ATOM 3028 C C . PRO A 1 382 ? 4.531 3.298 53.108 1.00 63.25 382 PRO A C 1
ATOM 3030 O O . PRO A 1 382 ? 4.590 4.246 52.321 1.00 63.25 382 PRO A O 1
ATOM 3033 N N . ARG A 1 383 ? 5.624 2.749 53.650 1.00 50.38 383 ARG A N 1
ATOM 3034 C CA . ARG A 1 383 ? 6.995 3.048 53.229 1.00 50.38 383 ARG A CA 1
ATOM 3035 C C . ARG A 1 383 ? 7.158 2.679 51.753 1.00 50.38 383 ARG A C 1
ATOM 3037 O O . ARG A 1 383 ? 7.048 1.512 51.389 1.00 50.38 383 ARG A O 1
ATOM 3044 N N . ARG A 1 384 ? 7.489 3.667 50.916 1.00 50.66 384 ARG A N 1
ATOM 3045 C CA . ARG A 1 384 ? 8.056 3.443 49.579 1.00 50.66 384 ARG A CA 1
ATOM 3046 C C . ARG A 1 384 ? 9.379 2.690 49.731 1.00 50.66 384 ARG A C 1
ATOM 3048 O O . ARG A 1 384 ? 10.383 3.270 50.141 1.00 50.66 384 ARG A O 1
ATOM 3055 N N . ALA A 1 385 ? 9.378 1.404 49.398 1.00 47.53 385 ALA A N 1
ATOM 3056 C CA . ALA A 1 385 ? 10.598 0.656 49.153 1.00 47.53 385 ALA A CA 1
ATOM 3057 C C . ALA A 1 385 ? 11.201 1.154 47.832 1.00 47.53 385 ALA A C 1
ATOM 3059 O O . ALA A 1 385 ? 10.687 0.876 46.751 1.00 47.53 385 ALA A O 1
ATOM 3060 N N . GLY A 1 386 ? 12.275 1.937 47.935 1.00 44.62 386 GLY A N 1
ATOM 3061 C CA . GLY A 1 386 ? 13.148 2.245 46.811 1.00 44.62 386 GLY A CA 1
ATOM 3062 C C . GLY A 1 386 ? 13.790 0.955 46.314 1.00 44.62 386 GLY A C 1
ATOM 3063 O O . GLY A 1 386 ? 14.648 0.374 46.981 1.00 44.62 386 GLY A O 1
ATOM 3064 N N . GLN A 1 387 ? 13.340 0.499 45.152 1.00 48.84 387 GLN A N 1
ATOM 3065 C CA . GLN A 1 387 ? 13.901 -0.631 44.435 1.00 48.84 387 GLN A CA 1
ATOM 3066 C C . GLN A 1 387 ? 15.279 -0.214 43.904 1.00 48.84 387 GLN A C 1
ATOM 3068 O O . GLN A 1 387 ? 15.401 0.556 42.954 1.00 48.84 387 GLN A O 1
ATOM 3073 N N . LYS A 1 388 ? 16.333 -0.680 44.583 1.00 42.94 388 LYS A N 1
ATOM 3074 C CA . LYS A 1 388 ? 17.717 -0.582 44.117 1.00 42.94 388 LYS A CA 1
ATOM 3075 C C . LYS A 1 388 ? 17.838 -1.342 42.797 1.00 42.94 388 LYS A C 1
ATOM 3077 O O . LYS A 1 388 ? 17.691 -2.562 42.774 1.00 42.94 388 LYS A O 1
ATOM 3082 N N . GLN A 1 389 ? 18.151 -0.629 41.721 1.00 44.91 389 GLN A N 1
ATOM 3083 C CA . GLN A 1 389 ? 18.686 -1.232 40.508 1.00 44.91 389 GLN A CA 1
ATOM 3084 C C . GLN A 1 389 ? 20.079 -1.792 40.829 1.00 44.91 389 GLN A C 1
ATOM 3086 O O . GLN A 1 389 ? 21.024 -1.048 41.076 1.00 44.91 389 GLN A O 1
ATOM 3091 N N . ARG A 1 390 ? 20.190 -3.122 40.875 1.00 40.28 390 ARG A N 1
ATOM 3092 C CA . ARG A 1 390 ? 21.458 -3.844 40.746 1.00 40.28 390 ARG A CA 1
ATOM 3093 C C . ARG A 1 390 ? 21.520 -4.398 39.329 1.00 40.28 390 ARG A C 1
ATOM 3095 O O . ARG A 1 390 ? 20.879 -5.394 39.018 1.00 40.28 390 ARG A O 1
ATOM 3102 N N . THR A 1 391 ? 22.284 -3.728 38.479 1.00 51.94 391 THR A N 1
ATOM 3103 C CA . THR A 1 391 ? 22.775 -4.257 37.209 1.00 51.94 391 THR A CA 1
ATOM 3104 C C . THR A 1 391 ? 24.030 -5.075 37.487 1.00 51.94 391 THR A C 1
ATOM 3106 O O . THR A 1 391 ? 25.104 -4.512 37.681 1.00 51.94 391 THR A O 1
ATOM 3109 N N . SER A 1 392 ? 23.906 -6.397 37.527 1.00 49.72 392 SER A N 1
ATOM 3110 C CA . SER A 1 392 ? 25.053 -7.293 37.364 1.00 49.72 392 SER A CA 1
ATOM 3111 C C . SER A 1 392 ? 24.553 -8.707 37.085 1.00 49.72 392 SER A C 1
ATOM 3113 O O . SER A 1 392 ? 24.265 -9.455 38.018 1.00 49.72 392 SER A O 1
ATOM 3115 N N . SER A 1 393 ? 24.473 -9.063 35.805 1.00 38.47 393 SER A N 1
ATOM 3116 C CA . SER A 1 393 ? 24.367 -10.458 35.376 1.00 38.47 393 SER A CA 1
ATOM 3117 C C . SER A 1 393 ? 25.391 -10.707 34.282 1.00 38.47 393 SER A C 1
ATOM 3119 O O . SER A 1 393 ? 25.165 -10.472 33.099 1.00 38.47 393 SER A O 1
ATOM 3121 N N . THR A 1 394 ? 26.552 -11.140 34.752 1.00 47.47 394 THR A N 1
ATOM 3122 C CA . THR A 1 394 ? 27.601 -11.875 34.056 1.00 47.47 394 THR A CA 1
ATOM 3123 C C . THR A 1 394 ? 26.973 -13.049 33.298 1.00 47.47 394 THR A C 1
ATOM 3125 O O . THR A 1 394 ? 26.420 -13.953 33.923 1.00 47.47 394 THR A O 1
ATOM 3128 N N . LEU A 1 395 ? 27.041 -13.055 31.964 1.00 41.34 395 LEU A N 1
ATOM 3129 C CA . LEU A 1 395 ? 26.718 -14.239 31.166 1.00 41.34 395 LEU A CA 1
ATOM 3130 C C . LEU A 1 395 ? 28.000 -15.037 30.935 1.00 41.34 395 LEU A C 1
ATOM 3132 O O . LEU A 1 395 ? 28.888 -14.626 30.190 1.00 41.34 395 LEU A O 1
ATOM 3136 N N . GLY A 1 396 ? 28.079 -16.172 31.627 1.00 37.19 396 GLY A N 1
ATOM 3137 C CA . GLY A 1 396 ? 29.041 -17.226 31.359 1.00 37.19 396 GLY A CA 1
ATOM 3138 C C . GLY A 1 396 ? 28.736 -17.898 30.023 1.00 37.19 396 GLY A C 1
ATOM 3139 O O . GLY A 1 396 ? 27.613 -18.327 29.763 1.00 37.19 396 GLY A O 1
ATOM 3140 N N . LEU A 1 397 ? 29.768 -17.981 29.190 1.00 42.88 397 LEU A N 1
ATOM 3141 C CA . LEU A 1 397 ? 29.840 -18.810 27.996 1.00 42.88 397 LEU A CA 1
ATOM 3142 C C . LEU A 1 397 ? 29.794 -20.289 28.404 1.00 42.88 397 LEU A C 1
ATOM 3144 O O . LEU A 1 397 ? 30.749 -20.800 28.985 1.00 42.88 397 LEU A O 1
ATOM 3148 N N . LEU A 1 398 ? 28.706 -20.983 28.069 1.00 37.84 398 LEU A N 1
ATOM 3149 C CA . LEU A 1 398 ? 28.691 -22.442 27.982 1.00 37.84 398 LEU A CA 1
ATOM 3150 C C . LEU A 1 398 ? 28.394 -22.846 26.541 1.00 37.84 398 LEU A C 1
ATOM 3152 O O . LEU A 1 398 ? 27.281 -22.717 26.036 1.00 37.84 398 LEU A O 1
ATOM 3156 N N . SER A 1 399 ? 29.450 -23.322 25.893 1.00 41.16 399 SER A N 1
ATOM 3157 C CA . SER A 1 399 ? 29.460 -23.935 24.576 1.00 41.16 399 SER A CA 1
ATOM 3158 C C . SER A 1 399 ? 28.659 -25.237 24.592 1.00 41.16 399 SER A C 1
ATOM 3160 O O . SER A 1 399 ? 29.084 -26.219 25.196 1.00 41.16 399 SER A O 1
ATOM 3162 N N . PHE A 1 400 ? 27.537 -25.274 23.874 1.00 37.88 400 PHE A N 1
ATOM 3163 C CA . PHE A 1 400 ? 26.887 -26.521 23.478 1.00 37.88 400 PHE A CA 1
ATOM 3164 C C . PHE A 1 400 ? 27.059 -26.721 21.973 1.00 37.88 400 PHE A C 1
ATOM 3166 O O . PHE A 1 400 ? 26.548 -25.962 21.154 1.00 37.88 400 PHE A O 1
ATOM 3173 N N . ALA A 1 401 ? 27.825 -27.752 21.620 1.00 50.31 401 ALA A N 1
ATOM 3174 C CA . ALA A 1 401 ? 28.003 -28.223 20.255 1.00 50.31 401 ALA A CA 1
ATOM 3175 C C . ALA A 1 401 ? 26.710 -28.881 19.732 1.00 50.31 401 ALA A C 1
ATOM 3177 O O . ALA A 1 401 ? 26.115 -29.688 20.455 1.00 50.31 401 ALA A O 1
ATOM 3178 N N . PRO A 1 402 ? 26.288 -28.643 18.477 1.00 48.69 402 PRO A N 1
ATOM 3179 C CA . PRO A 1 402 ? 25.200 -29.408 17.893 1.00 48.69 402 PRO A CA 1
ATOM 3180 C C . PRO A 1 402 ? 25.711 -30.746 17.338 1.00 48.69 402 PRO A C 1
ATOM 3182 O O . PRO A 1 402 ? 26.631 -30.816 16.518 1.00 48.69 402 PRO A O 1
ATOM 3185 N N . LYS A 1 403 ? 25.071 -31.830 17.788 1.00 46.25 403 LYS A N 1
ATOM 3186 C CA . LYS A 1 403 ? 25.171 -33.173 17.206 1.00 46.25 403 LYS A CA 1
ATOM 3187 C C . LYS A 1 403 ? 24.658 -33.152 15.762 1.00 46.25 403 LYS A C 1
ATOM 3189 O O . LYS A 1 403 ? 23.561 -32.675 15.489 1.00 46.25 403 LYS A O 1
ATOM 3194 N N . ARG A 1 404 ? 25.441 -33.738 14.853 1.00 44.22 404 ARG A N 1
ATOM 3195 C CA . ARG A 1 404 ? 25.046 -34.062 13.475 1.00 44.22 404 ARG A CA 1
ATOM 3196 C C . ARG A 1 404 ? 23.907 -35.087 13.497 1.00 44.22 404 ARG A C 1
ATOM 3198 O O . ARG A 1 404 ? 24.141 -36.252 13.802 1.00 44.22 404 ARG A O 1
ATOM 3205 N N . GLY A 1 405 ? 22.692 -34.653 13.172 1.00 41.78 405 GLY A N 1
ATOM 3206 C CA . GLY A 1 405 ? 21.571 -35.528 12.834 1.00 41.78 405 GLY A CA 1
ATOM 3207 C C . GLY A 1 405 ? 21.481 -35.672 11.318 1.00 41.78 405 GLY A C 1
ATOM 3208 O O . GLY A 1 405 ? 21.126 -34.720 10.630 1.00 41.78 405 GLY A O 1
ATOM 3209 N N . GLY A 1 406 ? 21.852 -36.840 10.794 1.00 47.69 406 GLY A N 1
ATOM 3210 C CA . GLY A 1 406 ? 21.658 -37.183 9.389 1.00 47.69 406 GLY A CA 1
ATOM 3211 C C . GLY A 1 406 ? 20.176 -37.392 9.093 1.00 47.69 406 GLY A C 1
ATOM 3212 O O . GLY A 1 406 ? 19.532 -38.223 9.729 1.00 47.69 406 GLY A O 1
ATOM 3213 N N . ILE A 1 407 ? 19.646 -36.652 8.120 1.00 44.94 407 ILE A N 1
ATOM 3214 C CA . ILE A 1 407 ? 18.306 -36.879 7.579 1.00 44.94 407 ILE A CA 1
ATOM 3215 C C . ILE A 1 407 ? 18.449 -37.690 6.292 1.00 44.94 407 ILE A C 1
ATOM 3217 O O . ILE A 1 407 ? 19.082 -37.271 5.321 1.00 44.94 407 ILE A O 1
ATOM 3221 N N . GLN A 1 408 ? 17.879 -38.892 6.342 1.00 47.78 408 GLN A N 1
ATOM 3222 C CA . GLN A 1 408 ? 17.705 -39.809 5.227 1.00 47.78 408 GLN A CA 1
ATOM 3223 C C . GLN A 1 408 ? 16.803 -39.188 4.153 1.00 47.78 408 GLN A C 1
ATOM 3225 O O . GLN A 1 408 ? 15.796 -38.547 4.446 1.00 47.78 408 GLN A O 1
ATOM 3230 N N . ARG A 1 409 ? 17.171 -39.418 2.892 1.00 48.53 409 ARG A N 1
ATOM 3231 C CA . ARG A 1 409 ? 16.347 -39.133 1.713 1.00 48.53 409 ARG A CA 1
ATOM 3232 C C . ARG A 1 409 ? 15.139 -40.077 1.677 1.00 48.53 409 ARG A C 1
ATOM 3234 O O . ARG A 1 409 ? 15.355 -41.279 1.825 1.00 48.53 409 ARG A O 1
ATOM 3241 N N . PRO A 1 410 ? 13.928 -39.615 1.328 1.00 60.12 410 PRO A N 1
ATOM 3242 C CA . PRO A 1 410 ? 12.938 -40.493 0.735 1.00 60.12 410 PRO A CA 1
ATOM 3243 C C . PRO A 1 410 ? 13.129 -40.559 -0.786 1.00 60.12 410 PRO A C 1
ATOM 3245 O O . PRO A 1 410 ? 13.153 -39.561 -1.505 1.00 60.12 410 PRO A O 1
ATOM 3248 N N . ILE A 1 411 ? 13.296 -41.797 -1.235 1.00 49.56 411 ILE A N 1
ATOM 3249 C CA . ILE A 1 411 ? 13.159 -42.281 -2.603 1.00 49.56 411 ILE A CA 1
ATOM 3250 C C . ILE A 1 411 ? 11.662 -42.293 -2.949 1.00 49.56 411 ILE A C 1
ATOM 3252 O O . ILE A 1 411 ? 10.857 -42.738 -2.137 1.00 49.56 411 ILE A O 1
ATOM 3256 N N . GLY A 1 412 ? 11.312 -41.905 -4.178 1.00 43.91 412 GLY A N 1
ATOM 3257 C CA . GLY A 1 412 ? 10.088 -42.375 -4.835 1.00 43.91 412 GLY A CA 1
ATOM 3258 C C . GLY A 1 412 ? 8.958 -41.353 -4.955 1.00 43.91 412 GLY A C 1
ATOM 3259 O O . GLY A 1 412 ? 8.197 -41.129 -4.023 1.00 43.91 412 GLY A O 1
ATOM 3260 N N . GLY A 1 413 ? 8.792 -40.809 -6.161 1.00 39.19 413 GLY A N 1
ATOM 3261 C CA . GLY A 1 413 ? 7.615 -40.045 -6.571 1.00 39.19 413 GLY A CA 1
ATOM 3262 C C . GLY A 1 413 ? 7.376 -40.252 -8.061 1.00 39.19 413 GLY A C 1
ATOM 3263 O O . GLY A 1 413 ? 8.054 -39.665 -8.895 1.00 39.19 413 GLY A O 1
ATOM 3264 N N . VAL A 1 414 ? 6.474 -41.180 -8.359 1.00 46.81 414 VAL A N 1
ATOM 3265 C CA . VAL A 1 414 ? 6.150 -41.750 -9.669 1.00 46.81 414 VAL A CA 1
ATOM 3266 C C . VAL A 1 414 ? 5.515 -40.714 -10.600 1.00 46.81 414 VAL A C 1
ATOM 3268 O O . VAL A 1 414 ? 4.633 -39.957 -10.206 1.00 46.81 414 VAL A O 1
ATOM 3271 N N . ALA A 1 415 ? 5.941 -40.733 -11.863 1.00 46.38 415 ALA A N 1
ATOM 3272 C CA . ALA A 1 415 ? 5.327 -40.001 -12.960 1.00 46.38 415 ALA A CA 1
ATOM 3273 C C . ALA A 1 415 ? 3.878 -40.464 -13.198 1.00 46.38 415 ALA A C 1
ATOM 3275 O O . ALA A 1 415 ? 3.649 -41.621 -13.554 1.00 46.38 415 ALA A O 1
ATOM 3276 N N . GLN A 1 416 ? 2.909 -39.556 -13.076 1.00 51.34 416 GLN A N 1
ATOM 3277 C CA . GLN A 1 416 ? 1.582 -39.739 -13.660 1.00 51.34 416 GLN A CA 1
ATOM 3278 C C . GLN A 1 416 ? 1.495 -38.973 -14.980 1.00 51.34 416 GLN A C 1
ATOM 3280 O O . GLN A 1 416 ? 1.647 -37.756 -15.047 1.00 51.34 416 GLN A O 1
ATOM 3285 N N . ARG A 1 417 ? 1.295 -39.748 -16.049 1.00 43.81 417 ARG A N 1
ATOM 3286 C CA . ARG A 1 417 ? 0.894 -39.284 -17.374 1.00 43.81 417 ARG A CA 1
ATOM 3287 C C . ARG A 1 417 ? -0.589 -38.933 -17.323 1.00 43.81 417 ARG A C 1
ATOM 3289 O O . ARG A 1 417 ? -1.405 -39.843 -17.208 1.00 43.81 417 ARG A O 1
ATOM 3296 N N . ASP A 1 418 ? -0.932 -37.669 -17.524 1.00 50.91 418 ASP A N 1
ATOM 3297 C CA . ASP A 1 418 ? -2.299 -37.297 -17.878 1.00 50.91 418 ASP A CA 1
ATOM 3298 C C . ASP A 1 418 ? -2.471 -37.330 -19.397 1.00 50.91 418 ASP A C 1
ATOM 3300 O O . ASP A 1 418 ? -2.030 -36.462 -20.148 1.00 50.91 418 ASP A O 1
ATOM 3304 N N . SER A 1 419 ? -3.112 -38.406 -19.848 1.00 51.38 419 SER A N 1
ATOM 3305 C CA . SER A 1 419 ? -3.754 -38.522 -21.152 1.00 51.38 419 SER A CA 1
ATOM 3306 C C . SER A 1 419 ? -5.258 -38.377 -20.956 1.00 51.38 419 SER A C 1
ATOM 3308 O O . SER A 1 419 ? -5.859 -39.249 -20.341 1.00 51.38 419 SER A O 1
ATOM 3310 N N . LYS A 1 420 ? -5.856 -37.316 -21.507 1.00 56.22 420 LYS A N 1
ATOM 3311 C CA . LYS A 1 420 ? -7.283 -37.176 -21.876 1.00 56.22 420 LYS A CA 1
ATOM 3312 C C . LYS A 1 420 ? -7.383 -35.872 -22.684 1.00 56.22 420 LYS A C 1
ATOM 3314 O O . LYS A 1 420 ? -7.198 -34.797 -22.139 1.00 56.22 420 LYS A O 1
ATOM 3319 N N . ARG A 1 421 ? -7.384 -35.899 -24.021 1.00 49.88 421 ARG A N 1
ATOM 3320 C CA . ARG A 1 421 ? -8.467 -36.335 -24.922 1.00 49.88 421 ARG A CA 1
ATOM 3321 C C . ARG A 1 421 ? -9.749 -35.540 -24.644 1.00 49.88 421 ARG A C 1
ATOM 3323 O O . ARG A 1 421 ? -10.560 -35.973 -23.842 1.00 49.88 421 ARG A O 1
ATOM 3330 N N . ASN A 1 422 ? -9.929 -34.430 -25.359 1.00 51.75 422 ASN A N 1
ATOM 3331 C CA . ASN A 1 422 ? -11.248 -33.869 -25.637 1.00 51.75 422 ASN A CA 1
ATOM 3332 C C . ASN A 1 422 ? -11.371 -33.638 -27.147 1.00 51.75 422 ASN A C 1
ATOM 3334 O O . ASN A 1 422 ? -10.681 -32.804 -27.724 1.00 51.75 422 ASN A O 1
ATOM 3338 N N . ARG A 1 423 ? -12.221 -34.465 -27.763 1.00 56.28 423 ARG A N 1
ATOM 3339 C CA . ARG A 1 423 ? -12.958 -34.178 -28.993 1.00 56.28 423 ARG A CA 1
ATOM 3340 C C . ARG A 1 423 ? -14.313 -33.642 -28.545 1.00 56.28 423 ARG A C 1
ATOM 3342 O O . ARG A 1 423 ? -14.958 -34.363 -27.787 1.00 56.28 423 ARG A O 1
ATOM 3349 N N . ILE A 1 424 ? -14.721 -32.479 -29.041 1.00 57.75 424 ILE A N 1
ATOM 3350 C CA . ILE A 1 424 ? -15.991 -32.257 -29.754 1.00 57.75 424 ILE A CA 1
ATOM 3351 C C . ILE A 1 424 ? -15.662 -31.269 -30.865 1.00 57.75 424 ILE A C 1
ATOM 3353 O O . ILE A 1 424 ? -14.972 -30.273 -30.547 1.00 57.75 424 ILE A O 1
#